Protein AF-0000000082425102 (afdb_homodimer)

Solvent-accessible surface area (backbone atoms only — not comparable to full-atom values): 26037 Å² total; per-residue (Å²): 122,56,40,68,58,46,53,50,51,60,49,70,56,88,78,78,54,38,69,56,44,33,53,48,47,45,50,31,49,55,46,23,47,98,72,50,55,63,68,56,53,36,51,50,46,45,60,49,52,70,84,41,15,21,35,45,40,54,38,48,48,33,69,73,73,38,76,40,71,61,48,39,50,15,51,53,51,43,57,60,47,29,57,54,35,26,27,52,50,26,66,70,45,86,70,60,39,21,30,33,53,42,61,35,70,47,33,45,48,23,39,49,88,31,38,45,35,27,25,34,31,50,88,77,38,43,17,58,59,44,29,68,76,38,73,78,32,39,72,39,56,58,34,42,47,61,63,54,52,69,74,33,60,24,35,42,31,44,54,44,21,32,28,52,61,27,32,31,26,54,37,35,46,39,43,50,40,51,39,28,59,73,70,71,32,52,29,36,34,24,34,55,32,56,23,24,34,69,39,78,72,64,74,84,73,50,67,60,44,78,52,97,91,35,83,39,54,52,51,25,71,28,53,34,82,62,36,60,34,38,42,27,41,80,47,76,44,59,59,57,93,52,42,17,43,56,42,28,51,48,35,52,56,56,40,52,72,54,93,121,55,39,66,58,46,53,49,50,60,48,69,57,88,77,78,54,38,70,56,44,33,53,48,46,43,52,30,49,54,46,22,49,96,73,50,56,63,68,56,52,38,51,51,46,45,61,49,51,71,84,40,16,22,34,46,39,53,36,49,48,34,70,74,71,38,76,39,70,60,46,39,50,14,52,52,52,41,58,60,47,29,58,54,36,26,28,53,49,26,66,71,45,84,68,61,39,20,31,34,52,41,62,34,70,49,34,45,47,23,39,49,88,31,37,45,36,28,25,35,32,50,89,76,38,44,18,58,59,44,30,68,77,39,73,78,30,40,74,38,55,57,35,42,46,60,63,53,52,67,74,35,61,25,36,43,32,42,55,45,21,32,28,51,63,28,31,31,26,54,35,34,47,38,43,50,40,50,40,28,58,74,71,70,32,51,31,36,33,24,32,55,32,53,22,24,33,67,40,79,74,66,76,87,72,51,65,59,45,78,52,97,89,35,84,39,55,51,50,24,69,28,53,33,83,62,37,60,35,37,43,28,42,80,49,76,45,58,60,57,93,53,41,18,42,54,41,28,51,47,34,53,55,56,38,53,71,54,95

Nearest PDB structures (foldseek):
  7f66-assembly1_D  TM=7.869E-01  e=2.284E-15  Homo sapiens
  2yvk-assembly2_D  TM=7.445E-01  e=1.259E-14  Bacillus subtilis
  6o9z-assembly1_H  TM=7.179E-01  e=3.505E-14  Homo sapiens
  7kma-assembly2_H  TM=6.721E-01  e=2.792E-14  Homo sapiens
  1t5o-assembly2_C  TM=6.277E-01  e=1.581E-14  Archaeoglobus fulgidus DSM 4304

Sequence (518 aa):
MEFESIIREMAEDQVHGASWYFKRAVDAARAAVGIIEVDRLVSALRSVRPGMASLEFVATAITRFGLSMNTVEALRRYGDSAALALAEAGRRMRVGTMLTISYSSAVASAFGQSIRYALESRPGSEAVELARRFPWIRLVPDLAMAQFAGEVDGIAMGADGIYSGVVLNKVGSLPLALVARRLGKPLLVVAESFKALPRDVDCGGIHSVEINGLRVKLFDCVPNELVDEFITDVGEFRPGQGLASDIHEAAMNELMKFLMEFESIIREMAEDQVHGASWYFKRAVDAARAAVGIIEVDRLVSALRSVRPGMASLEFVATAITRFGLSMNTVEALRRYGDSAALALAEAGRRMRVGTMLTISYSSAVASAFGQSIRYALESRPGSEAVELARRFPWIRLVPDLAMAQFAGEVDGIAMGADGIYSGVVLNKVGSLPLALVARRLGKPLLVVAESFKALPRDVDCGGIHSVEINGLRVKLFDCVPNELVDEFITDVGEFRPGQGLASDIHEAAMNELMKFL

Structure (mmCIF, N/CA/C/O backbone):
data_AF-0000000082425102-model_v1
#
loop_
_entity.id
_entity.type
_entity.pdbx_description
1 polymer 'Translation initiation factor aIF-2B subunit'
#
loop_
_atom_site.group_PDB
_atom_site.id
_atom_site.type_symbol
_atom_site.label_atom_id
_atom_site.label_alt_id
_atom_site.label_comp_id
_atom_site.label_asym_id
_atom_site.label_entity_id
_atom_site.label_seq_id
_atom_site.pdbx_PDB_ins_code
_atom_site.Cartn_x
_atom_site.Cartn_y
_atom_site.Cartn_z
_atom_site.occupancy
_atom_site.B_iso_or_equiv
_atom_site.auth_seq_id
_atom_site.auth_comp_id
_atom_site.auth_asym_id
_atom_site.auth_atom_id
_atom_site.pdbx_PDB_model_num
ATOM 1 N N . MET A 1 1 ? -11.875 40.219 2.547 1 71.44 1 MET A N 1
ATOM 2 C CA . MET A 1 1 ? -12.891 39.188 2.525 1 71.44 1 MET A CA 1
ATOM 3 C C . MET A 1 1 ? -13.648 39.125 3.846 1 71.44 1 MET A C 1
ATOM 5 O O . MET A 1 1 ? -13.078 39.375 4.906 1 71.44 1 MET A O 1
ATOM 9 N N . GLU A 1 2 ? -14.945 38.875 3.732 1 90.25 2 GLU A N 1
ATOM 10 C CA . GLU A 1 2 ? -15.812 38.812 4.91 1 90.25 2 GLU A CA 1
ATOM 11 C C . GLU A 1 2 ? -15.594 37.531 5.703 1 90.25 2 GLU A C 1
ATOM 13 O O . GLU A 1 2 ? -15.289 36.5 5.125 1 90.25 2 GLU A O 1
ATOM 18 N N . PHE A 1 3 ? -15.633 37.781 7.031 1 95 3 PHE A N 1
ATOM 19 C CA . PHE A 1 3 ? -15.43 36.719 7.996 1 95 3 PHE A CA 1
ATOM 20 C C . PHE A 1 3 ? -16.25 35.469 7.617 1 95 3 PHE A C 1
ATOM 22 O O . PHE A 1 3 ? -15.695 34.375 7.457 1 95 3 PHE A O 1
ATOM 29 N N . GLU A 1 4 ? -17.453 35.625 7.27 1 96 4 GLU A N 1
ATOM 30 C CA . GLU A 1 4 ? -18.359 34.5 6.98 1 96 4 GLU A CA 1
ATOM 31 C C . GLU A 1 4 ? -17.969 33.812 5.684 1 96 4 GLU A C 1
ATOM 33 O O . GLU A 1 4 ? -18.125 32.594 5.559 1 96 4 GLU A O 1
ATOM 38 N N . SER A 1 5 ? -17.516 34.562 4.766 1 97.06 5 SER A N 1
ATOM 39 C CA . SER A 1 5 ? -17.109 34 3.48 1 97.06 5 SER A CA 1
ATOM 40 C C . SER A 1 5 ? -15.883 33.094 3.631 1 97.06 5 SER A C 1
ATOM 42 O O . SER A 1 5 ? -15.789 32.062 2.984 1 97.06 5 SER A O 1
ATOM 44 N N . ILE A 1 6 ? -14.961 33.438 4.504 1 97.88 6 ILE A N 1
ATOM 45 C CA . ILE A 1 6 ? -13.742 32.656 4.727 1 97.88 6 ILE A CA 1
ATOM 46 C C . ILE A 1 6 ? -14.094 31.344 5.422 1 97.88 6 ILE A C 1
ATOM 48 O O . ILE A 1 6 ? -13.609 30.281 5.027 1 97.88 6 ILE A O 1
ATOM 52 N N . ILE A 1 7 ? -14.984 31.422 6.41 1 97.81 7 ILE A N 1
ATOM 53 C CA . ILE A 1 7 ? -15.406 30.234 7.145 1 97.81 7 ILE A CA 1
ATOM 54 C C . ILE A 1 7 ? -16.109 29.25 6.199 1 97.81 7 ILE A C 1
ATOM 56 O O . ILE A 1 7 ? -15.836 28.047 6.227 1 97.81 7 ILE A O 1
ATOM 60 N N . ARG A 1 8 ? -16.906 29.781 5.324 1 96.94 8 ARG A N 1
ATOM 61 C CA . ARG A 1 8 ? -17.625 28.953 4.363 1 96.94 8 ARG A CA 1
ATOM 62 C C . ARG A 1 8 ? -16.672 28.297 3.373 1 96.94 8 ARG A C 1
ATOM 64 O O . ARG A 1 8 ? -16.859 27.141 3.006 1 96.94 8 ARG A O 1
ATOM 71 N N . GLU A 1 9 ? -15.719 29.062 2.908 1 96.75 9 GLU A N 1
ATOM 72 C CA . GLU A 1 9 ? -14.711 28.516 1.995 1 96.75 9 GLU A CA 1
ATOM 73 C C . GLU A 1 9 ? -14 27.312 2.605 1 96.75 9 GLU A C 1
ATOM 75 O O . GLU A 1 9 ? -13.812 26.297 1.941 1 96.75 9 GLU A O 1
ATOM 80 N N . MET A 1 10 ? -13.617 27.406 3.867 1 96 10 MET A N 1
ATOM 81 C CA . MET A 1 10 ? -12.922 26.312 4.551 1 96 10 MET A CA 1
ATOM 82 C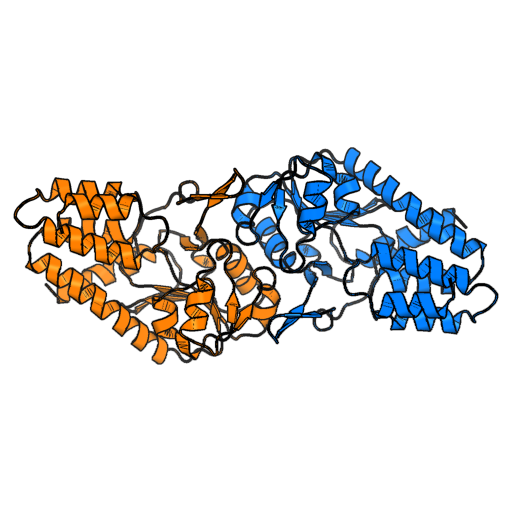 C . MET A 1 10 ? -13.852 25.109 4.738 1 96 10 MET A C 1
ATOM 84 O O . MET A 1 10 ? -13.445 23.969 4.539 1 96 10 MET A O 1
ATOM 88 N N . ALA A 1 11 ? -15.086 25.359 5.051 1 93.88 11 ALA A N 1
ATOM 89 C CA . ALA A 1 11 ? -16.047 24.297 5.328 1 93.88 11 ALA A CA 1
ATOM 90 C C . ALA A 1 11 ? -16.359 23.5 4.066 1 93.88 11 ALA A C 1
ATOM 92 O O . ALA A 1 11 ? -16.594 22.281 4.133 1 93.88 11 ALA A O 1
ATOM 93 N N . GLU A 1 12 ? -16.25 24.125 2.908 1 91.69 12 GLU A N 1
ATOM 94 C CA . GLU A 1 12 ? -16.656 23.5 1.648 1 91.69 12 GLU A CA 1
ATOM 95 C C . GLU A 1 12 ? -15.445 22.906 0.919 1 91.69 12 GLU A C 1
ATOM 97 O O . GLU A 1 12 ? -15.602 22.188 -0.068 1 91.69 12 GLU A O 1
ATOM 102 N N . ASP A 1 13 ? -14.297 23.141 1.496 1 88.38 13 ASP A N 1
ATOM 103 C CA . ASP A 1 13 ? -13.07 22.734 0.826 1 88.38 13 ASP A CA 1
ATOM 104 C C . ASP A 1 13 ? -12.938 21.203 0.827 1 88.38 13 ASP A C 1
ATOM 106 O O . ASP A 1 13 ? -13.281 20.547 1.81 1 88.38 13 ASP A O 1
ATOM 110 N N . GLN A 1 14 ? -12.445 20.641 -0.319 1 76.19 14 GLN A N 1
ATOM 111 C CA . GLN A 1 14 ? -12.203 19.203 -0.442 1 76.19 14 GLN A CA 1
ATOM 112 C C . GLN A 1 14 ? -10.82 18.922 -1.027 1 76.19 14 GLN A C 1
ATOM 114 O O . GLN A 1 14 ? -10.523 17.797 -1.414 1 76.19 14 GLN A O 1
ATOM 119 N N . VAL A 1 15 ? -10.008 19.906 -1.106 1 74.19 15 VAL A N 1
ATOM 120 C CA . VAL A 1 15 ? -8.812 19.766 -1.928 1 74.19 15 VAL A CA 1
ATOM 121 C C . VAL A 1 15 ? -7.57 20.062 -1.09 1 74.19 15 VAL A C 1
ATOM 123 O O . VAL A 1 15 ? -6.562 19.359 -1.179 1 74.19 15 VAL A O 1
ATOM 126 N N . HIS A 1 16 ? -7.676 21.031 -0.23 1 83.75 16 HIS A N 1
ATOM 127 C CA . HIS A 1 16 ? -6.457 21.578 0.351 1 83.75 16 HIS A CA 1
ATOM 128 C C . HIS A 1 16 ? -6.098 20.875 1.655 1 83.75 16 HIS A C 1
ATOM 130 O O . HIS A 1 16 ? -6.918 20.156 2.221 1 83.75 16 HIS A O 1
ATOM 136 N N . GLY A 1 17 ? -4.816 21.188 2.064 1 87.06 17 GLY A N 1
ATOM 137 C CA . GLY A 1 17 ? -4.301 20.547 3.26 1 87.06 17 GLY A CA 1
ATOM 138 C C . GLY A 1 17 ? -4.184 21.484 4.445 1 87.06 17 GLY A C 1
ATOM 139 O O . GLY A 1 17 ? -4.645 22.625 4.383 1 87.06 17 GLY A O 1
ATOM 140 N N . ALA A 1 18 ? -3.594 21.031 5.434 1 93.38 18 ALA A N 1
ATOM 141 C CA . ALA A 1 18 ? -3.561 21.672 6.742 1 93.38 18 ALA A CA 1
ATOM 142 C C . ALA A 1 18 ? -2.84 23.016 6.672 1 93.38 18 ALA A C 1
ATOM 144 O O . ALA A 1 18 ? -3.166 23.938 7.418 1 93.38 18 ALA A O 1
ATOM 145 N N . SER A 1 19 ? -1.818 23.172 5.816 1 94.12 19 SER A N 1
ATOM 146 C CA . SER A 1 19 ? -1.122 24.453 5.672 1 94.12 19 SER A CA 1
ATOM 147 C C . SER A 1 19 ? -2.057 25.531 5.145 1 94.12 19 SER A C 1
ATOM 149 O O . SER A 1 19 ? -2.01 26.672 5.605 1 94.12 19 SER A O 1
ATOM 151 N N . TRP A 1 20 ? -2.82 25.125 4.188 1 93.56 20 TRP A N 1
ATOM 152 C CA . TRP A 1 20 ? -3.818 26.047 3.652 1 93.56 20 TRP A CA 1
ATOM 153 C C . TRP A 1 20 ? -4.82 26.453 4.73 1 93.56 20 TRP A C 1
ATOM 155 O O . TRP A 1 20 ? -5.168 27.625 4.855 1 93.56 20 TRP A O 1
ATOM 165 N N . TYR A 1 21 ? -5.254 25.516 5.559 1 95.88 21 TYR A N 1
ATOM 166 C CA . TYR A 1 21 ? -6.234 25.781 6.605 1 95.88 21 TYR A CA 1
ATOM 167 C C . TYR A 1 21 ? -5.66 26.719 7.66 1 95.88 21 TYR A C 1
ATOM 169 O O . TYR A 1 21 ? -6.379 27.547 8.219 1 95.88 21 TYR A O 1
ATOM 177 N N . PHE A 1 22 ? -4.395 26.578 7.988 1 97.88 22 PHE A N 1
ATOM 178 C CA . PHE A 1 22 ? -3.75 27.516 8.906 1 97.88 22 PHE A CA 1
ATOM 179 C C . PHE A 1 22 ? -3.838 28.938 8.375 1 97.88 22 PHE A C 1
ATOM 181 O O . PHE A 1 22 ? -4.277 29.844 9.086 1 97.88 22 PHE A O 1
ATOM 188 N N . LYS A 1 23 ? -3.461 29.078 7.145 1 97.19 23 LYS A N 1
ATOM 189 C CA . LYS A 1 23 ? -3.447 30.406 6.531 1 97.19 23 LYS A CA 1
ATOM 190 C C . LYS A 1 23 ? -4.852 31 6.469 1 97.19 23 LYS A C 1
ATOM 192 O O . LYS A 1 23 ? -5.047 32.188 6.75 1 97.19 23 LYS A O 1
ATOM 197 N N . ARG A 1 24 ? -5.777 30.188 6.129 1 97.69 24 ARG A N 1
ATOM 198 C CA . ARG A 1 24 ? -7.148 30.672 6.027 1 97.69 24 ARG A CA 1
ATOM 199 C C . ARG A 1 24 ? -7.715 31 7.402 1 97.69 24 ARG A C 1
ATOM 201 O O . ARG A 1 24 ? -8.508 31.938 7.543 1 97.69 24 ARG A O 1
ATOM 208 N N . ALA A 1 25 ? -7.355 30.234 8.344 1 98.38 25 ALA A N 1
ATOM 209 C CA . ALA A 1 25 ? -7.773 30.531 9.711 1 98.38 25 ALA A CA 1
ATOM 210 C C . ALA A 1 25 ? -7.234 31.891 10.164 1 98.38 25 ALA A C 1
ATOM 212 O O . ALA A 1 25 ? -7.938 32.656 10.828 1 98.38 25 ALA A O 1
ATOM 213 N N . VAL A 1 26 ? -6.016 32.156 9.844 1 98.31 26 VAL A N 1
ATOM 214 C CA . VAL A 1 26 ? -5.406 33.438 10.172 1 98.31 26 VAL A CA 1
ATOM 215 C C . VAL A 1 26 ? -6.148 34.562 9.445 1 98.31 26 VAL A C 1
ATOM 217 O O . VAL A 1 26 ? -6.41 35.625 10.023 1 98.31 26 VAL A O 1
ATOM 220 N N . ASP A 1 27 ? -6.473 34.312 8.188 1 98.31 27 ASP A N 1
ATOM 221 C CA . ASP A 1 27 ? -7.262 35.281 7.43 1 98.31 27 ASP A CA 1
ATOM 222 C C . ASP A 1 27 ? -8.609 35.531 8.094 1 98.31 27 ASP A C 1
ATOM 224 O O . ASP A 1 27 ? -9.078 36.688 8.148 1 98.31 27 ASP A O 1
ATOM 228 N N . ALA A 1 28 ? -9.258 34.5 8.523 1 98.5 28 ALA A N 1
ATOM 229 C CA . ALA A 1 28 ? -10.539 34.625 9.219 1 98.5 28 ALA A CA 1
ATOM 230 C C . ALA A 1 28 ? -10.391 35.469 10.484 1 98.5 28 ALA A C 1
ATOM 232 O O . ALA A 1 28 ? -11.234 36.312 10.789 1 98.5 28 ALA A O 1
ATOM 233 N N . ALA A 1 29 ? -9.328 35.219 11.234 1 98.5 29 ALA A N 1
ATOM 234 C CA . ALA A 1 29 ? -9.055 36 12.438 1 98.5 29 ALA A CA 1
ATOM 235 C C . ALA A 1 29 ? -8.875 37.469 12.109 1 98.5 29 ALA A C 1
ATOM 237 O O . ALA A 1 29 ? -9.406 38.344 12.805 1 98.5 29 ALA A O 1
ATOM 238 N N . ARG A 1 30 ? -8.086 37.719 11.055 1 98.31 30 ARG A N 1
ATOM 239 C CA . ARG A 1 30 ? -7.871 39.094 10.625 1 98.31 30 ARG A CA 1
ATOM 240 C C . ARG A 1 30 ? -9.195 39.781 10.328 1 98.31 30 ARG A C 1
ATOM 242 O O . ARG A 1 30 ? -9.414 40.906 10.758 1 98.31 30 ARG A O 1
ATOM 249 N N . ALA A 1 31 ? -10.039 39.094 9.625 1 98 31 ALA A N 1
ATOM 250 C CA . ALA A 1 31 ? -11.336 39.656 9.242 1 98 31 ALA A CA 1
ATOM 251 C C . ALA A 1 31 ? -12.234 39.844 10.461 1 98 31 ALA A C 1
ATOM 253 O O . ALA A 1 31 ? -13.164 40.656 10.438 1 98 31 ALA A O 1
ATOM 254 N N . ALA A 1 32 ? -11.977 39.156 11.469 1 98 32 ALA A N 1
ATOM 255 C CA . ALA A 1 32 ? -12.844 39.125 12.641 1 98 32 ALA A CA 1
ATOM 256 C C . ALA A 1 32 ? -12.469 40.219 13.633 1 98 32 ALA A C 1
ATOM 258 O O . ALA A 1 32 ? -13.273 40.625 14.477 1 98 32 ALA A O 1
ATOM 259 N N . VAL A 1 33 ? -11.258 40.719 13.602 1 97.62 33 VAL A N 1
ATOM 260 C CA . VAL A 1 33 ? -10.766 41.656 14.594 1 97.62 33 VAL A CA 1
ATOM 261 C C . VAL A 1 33 ? -11.711 42.875 14.672 1 97.62 33 VAL A C 1
ATOM 263 O O . VAL A 1 33 ? -12.008 43.5 13.656 1 97.62 33 VAL A O 1
ATOM 266 N N . GLY A 1 34 ? -12.219 43.219 15.875 1 96 34 GLY A N 1
ATOM 267 C CA . GLY A 1 34 ? -13.055 44.375 16.109 1 96 34 GLY A CA 1
ATOM 268 C C . GLY A 1 34 ? -14.484 44.188 15.625 1 96 34 GLY A C 1
ATOM 269 O O . GLY A 1 34 ? -15.312 45.094 15.773 1 96 34 GLY A O 1
ATOM 270 N N . ILE A 1 35 ? -14.828 43.062 15.078 1 95.88 35 ILE A N 1
ATOM 271 C CA . ILE A 1 35 ? -16.125 42.844 14.453 1 95.88 35 ILE A CA 1
ATOM 272 C C . ILE A 1 35 ? -16.828 41.656 15.094 1 95.88 35 ILE A C 1
ATOM 274 O O . ILE A 1 35 ? -18.016 41.688 15.383 1 95.88 35 ILE A O 1
ATOM 278 N N . ILE A 1 36 ? -16.062 40.562 15.273 1 95.81 36 ILE A N 1
ATOM 279 C CA . ILE A 1 36 ? -16.594 39.312 15.773 1 95.81 36 ILE A CA 1
ATOM 280 C C . ILE A 1 36 ? -16.062 39.062 17.188 1 95.81 36 ILE A C 1
ATOM 282 O O . ILE A 1 36 ? -14.883 39.281 17.453 1 95.81 36 ILE A O 1
ATOM 286 N N . GLU A 1 37 ? -16.938 38.594 18.016 1 96.75 37 GLU A N 1
ATOM 287 C CA . GLU A 1 37 ? -16.5 38.219 19.359 1 96.75 37 GLU A CA 1
ATOM 288 C C . GLU A 1 37 ? -15.555 37 19.312 1 96.75 37 GLU A C 1
ATOM 290 O O . GLU A 1 37 ? -15.719 36.125 18.469 1 96.75 37 GLU A O 1
ATOM 295 N N . VAL A 1 38 ? -14.586 37.062 20.234 1 97.62 38 VAL A N 1
ATOM 296 C CA . VAL A 1 38 ? -13.523 36.062 20.266 1 97.62 38 VAL A CA 1
ATOM 297 C C . VAL A 1 38 ? -14.141 34.656 20.344 1 97.62 38 VAL A C 1
ATOM 299 O O . VAL A 1 38 ? -13.742 33.75 19.609 1 97.62 38 VAL A O 1
ATOM 302 N N . ASP A 1 39 ? -15.164 34.469 21.125 1 97.62 39 ASP A N 1
ATOM 303 C CA . ASP A 1 39 ? -15.773 33.156 21.328 1 97.62 39 ASP A CA 1
ATOM 304 C C . ASP A 1 39 ? -16.438 32.656 20.031 1 97.62 39 ASP A C 1
ATOM 306 O O . ASP A 1 39 ? -16.438 31.453 19.75 1 97.62 39 ASP A O 1
ATOM 310 N N . ARG A 1 40 ? -16.984 33.562 19.375 1 97.31 40 ARG A N 1
ATOM 311 C CA . ARG A 1 40 ? -17.641 33.219 18.109 1 97.31 40 ARG A CA 1
ATOM 312 C C . ARG A 1 40 ? -16.625 32.781 17.062 1 97.31 40 ARG A C 1
ATOM 314 O O . ARG A 1 40 ? -16.844 31.828 16.328 1 97.31 40 ARG A O 1
ATOM 321 N N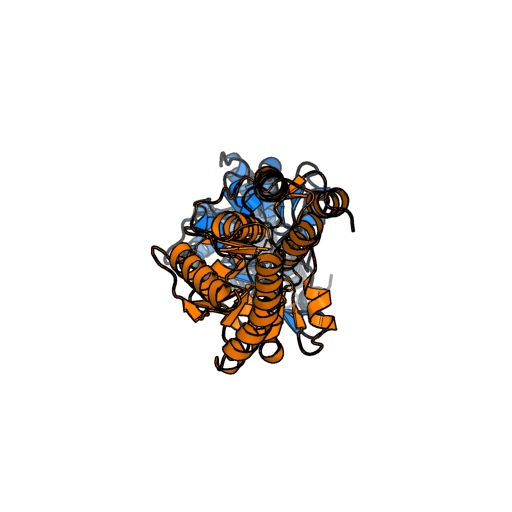 . LEU A 1 41 ? -15.523 33.5 16.938 1 98 41 LEU A N 1
ATOM 322 C CA . LEU A 1 41 ? -14.461 33.125 16.016 1 98 41 LEU A CA 1
ATOM 323 C C . LEU A 1 41 ? -13.906 31.75 16.344 1 98 41 LEU A C 1
ATOM 325 O O . LEU A 1 41 ? -13.789 30.891 15.461 1 98 41 LEU A O 1
ATOM 329 N N . VAL A 1 42 ? -13.609 31.5 17.578 1 98.12 42 VAL A N 1
ATOM 330 C CA . VAL A 1 42 ? -13.008 30.25 18.031 1 98.12 42 VAL A CA 1
ATOM 331 C C . VAL A 1 42 ? -13.961 29.078 17.766 1 98.12 42 VAL A C 1
ATOM 333 O O . VAL A 1 42 ? -13.555 28.047 17.25 1 98.12 42 VAL A O 1
ATOM 336 N N . SER A 1 43 ? -15.227 29.312 18.031 1 97.81 43 SER A N 1
ATOM 337 C CA . SER A 1 43 ? -16.234 28.281 17.766 1 97.81 43 SER A CA 1
ATOM 338 C C . SER A 1 43 ? -16.359 28 16.281 1 97.81 43 SER A C 1
ATOM 340 O O . SER A 1 43 ? -16.5 26.844 15.875 1 97.81 43 SER A O 1
ATOM 342 N N . ALA A 1 44 ? -16.344 29.047 15.516 1 97.69 44 ALA A N 1
ATOM 343 C CA . ALA A 1 44 ? -16.438 28.875 14.062 1 97.69 44 ALA A CA 1
ATOM 344 C C . ALA A 1 44 ? -15.273 28.078 13.516 1 97.69 44 ALA A C 1
ATOM 346 O O . ALA A 1 44 ? -15.461 27.141 12.734 1 97.69 44 ALA A O 1
ATOM 347 N N . LEU A 1 45 ? -14.031 28.375 13.938 1 97.56 45 LEU A N 1
ATOM 348 C CA . LEU A 1 45 ? -12.844 27.656 13.477 1 97.56 45 LEU A CA 1
ATOM 349 C C . LEU A 1 45 ? -12.914 26.188 13.852 1 97.56 45 LEU A C 1
ATOM 351 O O . LEU A 1 45 ? -12.656 25.312 13.016 1 97.56 45 LEU A O 1
ATOM 355 N N . ARG A 1 46 ? -13.344 25.906 15.055 1 95.75 46 ARG A N 1
ATOM 356 C CA . ARG A 1 46 ? -13.367 24.547 15.562 1 95.75 46 ARG A CA 1
ATOM 357 C C . ARG A 1 46 ? -14.484 23.734 14.906 1 95.75 46 ARG A C 1
ATOM 359 O O . ARG A 1 46 ? -14.43 22.5 14.875 1 95.75 46 ARG A O 1
ATOM 366 N N . SER A 1 47 ? -15.43 24.406 14.273 1 94.94 47 SER A N 1
ATOM 367 C CA . SER A 1 47 ? -16.578 23.719 13.68 1 94.94 47 SER A CA 1
ATOM 368 C C . SER A 1 47 ? -16.328 23.422 12.203 1 94.94 47 SER A C 1
ATOM 370 O O . SER A 1 47 ? -17.047 22.625 11.602 1 94.94 47 SER A O 1
ATOM 372 N N . VAL A 1 48 ? -15.383 24.156 11.562 1 94.31 48 VAL A N 1
ATOM 373 C CA . VAL A 1 48 ? -15.125 23.984 10.141 1 94.31 48 VAL A CA 1
ATOM 374 C C . VAL A 1 48 ? -14.758 22.531 9.859 1 94.31 48 VAL A C 1
ATOM 376 O O . VAL A 1 48 ? -15.398 21.875 9.039 1 94.31 48 VAL A O 1
ATOM 379 N N . ARG A 1 49 ? -13.695 22.016 10.539 1 89.25 49 ARG A N 1
ATOM 380 C CA . ARG A 1 49 ? -13.227 20.625 10.539 1 89.25 49 ARG A CA 1
ATOM 381 C C . ARG A 1 49 ? -12.797 20.203 11.938 1 89.25 49 ARG A C 1
ATOM 383 O O . ARG A 1 49 ? -11.625 20.312 12.297 1 89.25 49 ARG A O 1
ATOM 390 N N . PRO A 1 50 ? -13.805 19.703 12.641 1 87.44 50 PRO A N 1
ATOM 391 C CA . PRO A 1 50 ? -13.523 19.359 14.039 1 87.44 50 PRO A CA 1
ATOM 392 C C . PRO A 1 50 ? -12.305 18.453 14.188 1 87.44 50 PRO A C 1
ATOM 394 O O . PRO A 1 50 ? -12.25 17.391 13.555 1 87.44 50 PRO A O 1
ATOM 397 N N . GLY A 1 51 ? -11.352 18.953 14.938 1 85.75 51 GLY A N 1
ATOM 398 C CA . GLY A 1 51 ? -10.188 18.125 15.25 1 85.75 51 GLY A CA 1
ATOM 399 C C . GLY A 1 51 ? -8.992 18.438 14.359 1 85.75 51 GLY A C 1
ATOM 400 O O . GLY A 1 51 ? -7.914 17.875 14.555 1 85.75 51 GLY A O 1
ATOM 401 N N . MET A 1 52 ? -9.188 19.281 13.383 1 91.75 52 MET A N 1
ATOM 402 C CA . MET A 1 52 ? -8.055 19.625 12.531 1 91.75 52 MET A CA 1
ATOM 403 C C . MET A 1 52 ? -7.023 20.438 13.305 1 91.75 52 MET A C 1
ATOM 405 O O . MET A 1 52 ? -7.336 21.516 13.82 1 91.75 52 MET A O 1
ATOM 409 N N . ALA A 1 53 ? -5.867 20 13.32 1 95.75 53 ALA A N 1
ATOM 410 C CA . ALA A 1 53 ? -4.82 20.516 14.195 1 95.75 53 ALA A CA 1
ATOM 411 C C . ALA A 1 53 ? -4.512 21.984 13.867 1 95.75 53 ALA A C 1
ATOM 413 O O . ALA A 1 53 ? -4.387 22.812 14.766 1 95.75 53 ALA A O 1
ATOM 414 N N . SER A 1 54 ? -4.41 22.359 12.602 1 96.94 54 SER A N 1
ATOM 415 C CA . SER A 1 54 ? -4.039 23.719 12.203 1 96.94 54 SER A CA 1
ATOM 416 C C . SER A 1 54 ? -5.098 24.719 12.633 1 96.94 54 SER A C 1
ATOM 418 O O . SER A 1 54 ? -4.77 25.828 13.062 1 96.94 54 SER A O 1
ATOM 420 N N . LEU A 1 55 ? -6.34 24.328 12.523 1 97.31 55 LEU A N 1
ATOM 421 C CA . LEU A 1 55 ? -7.426 25.188 12.953 1 97.31 55 LEU A CA 1
ATOM 422 C C . LEU A 1 55 ? -7.43 25.344 14.477 1 97.31 55 LEU A C 1
ATOM 424 O O . LEU A 1 55 ? -7.594 26.453 14.992 1 97.31 55 LEU A O 1
ATOM 428 N N . GLU A 1 56 ? -7.289 24.234 15.125 1 96.75 56 GLU A N 1
ATOM 429 C CA . GLU A 1 56 ? -7.242 24.25 16.594 1 96.75 56 GLU A CA 1
ATOM 430 C C . GLU A 1 56 ? -6.07 25.094 17.094 1 96.75 56 GLU A C 1
ATOM 432 O O . GLU A 1 56 ? -6.172 25.734 18.141 1 96.75 56 GLU A O 1
ATOM 437 N N . PHE A 1 57 ? -4.965 25.016 16.438 1 98.31 57 PHE A N 1
ATOM 438 C CA . PHE A 1 57 ? -3.797 25.797 16.828 1 98.31 57 PHE A CA 1
ATOM 439 C C . PHE A 1 57 ? -4.105 27.281 16.828 1 98.31 57 PHE A C 1
ATOM 441 O O . PHE A 1 57 ? -3.809 27.984 17.781 1 98.31 57 PHE A O 1
ATOM 448 N N . VAL A 1 58 ? -4.672 27.766 15.734 1 98.56 58 VAL A N 1
ATOM 449 C CA . VAL A 1 58 ? -5.004 29.172 15.609 1 98.56 58 VAL A CA 1
ATOM 450 C C . VAL A 1 58 ? -6.035 29.562 16.672 1 98.56 58 VAL A C 1
ATOM 452 O O . VAL A 1 58 ? -5.91 30.594 17.328 1 98.56 58 VAL A O 1
ATOM 455 N N . ALA A 1 59 ? -7.055 28.672 16.859 1 98.25 59 ALA A N 1
ATOM 456 C CA . ALA A 1 59 ? -8.07 28.922 17.875 1 98.25 59 ALA A CA 1
ATOM 457 C C . ALA A 1 59 ? -7.438 29.031 19.266 1 98.25 59 ALA A C 1
ATOM 459 O O . ALA A 1 59 ? -7.777 29.922 20.047 1 98.25 59 ALA A O 1
ATOM 460 N N . THR A 1 60 ? -6.559 28.172 19.531 1 97.69 60 THR A N 1
ATOM 461 C CA . THR A 1 60 ? -5.871 28.156 20.828 1 97.69 60 THR A CA 1
ATOM 462 C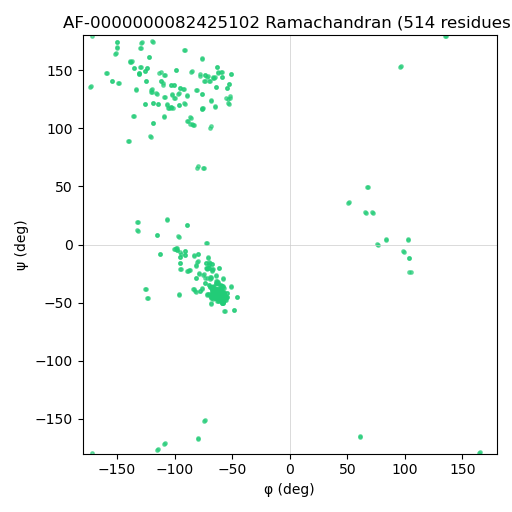 C . THR A 1 60 ? -5.016 29.422 21 1 97.69 60 THR A C 1
ATOM 464 O O . THR A 1 60 ? -5.008 30.016 22.062 1 97.69 60 THR A O 1
ATOM 467 N N . ALA A 1 61 ? -4.281 29.781 19.969 1 98.06 61 ALA A N 1
ATOM 468 C CA . ALA A 1 61 ? -3.449 30.969 20.031 1 98.06 61 ALA A CA 1
ATOM 469 C C . ALA A 1 61 ? -4.293 32.219 20.297 1 98.06 61 ALA A C 1
ATOM 471 O O . ALA A 1 61 ? -3.939 33.062 21.125 1 98.06 61 ALA A O 1
ATOM 472 N N . ILE A 1 62 ? -5.434 32.312 19.641 1 98.12 62 ILE A N 1
ATOM 473 C CA . ILE A 1 62 ? -6.332 33.438 19.797 1 98.12 62 ILE A CA 1
ATOM 474 C C . ILE A 1 62 ? -6.895 33.469 21.219 1 98.12 62 ILE A C 1
ATOM 476 O O . ILE A 1 62 ? -7.027 34.531 21.812 1 98.12 62 ILE A O 1
ATOM 480 N N . THR A 1 63 ? -7.242 32.344 21.688 1 97.75 63 THR A N 1
ATOM 481 C CA . THR A 1 63 ? -7.758 32.25 23.047 1 97.75 63 THR A CA 1
ATOM 482 C C . THR A 1 63 ? -6.695 32.656 24.062 1 97.75 63 THR A C 1
ATOM 484 O O . THR A 1 63 ? -6.996 33.344 25.031 1 97.75 63 THR A O 1
ATOM 487 N N . ARG A 1 64 ? -5.531 32.281 23.812 1 96.88 64 ARG A N 1
ATOM 488 C CA . ARG A 1 64 ? -4.441 32.5 24.75 1 96.88 64 ARG A CA 1
ATOM 489 C C . ARG A 1 64 ? -3.941 33.938 24.703 1 96.88 64 ARG A C 1
ATOM 491 O O . ARG A 1 64 ? -3.639 34.531 25.75 1 96.88 64 ARG A O 1
ATOM 498 N N . PHE A 1 65 ? -3.852 34.5 23.516 1 97.25 65 PHE A N 1
ATOM 499 C CA . PHE A 1 65 ? -3.162 35.781 23.375 1 97.25 65 PHE A CA 1
ATOM 500 C C . PHE A 1 65 ? -4.141 36.875 23 1 97.25 65 PHE A C 1
ATOM 502 O O . PHE A 1 65 ? -3.768 38.062 22.953 1 97.25 65 PHE A O 1
ATOM 509 N N . GLY A 1 66 ? -5.387 36.531 22.703 1 96.88 66 GLY A N 1
ATOM 510 C CA . GLY A 1 66 ? -6.422 37.5 22.391 1 96.88 66 GLY A CA 1
ATOM 511 C C . GLY A 1 66 ? -6.586 37.719 20.891 1 96.88 66 GLY A C 1
ATOM 512 O O . GLY A 1 66 ? -5.656 37.5 20.125 1 96.88 66 GLY A O 1
ATOM 513 N N . LEU A 1 67 ? -7.781 38.094 20.547 1 98 67 LEU A N 1
ATOM 514 C CA . LEU A 1 67 ? -8.055 38.5 19.172 1 98 67 LEU A CA 1
ATOM 515 C C . LEU A 1 67 ? -7.688 39.938 18.938 1 98 67 LEU A C 1
ATOM 517 O O . LEU A 1 67 ? -8.414 40.844 19.344 1 98 67 LEU A O 1
ATOM 521 N N . SER A 1 68 ? -6.59 40.219 18.297 1 97.94 68 SER A N 1
ATOM 522 C CA . SER A 1 68 ? -6.07 41.531 17.969 1 97.94 68 SER A CA 1
ATOM 523 C C . SER A 1 68 ? -5.223 41.5 16.703 1 97.94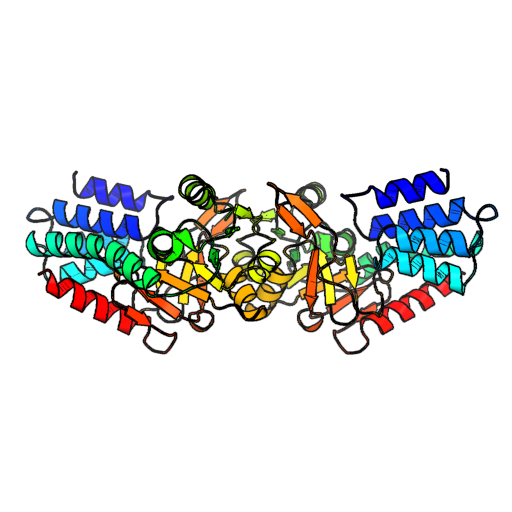 68 SER A C 1
ATOM 525 O O . SER A 1 68 ? -4.816 40.406 16.25 1 97.94 68 SER A O 1
ATOM 527 N N . MET A 1 69 ? -5.008 42.656 16.188 1 97.94 69 MET A N 1
ATOM 528 C CA . MET A 1 69 ? -4.16 42.75 15 1 97.94 69 MET A CA 1
ATOM 529 C C . MET A 1 69 ? -2.742 42.281 15.312 1 97.94 69 MET A C 1
ATOM 531 O O . MET A 1 69 ? -2.072 41.688 14.461 1 97.94 69 MET A O 1
ATOM 535 N N . ASN A 1 70 ? -2.285 42.469 16.516 1 98 70 ASN A N 1
ATOM 536 C CA . ASN A 1 70 ? -0.967 42 16.938 1 98 70 ASN A CA 1
ATOM 537 C C . ASN A 1 70 ? -0.872 40.5 16.891 1 98 70 ASN A C 1
ATOM 539 O O . ASN A 1 70 ? 0.1 39.938 16.375 1 98 70 ASN A O 1
ATOM 543 N N . THR A 1 71 ? -1.863 39.844 17.453 1 98.25 71 THR A N 1
ATOM 544 C CA . THR A 1 71 ? -1.892 38.375 17.453 1 98.25 71 THR A CA 1
ATOM 545 C C . THR A 1 71 ? -1.993 37.844 16.031 1 98.25 71 THR A C 1
ATOM 547 O O . THR A 1 71 ? -1.316 36.875 15.688 1 98.25 71 THR A O 1
ATOM 550 N N . VAL A 1 72 ? -2.805 38.375 15.227 1 98.38 72 VAL A N 1
ATOM 551 C CA . VAL A 1 72 ? -3.004 37.969 13.836 1 98.38 72 VAL A CA 1
ATOM 552 C C . VAL A 1 72 ? -1.692 38.094 13.07 1 98.38 72 VAL A C 1
ATOM 554 O O . VAL A 1 72 ? -1.3 37.188 12.344 1 98.38 72 VAL A O 1
ATOM 557 N N . GLU A 1 73 ? -1.054 39.219 13.242 1 98.44 73 GLU A N 1
ATOM 558 C CA . GLU A 1 73 ? 0.212 39.469 12.555 1 98.44 73 GLU A CA 1
ATOM 559 C C . GLU A 1 73 ? 1.292 38.5 13.031 1 98.44 73 GLU A C 1
ATOM 561 O O . GLU A 1 73 ? 2.119 38.031 12.242 1 98.44 73 GLU A O 1
ATOM 566 N N . ALA A 1 74 ? 1.306 38.219 14.297 1 98.5 74 ALA A N 1
ATOM 567 C CA . ALA A 1 74 ? 2.246 37.25 14.844 1 98.5 74 ALA A CA 1
ATOM 568 C C . ALA A 1 74 ? 2.031 35.875 14.219 1 98.5 74 ALA A C 1
ATOM 570 O O . ALA A 1 74 ? 2.994 35.188 13.852 1 98.5 74 ALA A O 1
ATOM 571 N N . LEU A 1 75 ? 0.787 35.469 14.125 1 98.56 75 LEU A N 1
ATOM 572 C CA . LEU A 1 75 ? 0.452 34.188 13.516 1 98.56 75 LEU A CA 1
ATOM 573 C C . LEU A 1 75 ? 0.894 34.125 12.055 1 98.56 75 LEU A C 1
ATOM 575 O O . LEU A 1 75 ? 1.438 33.125 11.594 1 98.56 75 LEU A O 1
ATOM 579 N N . ARG A 1 76 ? 0.647 35.188 11.352 1 98.06 76 ARG A N 1
ATOM 580 C CA . ARG A 1 76 ? 1.047 35.25 9.945 1 98.06 76 ARG A CA 1
ATOM 581 C C . ARG A 1 76 ? 2.561 35.156 9.805 1 98.06 76 ARG A C 1
ATOM 583 O O . ARG A 1 76 ? 3.049 34.344 8.984 1 98.06 76 ARG A O 1
ATOM 590 N N . ARG A 1 77 ? 3.291 35.875 10.586 1 97.94 77 ARG A N 1
ATOM 591 C CA . ARG A 1 77 ? 4.75 35.875 10.531 1 97.94 77 ARG A CA 1
ATOM 592 C C . ARG A 1 77 ? 5.301 34.5 10.938 1 97.94 77 ARG A C 1
ATOM 594 O O . ARG A 1 77 ? 6.25 34.031 10.32 1 97.94 77 ARG A O 1
ATOM 601 N N . TYR A 1 78 ? 4.711 33.969 11.938 1 97.88 78 TYR A N 1
ATOM 602 C CA . TYR A 1 78 ? 5.094 32.625 12.367 1 97.88 78 TYR A CA 1
ATOM 603 C C . TYR A 1 78 ? 4.902 31.625 11.242 1 97.88 78 TYR A C 1
ATOM 605 O O . TYR A 1 78 ? 5.816 30.859 10.93 1 97.88 78 TYR A O 1
ATOM 613 N N . GLY A 1 79 ? 3.748 31.594 10.609 1 96.94 79 GLY A N 1
ATOM 614 C CA . GLY A 1 79 ? 3.482 30.719 9.492 1 96.94 79 GLY A CA 1
ATOM 615 C C . GLY A 1 79 ? 4.488 30.859 8.359 1 96.94 79 GLY A C 1
ATOM 616 O O . GLY A 1 79 ? 4.988 29.859 7.84 1 96.94 79 GLY A O 1
ATOM 617 N N . ASP A 1 80 ? 4.793 32.094 8.023 1 95.06 80 ASP A N 1
ATOM 618 C CA . ASP A 1 80 ? 5.75 32.375 6.957 1 95.06 80 ASP A CA 1
ATOM 619 C C . ASP A 1 80 ? 7.148 31.891 7.332 1 95.06 80 ASP A C 1
ATOM 621 O O . ASP A 1 80 ? 7.887 31.391 6.484 1 95.06 80 ASP A O 1
ATOM 625 N N . SER A 1 81 ? 7.484 32.062 8.57 1 96.44 81 SER A N 1
ATOM 626 C CA . SER A 1 81 ? 8.812 31.672 9.039 1 96.44 81 SER A CA 1
ATOM 627 C C . SER A 1 81 ? 8.961 30.156 9.117 1 96.44 81 SER A C 1
ATOM 629 O O . SER A 1 81 ? 10.078 29.641 9.023 1 96.44 81 SER A O 1
ATOM 631 N N . ALA A 1 82 ? 7.871 29.469 9.352 1 95.5 82 ALA A N 1
ATOM 632 C CA . ALA A 1 82 ? 7.91 28.016 9.516 1 95.5 82 ALA A CA 1
ATOM 633 C C . ALA A 1 82 ? 8.414 27.344 8.25 1 95.5 82 ALA A C 1
ATOM 635 O O . ALA A 1 82 ? 9.227 26.406 8.32 1 95.5 82 ALA A O 1
ATOM 636 N N . ALA A 1 83 ? 7.977 27.766 7.094 1 90.25 83 ALA A N 1
ATOM 637 C CA . ALA A 1 83 ? 8.414 27.203 5.82 1 90.25 83 ALA A CA 1
ATOM 638 C C . ALA A 1 83 ? 9.922 27.375 5.637 1 90.25 83 ALA A C 1
ATOM 640 O O . ALA A 1 83 ? 10.609 26.453 5.18 1 90.25 83 ALA A O 1
ATOM 641 N N . LEU A 1 84 ? 10.398 28.547 5.996 1 94.12 84 LEU A N 1
ATOM 642 C CA . LEU A 1 84 ? 11.828 28.844 5.883 1 94.12 84 LEU A CA 1
ATOM 643 C C . LEU A 1 84 ? 12.641 27.984 6.848 1 94.12 84 LEU A C 1
ATOM 645 O O . LEU A 1 84 ? 13.711 27.5 6.492 1 94.12 84 LEU A O 1
ATOM 649 N N . ALA A 1 85 ? 12.148 27.859 8 1 96.94 85 ALA A N 1
ATOM 650 C CA . ALA A 1 85 ? 12.828 27.047 9.016 1 96.94 85 ALA A CA 1
ATOM 651 C C . ALA A 1 85 ? 12.922 25.594 8.586 1 96.94 85 ALA A C 1
ATOM 653 O O . ALA A 1 85 ? 13.93 24.922 8.844 1 96.94 85 ALA A O 1
ATOM 654 N N . LEU A 1 86 ? 11.906 25.078 7.969 1 96.06 86 LEU A N 1
ATOM 655 C CA . LEU A 1 86 ? 11.906 23.703 7.492 1 96.06 86 LEU A CA 1
ATOM 656 C C . LEU A 1 86 ? 12.93 23.516 6.379 1 96.06 86 LEU A C 1
ATOM 658 O O . LEU A 1 86 ? 13.609 22.484 6.32 1 96.06 86 LEU A O 1
ATOM 662 N N . ALA A 1 87 ? 12.984 24.469 5.48 1 94.25 87 ALA A N 1
ATOM 663 C CA . ALA A 1 87 ? 14 24.422 4.43 1 94.25 87 ALA A CA 1
ATOM 664 C C . ALA A 1 87 ? 15.406 24.359 5.023 1 94.25 87 ALA A C 1
ATOM 666 O O . ALA A 1 87 ? 16.25 23.578 4.555 1 94.25 87 ALA A O 1
ATOM 667 N N . GLU A 1 88 ? 15.594 25.141 6.051 1 95.44 88 GLU A N 1
ATOM 668 C CA . GLU A 1 88 ? 16.891 25.156 6.723 1 95.44 88 GLU A CA 1
ATOM 669 C C . GLU A 1 88 ? 17.172 23.828 7.418 1 95.44 88 GLU A C 1
ATOM 671 O O . GLU A 1 88 ? 18.297 23.328 7.379 1 95.44 88 GLU A O 1
ATOM 676 N N . ALA A 1 89 ? 16.188 23.297 8.07 1 93.69 89 ALA A N 1
ATOM 677 C CA . ALA A 1 89 ? 16.328 22 8.719 1 93.69 89 ALA A CA 1
ATOM 678 C C . ALA A 1 89 ? 16.719 20.922 7.707 1 93.69 89 ALA A C 1
ATOM 680 O O . ALA A 1 89 ? 17.578 20.078 7.984 1 93.69 89 ALA A O 1
ATOM 681 N N . GLY A 1 90 ? 16.062 20.906 6.574 1 90.19 90 GLY A N 1
ATOM 682 C CA . GLY A 1 90 ? 16.359 19.953 5.516 1 90.19 90 GLY A CA 1
ATOM 683 C C . GLY A 1 90 ? 17.797 20.031 5.035 1 90.19 90 GLY A C 1
ATOM 684 O O . GLY A 1 90 ? 18.438 19 4.797 1 90.19 90 GLY A O 1
ATOM 685 N N . ARG A 1 91 ? 18.281 21.219 4.902 1 89.06 91 ARG A N 1
ATOM 686 C CA . ARG A 1 91 ? 19.656 21.422 4.453 1 89.06 91 ARG A CA 1
ATOM 687 C C . ARG A 1 91 ? 20.656 20.859 5.461 1 89.06 91 ARG A C 1
ATOM 689 O O . ARG A 1 91 ? 21.719 20.359 5.078 1 89.06 91 ARG A O 1
ATOM 696 N N . ARG A 1 92 ? 20.203 21 6.621 1 92.19 92 ARG A N 1
ATOM 697 C CA . ARG A 1 92 ? 21.094 20.531 7.68 1 92.19 92 ARG A CA 1
ATOM 698 C C . ARG A 1 92 ? 21.109 19 7.742 1 92.19 92 ARG A C 1
ATOM 700 O O . ARG A 1 92 ? 22.125 18.406 8.102 1 92.19 92 ARG A O 1
ATOM 707 N N . MET A 1 93 ? 19.953 18.578 7.234 1 87.94 93 MET A N 1
ATOM 708 C CA . MET A 1 93 ? 19.844 17.125 7.281 1 87.94 93 MET A CA 1
ATOM 709 C C . MET A 1 93 ? 20.469 16.5 6.043 1 87.94 93 MET A C 1
ATOM 711 O O . MET A 1 93 ? 20.266 16.969 4.926 1 87.94 93 MET A O 1
ATOM 715 N N . ARG A 1 94 ? 21.531 15.812 5.898 1 84 94 ARG A N 1
ATOM 716 C CA . ARG A 1 94 ? 22.234 15.156 4.801 1 84 94 ARG A CA 1
ATOM 717 C C . ARG A 1 94 ? 21.594 13.805 4.477 1 84 94 ARG A C 1
ATOM 719 O O . ARG A 1 94 ? 22.266 12.773 4.523 1 84 94 ARG A O 1
ATOM 726 N N . VAL A 1 95 ? 20.25 14.07 3.955 1 89.94 95 VAL A N 1
ATOM 727 C CA . VAL A 1 95 ? 19.594 12.805 3.656 1 89.94 95 VAL A CA 1
ATOM 728 C C . VAL A 1 95 ? 19.984 12.328 2.262 1 89.94 95 VAL A C 1
ATOM 730 O O . VAL A 1 95 ? 20.359 13.133 1.407 1 89.94 95 VAL A O 1
ATOM 733 N N . GLY A 1 96 ? 20.031 11.078 2.061 1 96.19 96 GLY A N 1
ATOM 734 C CA . GLY A 1 96 ? 20.203 10.531 0.722 1 96.19 96 GLY A CA 1
ATOM 735 C C . GLY A 1 96 ? 18.938 10.641 -0.123 1 96.19 96 GLY A C 1
ATOM 736 O O . GLY A 1 96 ? 18.188 11.602 0.01 1 96.19 96 GLY A O 1
ATOM 737 N N . THR A 1 97 ? 18.734 9.773 -1.058 1 98.19 97 THR A N 1
ATOM 738 C CA . THR A 1 97 ? 17.547 9.766 -1.913 1 98.19 97 THR A CA 1
ATOM 739 C C . THR A 1 97 ? 16.312 9.336 -1.125 1 98.19 97 THR A C 1
ATOM 741 O O . THR A 1 97 ? 16.391 8.453 -0.268 1 98.19 97 THR A O 1
ATOM 744 N N . MET A 1 98 ? 15.203 9.961 -1.517 1 98.25 98 MET A N 1
ATOM 745 C CA . MET A 1 98 ? 13.992 9.719 -0.746 1 98.25 98 MET A CA 1
ATOM 746 C C . MET A 1 98 ? 12.82 9.367 -1.664 1 98.25 98 MET A C 1
ATOM 748 O O . MET A 1 98 ? 12.781 9.797 -2.818 1 98.25 98 MET A O 1
ATOM 752 N N . LEU A 1 99 ? 11.953 8.562 -1.187 1 98.75 99 LEU A N 1
ATOM 753 C CA . LEU A 1 99 ? 10.617 8.352 -1.724 1 98.75 99 LEU A CA 1
ATOM 754 C C . LEU A 1 99 ? 9.578 9.125 -0.915 1 98.75 99 LEU A C 1
ATOM 756 O O . LEU A 1 99 ? 9.672 9.195 0.312 1 98.75 99 LEU A O 1
ATOM 760 N N . THR A 1 100 ? 8.625 9.773 -1.612 1 98.5 100 THR A N 1
ATOM 761 C CA . THR A 1 100 ? 7.566 10.484 -0.9 1 98.5 100 THR A CA 1
ATOM 762 C C . THR A 1 100 ? 6.191 10.086 -1.43 1 98.5 100 THR A C 1
ATOM 764 O O . THR A 1 100 ? 6.09 9.32 -2.389 1 98.5 100 THR A O 1
ATOM 767 N N . ILE A 1 101 ? 5.199 10.5 -0.703 1 97.88 101 ILE A N 1
ATOM 768 C CA . ILE A 1 101 ? 3.803 10.305 -1.082 1 97.88 101 ILE A CA 1
ATOM 769 C C . ILE A 1 101 ? 3.08 11.648 -1.1 1 97.88 101 ILE A C 1
ATOM 771 O O . ILE A 1 101 ? 3.35 12.516 -0.266 1 97.88 101 ILE A O 1
ATOM 775 N N . SER A 1 102 ? 2.23 11.781 -2.074 1 94.44 102 SER A N 1
ATOM 776 C CA . SER A 1 102 ? 1.439 13 -2.227 1 94.44 102 SER A CA 1
ATOM 777 C C . SER A 1 102 ? 2.332 14.211 -2.445 1 94.44 102 SER A C 1
ATOM 779 O O . SER A 1 102 ? 3.449 14.086 -2.953 1 94.44 102 SER A O 1
ATOM 781 N N . TYR A 1 103 ? 1.781 15.383 -2.293 1 93.69 103 TYR A N 1
ATOM 782 C CA . TYR A 1 103 ? 2.523 16.641 -2.389 1 93.69 103 TYR A CA 1
ATOM 783 C C . TYR A 1 103 ? 2.453 17.406 -1.08 1 93.69 103 TYR A C 1
ATOM 785 O O . TYR A 1 103 ? 1.422 18.016 -0.76 1 93.69 103 TYR A O 1
ATOM 793 N N . SER A 1 104 ? 3.545 17.359 -0.377 1 93.5 104 SER A N 1
ATOM 794 C CA . SER A 1 104 ? 3.705 18.172 0.827 1 93.5 104 SER A CA 1
ATOM 795 C C . SER A 1 104 ? 4.668 19.328 0.591 1 93.5 104 SER A C 1
ATOM 797 O O . SER A 1 104 ? 5.848 19.109 0.307 1 93.5 104 SER A O 1
ATOM 799 N N . SER A 1 105 ? 4.16 20.516 0.781 1 92.19 105 SER A N 1
ATOM 800 C CA . SER A 1 105 ? 5.035 21.672 0.651 1 92.19 105 SER A CA 1
ATOM 801 C C . SER A 1 105 ? 6.16 21.641 1.679 1 92.19 105 SER A C 1
ATOM 803 O O . SER A 1 105 ? 7.273 22.094 1.406 1 92.19 105 SER A O 1
ATOM 805 N N . ALA A 1 106 ? 5.883 21.094 2.855 1 95.38 106 ALA A N 1
ATOM 806 C CA . ALA A 1 106 ? 6.902 20.969 3.889 1 95.38 106 ALA A CA 1
ATOM 807 C C . ALA A 1 106 ? 8.016 20.016 3.443 1 95.38 106 ALA A C 1
ATOM 809 O O . ALA A 1 106 ? 9.203 20.344 3.568 1 95.38 106 ALA A O 1
ATOM 810 N N . VAL A 1 107 ? 7.645 18.859 2.893 1 96.25 107 VAL A N 1
ATOM 811 C CA . VAL A 1 107 ? 8.625 17.891 2.414 1 96.25 107 VAL A CA 1
ATOM 812 C C . VAL A 1 107 ? 9.422 18.484 1.256 1 96.25 107 VAL A C 1
ATOM 814 O O . VAL A 1 107 ? 10.641 18.344 1.2 1 96.25 107 VAL A O 1
ATOM 817 N N . ALA A 1 108 ? 8.695 19.141 0.336 1 93.69 108 ALA A N 1
ATOM 818 C CA . ALA A 1 108 ? 9.352 19.766 -0.818 1 93.69 108 ALA A CA 1
ATOM 819 C C . ALA A 1 108 ? 10.359 20.812 -0.38 1 93.69 108 ALA A C 1
ATOM 821 O O . ALA A 1 108 ? 11.445 20.906 -0.955 1 93.69 108 ALA A O 1
ATOM 822 N N . SER A 1 109 ? 10.008 21.562 0.613 1 92.81 109 SER A N 1
ATOM 823 C CA . SER A 1 109 ? 10.891 22.625 1.107 1 92.81 109 SER A CA 1
ATOM 824 C C . SER A 1 109 ? 12.141 22.031 1.762 1 92.81 109 SER A C 1
ATOM 826 O O . SER A 1 109 ? 13.25 22.531 1.554 1 92.81 109 SER A O 1
ATOM 828 N N . ALA A 1 110 ? 11.961 21 2.488 1 95.31 110 ALA A N 1
ATOM 829 C CA . ALA A 1 110 ? 13.062 20.438 3.27 1 95.31 110 ALA A CA 1
ATOM 830 C C . ALA A 1 110 ? 13.945 19.531 2.408 1 95.31 110 ALA A C 1
ATOM 832 O O . ALA A 1 110 ? 15.172 19.594 2.496 1 95.31 110 ALA A O 1
ATOM 833 N N . PHE A 1 111 ? 13.25 18.688 1.484 1 94.31 111 PHE A N 1
ATOM 834 C CA . PHE A 1 111 ? 13.992 17.594 0.874 1 94.31 111 PHE A CA 1
ATOM 835 C C . PHE A 1 111 ? 13.766 17.562 -0.633 1 94.31 111 PHE A C 1
ATOM 837 O O . PHE A 1 111 ? 14.023 16.547 -1.282 1 94.31 111 PHE A O 1
ATOM 844 N N . GLY A 1 112 ? 13.32 18.641 -1.205 1 91.62 112 GLY A N 1
ATOM 845 C CA . GLY A 1 112 ? 12.953 18.656 -2.611 1 91.62 112 GLY A CA 1
ATOM 846 C C . GLY A 1 112 ? 14.031 18.094 -3.518 1 91.62 112 GLY A C 1
ATOM 847 O O . GLY A 1 112 ? 13.734 17.328 -4.434 1 91.62 112 GLY A O 1
ATOM 848 N N . GLN A 1 113 ? 15.258 18.328 -3.195 1 91.94 113 GLN A N 1
ATOM 849 C CA . GLN A 1 113 ? 16.359 17.922 -4.047 1 91.94 113 GLN A CA 1
ATOM 850 C C . GLN A 1 113 ? 16.703 16.438 -3.826 1 91.94 113 GLN A C 1
ATOM 852 O O . GLN A 1 113 ? 17.312 15.805 -4.688 1 91.94 113 GLN A O 1
ATOM 857 N N . SER A 1 114 ? 16.25 15.938 -2.732 1 96.38 114 SER A N 1
ATOM 858 C CA . SER A 1 114 ? 16.594 14.562 -2.377 1 96.38 114 SER A CA 1
ATOM 859 C C . SER A 1 114 ? 15.508 13.586 -2.812 1 96.38 114 SER A C 1
ATOM 861 O O . SER A 1 114 ? 15.727 12.375 -2.838 1 96.38 114 SER A O 1
ATOM 863 N N . ILE A 1 115 ? 14.375 14.094 -3.213 1 97.19 115 ILE A N 1
ATOM 864 C CA . ILE A 1 115 ? 13.266 13.234 -3.607 1 97.19 115 ILE A CA 1
ATOM 865 C C . ILE A 1 115 ? 13.539 12.648 -4.996 1 97.19 115 ILE A C 1
ATOM 867 O O . ILE A 1 115 ? 13.633 13.391 -5.977 1 97.19 115 ILE A O 1
ATOM 871 N N . ARG A 1 116 ? 13.648 11.406 -5.023 1 97.75 116 ARG A N 1
ATOM 872 C CA . ARG A 1 116 ? 13.875 10.719 -6.293 1 97.75 116 ARG A CA 1
ATOM 873 C C . ARG A 1 116 ? 12.562 10.211 -6.875 1 97.75 116 ARG A C 1
ATOM 875 O O . ARG A 1 116 ? 12.344 10.289 -8.086 1 97.75 116 ARG A O 1
ATOM 882 N N . TYR A 1 117 ? 11.75 9.641 -6.008 1 98.19 117 TYR A N 1
ATOM 883 C CA . TYR A 1 117 ? 10.484 9.047 -6.426 1 98.19 117 TYR A CA 1
ATOM 884 C C . TYR A 1 117 ? 9.32 9.625 -5.637 1 98.19 117 TYR A C 1
ATOM 886 O O . TYR A 1 117 ? 9.469 9.969 -4.461 1 98.19 117 TYR A O 1
ATOM 894 N N . ALA A 1 118 ? 8.172 9.688 -6.266 1 97.81 118 ALA A N 1
ATOM 895 C CA . ALA A 1 118 ? 6.906 9.984 -5.602 1 97.81 118 ALA A CA 1
ATOM 896 C C . ALA A 1 118 ? 5.816 9.008 -6.043 1 97.81 118 ALA A C 1
ATOM 898 O O . ALA A 1 118 ? 5.711 8.68 -7.227 1 97.81 118 ALA A O 1
ATOM 899 N N . LEU A 1 119 ? 5.109 8.508 -5.113 1 97.62 119 LEU A N 1
ATOM 900 C CA . LEU A 1 119 ? 3.934 7.727 -5.492 1 97.62 119 LEU A CA 1
ATOM 901 C C . LEU A 1 119 ? 2.916 8.602 -6.219 1 97.62 119 LEU A C 1
ATOM 903 O O . LEU A 1 119 ? 2.812 9.797 -5.945 1 97.62 119 LEU A O 1
ATOM 907 N N . GLU A 1 120 ? 2.199 7.98 -7.008 1 94.38 120 GLU A N 1
ATOM 908 C CA . GLU A 1 120 ? 1.148 8.68 -7.742 1 94.38 120 GLU A CA 1
ATOM 909 C C . GLU A 1 120 ? 0.098 9.25 -6.789 1 94.38 120 GLU A C 1
ATOM 911 O O . GLU A 1 120 ? -0.456 10.32 -7.039 1 94.38 120 GLU A O 1
ATOM 916 N N . SER A 1 121 ? -0.179 8.469 -5.77 1 94 121 SER A N 1
ATOM 917 C CA . SER A 1 121 ? -1.075 8.883 -4.695 1 94 121 SER A CA 1
ATOM 918 C C . SER A 1 121 ? -2.51 9.016 -5.195 1 94 121 SER A C 1
ATOM 920 O O . SER A 1 121 ? -3.164 10.031 -4.949 1 94 121 SER A O 1
ATOM 922 N N . ARG A 1 122 ? -2.902 8.031 -5.84 1 91 122 ARG A N 1
ATOM 923 C CA . ARG A 1 122 ? -4.32 7.98 -6.184 1 91 122 ARG A CA 1
ATOM 924 C C . ARG A 1 122 ? -5.168 7.648 -4.957 1 91 122 ARG A C 1
ATOM 926 O O . ARG A 1 122 ? -4.715 6.941 -4.059 1 91 122 ARG A O 1
ATOM 933 N N . PRO A 1 123 ? -6.375 8.234 -4.93 1 85.06 123 PRO A N 1
ATOM 934 C CA . PRO A 1 123 ? -7.121 8.859 -6.023 1 85.06 123 PRO A CA 1
ATOM 935 C C . PRO A 1 123 ? -6.832 10.352 -6.16 1 85.06 123 PRO A C 1
ATOM 937 O O . PRO A 1 123 ? -7.238 10.977 -7.145 1 85.06 123 PRO A O 1
ATOM 940 N N . GLY A 1 124 ? -6.117 11.008 -5.23 1 82.5 124 GLY A N 1
ATOM 941 C CA . GLY A 1 124 ? -5.891 12.445 -5.273 1 82.5 124 GLY A CA 1
ATOM 942 C C . GLY A 1 124 ? -4.93 12.867 -6.371 1 82.5 124 GLY A C 1
ATOM 943 O O . GLY A 1 124 ? -5.164 13.859 -7.059 1 82.5 124 GLY A O 1
ATOM 944 N N . SER A 1 125 ? -3.834 12.133 -6.562 1 84.31 125 SER A N 1
ATOM 945 C CA . SER A 1 125 ? -2.826 12.32 -7.602 1 84.31 125 SER A CA 1
ATOM 946 C C . SER A 1 125 ? -2.082 13.641 -7.414 1 84.31 125 SER A C 1
ATOM 948 O O . SER A 1 125 ? -1.694 14.289 -8.391 1 84.31 125 SER A O 1
ATOM 950 N N . GLU A 1 126 ? -1.999 14.086 -6.223 1 83.88 126 GLU A N 1
ATOM 951 C CA . GLU A 1 126 ? -1.36 15.352 -5.895 1 83.88 126 GLU A CA 1
ATOM 952 C C . GLU A 1 126 ? 0.116 15.344 -6.281 1 83.88 126 GLU A C 1
ATOM 954 O O . GLU A 1 126 ? 0.713 16.406 -6.492 1 83.88 126 GLU A O 1
ATOM 959 N N . ALA A 1 127 ? 0.691 14.188 -6.445 1 87.12 127 ALA A N 1
ATOM 960 C CA . ALA A 1 127 ? 2.119 14.062 -6.73 1 87.12 127 ALA A CA 1
ATOM 961 C C . ALA A 1 127 ? 2.439 14.547 -8.141 1 87.12 127 ALA A C 1
ATOM 963 O O . ALA A 1 127 ? 3.588 14.875 -8.445 1 87.12 127 ALA A O 1
ATOM 964 N N . VAL A 1 128 ? 1.454 14.594 -8.984 1 88.38 128 VAL A N 1
ATOM 965 C CA . VAL A 1 128 ? 1.645 15.086 -10.344 1 88.38 128 VAL A CA 1
ATOM 966 C C . VAL A 1 128 ? 2.111 16.547 -10.305 1 88.38 128 VAL A C 1
ATOM 968 O O . VAL A 1 128 ? 3.01 16.922 -11.055 1 88.38 128 VAL A O 1
ATOM 971 N N . GLU A 1 129 ? 1.547 17.297 -9.375 1 89.5 129 GLU A N 1
ATOM 972 C CA . GLU A 1 129 ? 1.947 18.688 -9.211 1 89.5 129 GLU A CA 1
ATOM 973 C C . GLU A 1 129 ? 3.377 18.797 -8.688 1 89.5 129 GLU A C 1
ATOM 975 O O . GLU A 1 129 ? 4.133 19.672 -9.109 1 89.5 129 GLU A O 1
ATOM 980 N N . LEU A 1 130 ? 3.725 17.906 -7.801 1 91.62 130 LEU A N 1
ATOM 981 C CA . LEU A 1 130 ? 5.082 17.859 -7.266 1 91.62 130 LEU A CA 1
ATOM 982 C C . LEU A 1 130 ? 6.098 17.609 -8.375 1 91.62 130 LEU A C 1
ATOM 984 O O . LEU A 1 130 ? 7.117 18.297 -8.453 1 91.62 130 LEU A O 1
ATOM 988 N N . ALA A 1 131 ? 5.797 16.688 -9.234 1 91.5 131 ALA A N 1
ATOM 989 C CA . ALA A 1 131 ? 6.699 16.312 -10.328 1 91.5 131 ALA A CA 1
ATOM 990 C C . ALA A 1 131 ? 6.793 17.438 -11.359 1 91.5 131 ALA A C 1
ATOM 992 O O . ALA A 1 131 ? 7.82 17.578 -12.031 1 91.5 131 ALA A O 1
ATOM 993 N N . ARG A 1 132 ? 5.727 18.219 -11.508 1 91.94 132 ARG A N 1
ATOM 994 C CA . ARG A 1 132 ? 5.766 19.375 -12.398 1 91.94 132 ARG A CA 1
ATOM 995 C C . ARG A 1 132 ? 6.707 20.453 -11.867 1 91.94 132 ARG A C 1
ATOM 997 O O . ARG A 1 132 ? 7.441 21.078 -12.633 1 91.94 132 ARG A O 1
ATOM 1004 N N . ARG A 1 133 ? 6.711 20.594 -10.562 1 91.19 133 ARG A N 1
ATOM 1005 C CA . ARG A 1 133 ? 7.551 21.594 -9.906 1 91.19 133 ARG A CA 1
ATOM 1006 C C . ARG A 1 133 ? 9.008 21.141 -9.859 1 91.19 133 ARG A C 1
ATOM 1008 O O . ARG A 1 133 ? 9.922 21.969 -9.969 1 91.19 133 ARG A O 1
ATOM 1015 N N . PHE A 1 134 ? 9.164 19.828 -9.633 1 94.06 134 PHE A N 1
ATOM 1016 C CA . PHE A 1 134 ? 10.484 19.234 -9.578 1 94.06 134 PHE A CA 1
ATOM 1017 C C . PHE A 1 134 ? 10.625 18.141 -10.633 1 94.06 134 PHE A C 1
ATOM 1019 O O . PHE A 1 134 ? 10.445 16.953 -10.344 1 94.06 134 PHE A O 1
ATOM 1026 N N . PRO A 1 135 ? 11.117 18.406 -11.82 1 94.06 135 PRO A N 1
ATOM 1027 C CA . PRO A 1 135 ? 11.055 17.516 -12.977 1 94.06 135 PRO A CA 1
ATOM 1028 C C . PRO A 1 135 ? 11.938 16.281 -12.828 1 94.06 135 PRO A C 1
ATOM 1030 O O . PRO A 1 135 ? 11.805 15.32 -13.594 1 94.06 135 PRO A O 1
ATOM 1033 N N . TRP A 1 136 ? 12.859 16.328 -11.875 1 95.5 136 TRP A N 1
ATOM 1034 C CA . TRP A 1 136 ? 13.719 15.18 -11.68 1 95.5 136 TRP A CA 1
ATOM 1035 C C . TRP A 1 136 ? 13.008 14.094 -10.875 1 95.5 136 TRP A C 1
ATOM 1037 O O . TRP A 1 136 ? 13.453 12.945 -10.844 1 95.5 136 TRP A O 1
ATOM 1047 N N . ILE A 1 137 ? 11.953 14.43 -10.273 1 96.62 137 ILE A N 1
ATOM 1048 C CA . ILE A 1 137 ? 11.195 13.469 -9.484 1 96.62 137 ILE A CA 1
ATOM 1049 C C . ILE A 1 137 ? 10.398 12.555 -10.414 1 96.62 137 ILE A C 1
ATOM 1051 O O . ILE A 1 137 ? 9.68 13.023 -11.289 1 96.62 137 ILE A O 1
ATOM 1055 N N . ARG A 1 138 ? 10.508 11.305 -10.219 1 97 138 ARG A N 1
ATOM 1056 C CA . ARG A 1 138 ? 9.805 10.32 -11.031 1 97 138 ARG A CA 1
ATOM 1057 C C . ARG A 1 138 ? 8.586 9.773 -10.297 1 97 138 ARG A C 1
ATOM 1059 O O . ARG A 1 138 ? 8.688 9.336 -9.148 1 97 138 ARG A O 1
ATOM 1066 N N . LEU A 1 139 ? 7.469 9.797 -11 1 96.31 139 LEU A N 1
ATOM 1067 C CA . LEU A 1 139 ? 6.25 9.211 -10.453 1 96.31 139 LEU A CA 1
ATOM 1068 C C . LEU A 1 139 ? 6.238 7.699 -10.641 1 96.31 139 LEU A C 1
ATOM 1070 O O . LEU A 1 139 ? 6.562 7.199 -11.719 1 96.31 139 LEU A O 1
ATOM 1074 N N . VAL A 1 140 ? 5.922 7.008 -9.617 1 96.88 140 VAL A N 1
ATOM 1075 C CA . VAL A 1 140 ? 5.879 5.551 -9.68 1 96.88 140 VAL A CA 1
ATOM 1076 C C . VAL A 1 140 ? 4.496 5.055 -9.258 1 96.88 140 VAL A C 1
ATOM 1078 O O . VAL A 1 140 ? 3.799 5.727 -8.492 1 96.88 140 VAL A O 1
ATOM 1081 N N . PRO A 1 141 ? 4.059 3.9 -9.75 1 95.75 141 PRO A N 1
ATOM 1082 C CA . PRO A 1 141 ? 2.76 3.359 -9.344 1 95.75 141 PRO A CA 1
ATOM 1083 C C . PRO A 1 141 ? 2.66 3.131 -7.84 1 95.75 141 PRO A C 1
ATOM 1085 O O . PRO A 1 141 ? 3.633 2.703 -7.211 1 95.75 141 PRO A O 1
ATOM 1088 N N . ASP A 1 142 ? 1.495 3.369 -7.301 1 97.5 142 ASP A N 1
ATOM 1089 C CA . ASP A 1 142 ? 1.277 3.293 -5.863 1 97.5 142 ASP A CA 1
ATOM 1090 C C . ASP A 1 142 ? 1.611 1.9 -5.328 1 97.5 142 ASP A C 1
ATOM 1092 O O . ASP A 1 142 ? 2.291 1.766 -4.312 1 97.5 142 ASP A O 1
ATOM 1096 N N . LEU A 1 143 ? 1.233 0.872 -6.059 1 97.56 143 LEU A N 1
ATOM 1097 C CA . LEU A 1 143 ? 1.387 -0.488 -5.551 1 97.56 143 LEU A CA 1
ATOM 1098 C C . LEU A 1 143 ? 2.824 -0.968 -5.711 1 97.56 143 LEU A C 1
ATOM 1100 O O . LEU A 1 143 ? 3.209 -1.992 -5.141 1 97.56 143 LEU A O 1
ATOM 1104 N N . ALA A 1 144 ? 3.672 -0.199 -6.414 1 97.06 144 ALA A N 1
ATOM 1105 C CA . ALA A 1 144 ? 5.09 -0.527 -6.531 1 97.06 144 ALA A CA 1
ATOM 1106 C C . ALA A 1 144 ? 5.895 0.099 -5.395 1 97.06 144 ALA A C 1
ATOM 1108 O O . ALA A 1 144 ? 7.125 0.161 -5.461 1 97.06 144 ALA A O 1
ATOM 1109 N N . MET A 1 145 ? 5.25 0.514 -4.355 1 98.5 145 MET A N 1
ATOM 1110 C CA . MET A 1 145 ? 5.875 1.258 -3.264 1 98.5 145 MET A CA 1
ATOM 1111 C C . MET A 1 145 ? 6.996 0.446 -2.623 1 98.5 145 MET A C 1
ATOM 1113 O O . MET A 1 145 ? 8.023 1.001 -2.227 1 98.5 145 MET A O 1
ATOM 1117 N N . ALA A 1 146 ? 6.84 -0.863 -2.541 1 98.38 146 ALA A N 1
ATOM 1118 C CA . ALA A 1 146 ? 7.867 -1.674 -1.893 1 98.38 146 ALA A CA 1
ATOM 1119 C C . ALA A 1 146 ? 9.156 -1.677 -2.709 1 98.38 146 ALA A C 1
ATOM 1121 O O . ALA A 1 146 ? 10.25 -1.518 -2.156 1 98.38 146 ALA A O 1
ATOM 1122 N N . GLN A 1 147 ? 9.023 -1.853 -4 1 97.5 147 GLN A N 1
ATOM 1123 C CA . GLN A 1 147 ? 10.195 -1.839 -4.867 1 97.5 147 GLN A CA 1
ATOM 1124 C C . GLN A 1 147 ? 10.961 -0.521 -4.738 1 97.5 147 GLN A C 1
ATOM 1126 O O . GLN A 1 147 ? 12.164 -0.517 -4.492 1 97.5 147 GLN A O 1
ATOM 1131 N N . PHE A 1 148 ? 10.273 0.532 -4.828 1 98.25 148 PHE A N 1
ATOM 1132 C CA . PHE A 1 148 ? 10.945 1.823 -4.953 1 98.25 148 PHE A CA 1
ATOM 1133 C C . PHE A 1 148 ? 11.398 2.33 -3.588 1 98.25 148 PHE A C 1
ATOM 1135 O O . PHE A 1 148 ? 12.375 3.072 -3.49 1 98.25 148 PHE A O 1
ATOM 1142 N N . ALA A 1 149 ? 10.68 1.947 -2.547 1 98.69 149 ALA A N 1
ATOM 1143 C CA . ALA A 1 149 ? 11.219 2.184 -1.208 1 98.69 149 ALA A CA 1
ATOM 1144 C C . ALA A 1 149 ? 12.57 1.498 -1.026 1 98.69 149 ALA A C 1
ATOM 1146 O O . ALA A 1 149 ? 13.453 2.033 -0.361 1 98.69 149 ALA A O 1
ATOM 1147 N N . GLY A 1 150 ? 12.711 0.355 -1.618 1 97.94 150 GLY A N 1
ATOM 1148 C CA . GLY A 1 150 ? 13.953 -0.393 -1.517 1 97.94 150 GLY A CA 1
ATOM 1149 C C . GLY A 1 150 ? 15.094 0.248 -2.275 1 97.94 150 GLY A C 1
ATOM 1150 O O . GLY A 1 150 ? 16.266 -0.038 -2.004 1 97.94 150 GLY A O 1
ATOM 1151 N N . GLU A 1 151 ? 14.789 1.116 -3.156 1 97.62 151 GLU A N 1
ATOM 1152 C CA . GLU A 1 151 ? 15.797 1.672 -4.055 1 97.62 151 GLU A CA 1
ATOM 1153 C C . GLU A 1 151 ? 16.297 3.027 -3.559 1 97.62 151 GLU A C 1
ATOM 1155 O O . GLU A 1 151 ? 17.156 3.646 -4.188 1 97.62 151 GLU A O 1
ATOM 1160 N N . VAL A 1 152 ? 15.727 3.504 -2.473 1 98.56 152 VAL A N 1
ATOM 1161 C CA . VAL A 1 152 ? 16.109 4.805 -1.942 1 98.56 152 VAL A CA 1
ATOM 1162 C C . VAL A 1 152 ? 16.672 4.645 -0.53 1 98.56 152 VAL A C 1
ATOM 1164 O O . VAL A 1 152 ? 16.672 3.543 0.024 1 98.56 152 VAL A O 1
ATOM 1167 N N . ASP A 1 153 ? 17.172 5.762 0.031 1 98.56 153 ASP A N 1
ATOM 1168 C CA . ASP A 1 153 ? 17.812 5.723 1.341 1 98.56 153 ASP A CA 1
ATOM 1169 C C . ASP A 1 153 ? 16.797 5.875 2.461 1 98.56 153 ASP A C 1
ATOM 1171 O O . ASP A 1 153 ? 17.047 5.473 3.6 1 98.56 153 ASP A O 1
ATOM 1175 N N . GLY A 1 154 ? 15.633 6.461 2.145 1 98.38 154 GLY A N 1
ATOM 1176 C CA . GLY A 1 154 ? 14.594 6.652 3.143 1 98.38 154 GLY A CA 1
ATOM 1177 C C . GLY A 1 154 ? 13.289 7.156 2.557 1 98.38 154 GLY A C 1
ATOM 1178 O O . GLY A 1 154 ? 13.156 7.285 1.337 1 98.38 154 GLY A O 1
ATOM 1179 N N . ILE A 1 155 ? 12.305 7.352 3.434 1 98.81 155 ILE A N 1
ATOM 1180 C CA . ILE A 1 155 ? 10.977 7.828 3.064 1 98.81 155 ILE A CA 1
ATOM 1181 C C . ILE A 1 155 ? 10.68 9.141 3.793 1 98.81 155 ILE A C 1
ATOM 1183 O O . ILE A 1 155 ? 10.961 9.266 4.988 1 98.81 155 ILE A O 1
ATOM 1187 N N . ALA A 1 156 ? 10.188 10.102 3.084 1 98.44 156 ALA A N 1
ATOM 1188 C CA . ALA A 1 156 ? 9.727 11.359 3.668 1 98.44 156 ALA A CA 1
ATOM 1189 C C . ALA A 1 156 ? 8.25 11.586 3.373 1 98.44 156 ALA A C 1
ATOM 1191 O O . ALA A 1 156 ? 7.801 11.422 2.236 1 98.44 156 ALA A O 1
ATOM 1192 N N . MET A 1 157 ? 7.496 11.914 4.348 1 98.12 157 MET A N 1
ATOM 1193 C CA . MET A 1 157 ? 6.102 12.281 4.117 1 98.12 157 MET A CA 1
ATOM 1194 C C . MET A 1 157 ? 5.707 13.484 4.973 1 98.12 157 MET A C 1
ATOM 1196 O O . MET A 1 157 ? 6.414 13.836 5.918 1 98.12 157 MET A O 1
ATOM 1200 N N . GLY A 1 158 ? 4.723 14.172 4.578 1 97.38 158 GLY A N 1
ATOM 1201 C CA . GLY A 1 158 ? 4.164 15.266 5.355 1 97.38 158 GLY A CA 1
ATOM 1202 C C . GLY A 1 158 ? 3.246 14.805 6.469 1 97.38 158 GLY A C 1
ATOM 1203 O O . GLY A 1 158 ? 3.254 13.625 6.836 1 97.38 158 GLY A O 1
ATOM 1204 N N . ALA A 1 159 ? 2.529 15.797 6.988 1 97.31 159 ALA A N 1
ATOM 1205 C CA . ALA A 1 159 ? 1.512 15.539 8 1 97.31 159 ALA A CA 1
ATOM 1206 C C . ALA A 1 159 ? 0.37 16.547 7.898 1 97.31 159 ALA A C 1
ATOM 1208 O O . ALA A 1 159 ? 0.602 17.734 7.664 1 97.31 159 ALA A O 1
ATOM 1209 N N . ASP A 1 160 ? -0.787 16.031 8.047 1 94.75 160 ASP A N 1
ATOM 1210 C CA . ASP A 1 160 ? -1.957 16.891 8.156 1 94.75 160 ASP A CA 1
ATOM 1211 C C . ASP A 1 160 ? -2.311 17.156 9.617 1 94.75 160 ASP A C 1
ATOM 1213 O O . ASP A 1 160 ? -3.057 18.094 9.922 1 94.75 160 ASP A O 1
ATOM 1217 N N . GLY A 1 161 ? -1.77 16.359 10.461 1 96.81 161 GLY A N 1
ATOM 1218 C CA . GLY A 1 161 ? -1.898 16.5 11.906 1 96.81 161 GLY A CA 1
ATOM 1219 C C . GLY A 1 161 ? -1.028 15.531 12.68 1 96.81 161 GLY A C 1
ATOM 1220 O O . GLY A 1 161 ? -0.897 14.367 12.297 1 96.81 161 GLY A O 1
ATOM 1221 N N . ILE A 1 162 ? -0.41 16.016 13.664 1 98.25 162 ILE A N 1
ATOM 1222 C CA . ILE A 1 162 ? 0.365 15.188 14.586 1 98.25 162 ILE A CA 1
ATOM 1223 C C . ILE A 1 162 ? -0.343 15.117 15.938 1 98.25 162 ILE A C 1
ATOM 1225 O O . ILE A 1 162 ? -0.445 16.125 16.641 1 98.25 162 ILE A O 1
ATOM 1229 N N . TYR A 1 163 ? -0.856 13.992 16.266 1 97.31 163 TYR A N 1
ATOM 1230 C CA . TYR A 1 163 ? -1.669 13.797 17.469 1 97.31 163 TYR A CA 1
ATOM 1231 C C . TYR A 1 163 ? -0.981 12.859 18.453 1 97.31 163 TYR A C 1
ATOM 1233 O O . TYR A 1 163 ? 0.172 12.477 18.234 1 97.31 163 TYR A O 1
ATOM 1241 N N . SER A 1 164 ? -1.832 12.602 19.578 1 95.69 164 SER A N 1
ATOM 1242 C CA . SER A 1 164 ? -1.304 11.656 20.562 1 95.69 164 SER A CA 1
ATOM 1243 C C . SER A 1 164 ? -1.264 10.242 20 1 95.69 164 SER A C 1
ATOM 1245 O O . SER A 1 164 ? -2.303 9.672 19.656 1 95.69 164 SER A O 1
ATOM 1247 N N . GLY A 1 165 ? -0.208 9.758 19.578 1 96.25 165 GLY A N 1
ATOM 1248 C CA . GLY A 1 165 ? -0.015 8.367 19.203 1 96.25 165 GLY A CA 1
ATOM 1249 C C . GLY A 1 165 ? 0.036 8.148 17.703 1 96.25 165 GLY A C 1
ATOM 1250 O O . GLY A 1 165 ? 0.494 7.102 17.234 1 96.25 165 GLY A O 1
ATOM 1251 N N . VAL A 1 166 ? -0.643 9.195 16.938 1 97.12 166 VAL A N 1
ATOM 1252 C CA . VAL A 1 166 ? -0.664 8.961 15.5 1 97.12 166 VAL A CA 1
ATOM 1253 C C . VAL A 1 166 ? -0.359 10.266 14.766 1 97.12 166 VAL A C 1
ATOM 1255 O O . VAL A 1 166 ? -0.513 11.352 15.328 1 97.12 166 VAL A O 1
ATOM 1258 N N . VAL A 1 167 ? 0.074 10.148 13.594 1 97.75 167 VAL A N 1
ATOM 1259 C CA . VAL A 1 167 ? 0.18 11.25 12.641 1 97.75 167 VAL A CA 1
ATOM 1260 C C . VAL A 1 167 ? -0.761 11.008 11.461 1 97.75 167 VAL A C 1
ATOM 1262 O O . VAL A 1 167 ? -0.84 9.891 10.938 1 97.75 167 VAL A O 1
ATOM 1265 N N . LEU A 1 168 ? -1.553 12.023 11.148 1 96.5 168 LEU A N 1
ATOM 1266 C CA . LEU A 1 168 ? -2.477 11.977 10.023 1 96.5 168 LEU A CA 1
ATOM 1267 C C . LEU A 1 168 ? -1.803 12.461 8.742 1 96.5 168 LEU A C 1
ATOM 1269 O O . LEU A 1 168 ? -1.184 13.523 8.727 1 96.5 168 LEU A O 1
ATOM 1273 N N . ASN A 1 169 ? -1.883 11.688 7.715 1 95.69 169 ASN A N 1
ATOM 1274 C CA . ASN A 1 169 ? -1.424 12.062 6.383 1 95.69 169 ASN A CA 1
ATOM 1275 C C . ASN A 1 169 ? -2.24 11.367 5.293 1 95.69 169 ASN A C 1
ATOM 1277 O O . ASN A 1 169 ? -3.125 10.562 5.594 1 95.69 169 ASN A O 1
ATOM 1281 N N . LYS A 1 170 ? -1.983 11.727 4.113 1 94.31 170 LYS A N 1
ATOM 1282 C CA . LYS A 1 170 ? -2.75 11.258 2.959 1 94.31 170 LYS A CA 1
ATOM 1283 C C . LYS A 1 170 ? -2.859 9.742 2.951 1 94.31 170 LYS A C 1
ATOM 1285 O O . LYS A 1 170 ? -1.937 9.047 3.379 1 94.31 170 LYS A O 1
ATOM 1290 N N . VAL A 1 171 ? -4.02 9.305 2.445 1 95.25 171 VAL A N 1
ATOM 1291 C CA . VAL A 1 171 ? -4.273 7.871 2.322 1 95.25 171 VAL A CA 1
ATOM 1292 C C . VAL A 1 171 ? -3.121 7.207 1.57 1 95.25 171 VAL A C 1
ATOM 1294 O O . VAL A 1 171 ? -2.615 7.754 0.588 1 95.25 171 VAL A O 1
ATOM 1297 N N . GLY A 1 172 ? -2.686 6.027 2.045 1 97.5 172 GLY A N 1
ATOM 1298 C CA . GLY A 1 172 ? -1.526 5.344 1.497 1 97.5 172 GLY A CA 1
ATOM 1299 C C . GLY A 1 172 ? -0.292 5.469 2.369 1 97.5 172 GLY A C 1
ATOM 1300 O O . GLY A 1 172 ? 0.667 4.711 2.211 1 97.5 172 GLY A O 1
ATOM 1301 N N . SER A 1 173 ? -0.348 6.332 3.33 1 98.31 173 SER A N 1
ATOM 1302 C CA . SER A 1 173 ? 0.806 6.566 4.191 1 98.31 173 SER A CA 1
ATOM 1303 C C . SER A 1 173 ? 1.019 5.41 5.16 1 98.31 173 SER A C 1
ATOM 1305 O O . SER A 1 173 ? 2.156 5.086 5.508 1 98.31 173 SER A O 1
ATOM 1307 N N . LEU A 1 174 ? -0.094 4.777 5.586 1 98.69 174 LEU A N 1
ATOM 1308 C CA . LEU A 1 174 ? 0.066 3.668 6.52 1 98.69 174 LEU A CA 1
ATOM 1309 C C . LEU A 1 174 ? 0.738 2.48 5.84 1 98.69 174 LEU A C 1
ATOM 1311 O O . LEU A 1 174 ? 1.749 1.97 6.328 1 98.69 174 LEU A O 1
ATOM 1315 N N . PRO A 1 175 ? 0.223 2.053 4.664 1 98.88 175 PRO A N 1
ATOM 1316 C CA . PRO A 1 175 ? 0.956 0.96 4.02 1 98.88 175 PRO A CA 1
ATOM 1317 C C . PRO A 1 175 ? 2.398 1.334 3.684 1 98.88 175 PRO A C 1
ATOM 1319 O O . PRO A 1 175 ? 3.297 0.494 3.785 1 98.88 175 PRO A O 1
ATOM 1322 N N . LEU A 1 176 ? 2.684 2.57 3.318 1 98.94 176 LEU A N 1
ATOM 1323 C CA . LEU A 1 176 ? 4.043 3.004 3.018 1 98.94 176 LEU A CA 1
ATOM 1324 C C . LEU A 1 176 ? 4.922 2.943 4.262 1 98.94 176 LEU A C 1
ATOM 1326 O O . LEU A 1 176 ? 6.078 2.521 4.191 1 98.94 176 LEU A O 1
ATOM 1330 N N . ALA A 1 177 ? 4.367 3.35 5.391 1 98.94 177 ALA A N 1
ATOM 1331 C CA . ALA A 1 177 ? 5.094 3.287 6.656 1 98.94 177 ALA A CA 1
ATOM 1332 C C . ALA A 1 177 ? 5.434 1.846 7.023 1 98.94 177 AL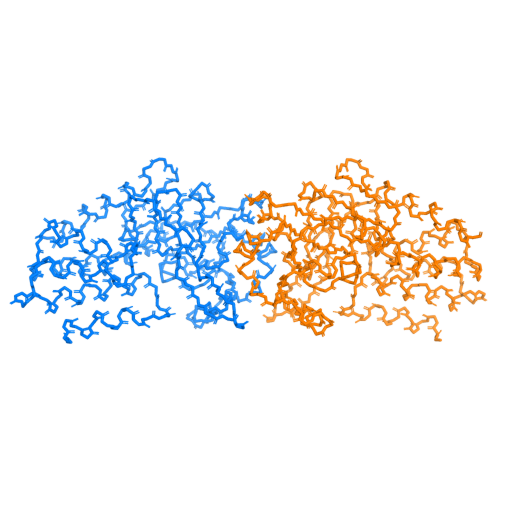A A C 1
ATOM 1334 O O . ALA A 1 177 ? 6.535 1.563 7.496 1 98.94 177 ALA A O 1
ATOM 1335 N N . LEU A 1 178 ? 4.539 0.981 6.832 1 98.94 178 LEU A N 1
ATOM 1336 C CA . LEU A 1 178 ? 4.754 -0.43 7.133 1 98.94 178 LEU A CA 1
ATOM 1337 C C . LEU A 1 178 ? 5.832 -1.018 6.227 1 98.94 178 LEU A C 1
ATOM 1339 O O . LEU A 1 178 ? 6.664 -1.812 6.676 1 98.94 178 LEU A O 1
ATOM 1343 N N . VAL A 1 179 ? 5.82 -0.637 4.949 1 98.88 179 VAL A N 1
ATOM 1344 C CA . VAL A 1 179 ? 6.844 -1.062 4.004 1 98.88 179 VAL A CA 1
ATOM 1345 C C . VAL A 1 179 ? 8.211 -0.548 4.453 1 98.88 179 VAL A C 1
ATOM 1347 O O . VAL A 1 179 ? 9.195 -1.294 4.449 1 98.88 179 VAL A O 1
ATOM 1350 N N . ALA A 1 180 ? 8.234 0.708 4.832 1 98.88 180 ALA A N 1
ATOM 1351 C CA . ALA A 1 180 ? 9.484 1.294 5.312 1 98.88 180 ALA A CA 1
ATOM 1352 C C . ALA A 1 180 ? 10.062 0.487 6.469 1 98.88 180 ALA A C 1
ATOM 1354 O O . ALA A 1 180 ? 11.258 0.167 6.48 1 98.88 180 ALA A O 1
ATOM 1355 N N . ARG A 1 181 ? 9.211 0.177 7.418 1 98.69 181 ARG A N 1
ATOM 1356 C CA . ARG A 1 181 ? 9.633 -0.596 8.578 1 98.69 181 ARG A CA 1
ATOM 1357 C C . ARG A 1 181 ? 10.133 -1.976 8.172 1 98.69 181 ARG A C 1
ATOM 1359 O O . ARG A 1 181 ? 11.172 -2.436 8.656 1 98.69 181 ARG A O 1
ATOM 1366 N N . ARG A 1 182 ? 9.43 -2.611 7.293 1 98.19 182 ARG A N 1
ATOM 1367 C CA . ARG A 1 182 ? 9.797 -3.943 6.824 1 98.19 182 ARG A CA 1
ATOM 1368 C C . ARG A 1 182 ? 11.164 -3.934 6.156 1 98.19 182 ARG A C 1
ATOM 1370 O O . ARG A 1 182 ? 11.945 -4.875 6.312 1 98.19 182 ARG A O 1
ATOM 1377 N N . LEU A 1 183 ? 11.477 -2.896 5.414 1 98.12 183 LEU A N 1
ATOM 1378 C CA . LEU A 1 183 ? 12.695 -2.83 4.613 1 98.12 183 LEU A CA 1
ATOM 1379 C C . LEU A 1 183 ? 13.836 -2.203 5.406 1 98.12 183 LEU A C 1
ATOM 1381 O O . LEU A 1 183 ? 14.961 -2.109 4.918 1 98.12 183 LEU A O 1
ATOM 1385 N N . GLY A 1 184 ? 13.523 -1.723 6.598 1 98.38 184 GLY A N 1
ATOM 1386 C CA . GLY A 1 184 ? 14.531 -1.063 7.41 1 98.38 184 GLY A CA 1
ATOM 1387 C C . GLY A 1 184 ? 14.922 0.308 6.887 1 98.38 184 GLY A C 1
ATOM 1388 O O . GLY A 1 184 ? 16.078 0.709 6.977 1 98.38 184 GLY A O 1
ATOM 1389 N N . LYS A 1 185 ? 14.016 0.947 6.195 1 98.56 185 LYS A N 1
ATOM 1390 C CA . LYS A 1 185 ? 14.227 2.301 5.691 1 98.56 185 LYS A CA 1
ATOM 1391 C C . LYS A 1 185 ? 13.719 3.344 6.684 1 98.56 185 LYS A C 1
ATOM 1393 O O . LYS A 1 185 ? 12.633 3.195 7.246 1 98.56 185 LYS A O 1
ATOM 1398 N N . PRO A 1 186 ? 14.477 4.414 6.992 1 98.44 186 PRO A N 1
ATOM 1399 C CA . PRO A 1 186 ? 13.953 5.453 7.879 1 98.44 186 PRO A CA 1
ATOM 1400 C C . PRO A 1 186 ? 12.742 6.176 7.289 1 98.44 186 PRO A C 1
ATOM 1402 O O . PRO A 1 186 ? 12.719 6.473 6.09 1 98.44 186 PRO A O 1
ATOM 1405 N N . LEU A 1 187 ? 11.773 6.355 8.102 1 98.81 187 LEU A N 1
ATOM 1406 C CA . LEU A 1 187 ? 10.617 7.172 7.762 1 98.81 187 LEU A CA 1
ATOM 1407 C C . LEU A 1 187 ? 10.672 8.516 8.477 1 98.81 187 LEU A C 1
ATOM 1409 O O . LEU A 1 187 ? 10.609 8.57 9.711 1 98.81 187 LEU A O 1
ATOM 1413 N N . LEU A 1 188 ? 10.758 9.617 7.719 1 98.62 188 LEU A N 1
ATOM 1414 C CA . LEU A 1 188 ? 10.812 10.977 8.242 1 98.62 188 LEU A CA 1
ATOM 1415 C C . LEU A 1 188 ? 9.508 11.727 7.973 1 98.62 188 LEU A C 1
ATOM 1417 O O . LEU A 1 188 ? 9.039 11.758 6.836 1 98.62 188 LEU A O 1
ATOM 1421 N N . VAL A 1 189 ? 8.945 12.266 8.992 1 98.75 189 VAL A N 1
ATOM 1422 C CA . VAL A 1 189 ? 7.793 13.141 8.836 1 98.75 189 VAL A CA 1
ATOM 1423 C C . VAL A 1 189 ? 8.242 14.602 8.914 1 98.75 189 VAL A C 1
ATOM 1425 O O . VAL A 1 189 ? 8.922 14.992 9.867 1 98.75 189 VAL A O 1
ATOM 1428 N N . VAL A 1 190 ? 7.898 15.375 7.91 1 98.38 190 VAL A N 1
ATOM 1429 C CA . VAL A 1 190 ? 8.227 16.797 7.836 1 98.38 190 VAL A CA 1
ATOM 1430 C C . VAL A 1 190 ? 6.949 17.625 7.898 1 98.38 190 VAL A C 1
ATOM 1432 O O . VAL A 1 190 ? 6.066 17.484 7.047 1 98.38 190 VAL A O 1
ATOM 1435 N N . ALA A 1 191 ? 6.84 18.5 8.883 1 98.31 191 ALA A N 1
ATOM 1436 C CA . ALA A 1 191 ? 5.594 19.25 9.039 1 98.31 191 ALA A CA 1
ATOM 1437 C C . ALA A 1 191 ? 5.812 20.516 9.859 1 98.31 191 ALA A C 1
ATOM 1439 O O . ALA A 1 191 ? 6.688 20.562 10.727 1 98.31 191 ALA A O 1
ATOM 1440 N N . GLU A 1 192 ? 5.066 21.531 9.547 1 98.38 192 GLU A N 1
ATOM 1441 C CA . GLU A 1 192 ? 5.043 22.688 10.422 1 98.38 192 GLU A CA 1
ATOM 1442 C C . GLU A 1 192 ? 4.512 22.328 11.812 1 98.38 192 GLU A C 1
ATOM 1444 O O . GLU A 1 192 ? 3.586 21.531 11.938 1 98.38 192 GLU A O 1
ATOM 1449 N N . SER A 1 193 ? 4.988 23 12.805 1 98.56 193 SER A N 1
ATOM 1450 C CA . SER A 1 193 ? 4.695 22.641 14.188 1 98.56 193 SER A CA 1
ATOM 1451 C C . SER A 1 193 ? 3.258 23 14.555 1 98.56 193 SER A C 1
ATOM 1453 O O . SER A 1 193 ? 2.684 22.406 15.469 1 98.56 193 SER A O 1
ATOM 1455 N N . PHE A 1 194 ? 2.611 23.906 13.812 1 98.38 194 PHE A N 1
ATOM 1456 C CA . PHE A 1 194 ? 1.23 24.266 14.117 1 98.38 194 PHE A CA 1
ATOM 1457 C C . PHE A 1 194 ? 0.284 23.125 13.734 1 98.38 194 PHE A C 1
ATOM 1459 O O . PHE A 1 194 ? -0.923 23.219 13.969 1 98.38 194 PHE A O 1
ATOM 1466 N N . LYS A 1 195 ? 0.805 22.016 13.234 1 98 195 LYS A N 1
ATOM 1467 C CA . LYS A 1 195 ? 0.015 20.828 12.891 1 98 195 LYS A CA 1
ATOM 1468 C C . LYS A 1 195 ? 0.038 19.812 14.016 1 98 195 LYS A C 1
ATOM 1470 O O . LYS A 1 195 ? -0.505 18.703 13.883 1 98 195 LYS A O 1
ATOM 1475 N N . ALA A 1 196 ? 0.618 20.172 15.148 1 98.38 196 ALA A N 1
ATOM 1476 C CA . ALA A 1 196 ? 0.625 19.297 16.312 1 98.38 196 ALA A CA 1
ATOM 1477 C C . ALA A 1 196 ? -0.508 19.656 17.281 1 98.38 196 ALA A C 1
ATOM 1479 O O . ALA A 1 196 ? -0.722 20.828 17.578 1 98.38 196 ALA A O 1
ATOM 1480 N N . LEU A 1 197 ? -1.234 18.703 17.656 1 97.12 197 LEU A N 1
ATOM 1481 C CA . LEU A 1 197 ? -2.332 18.828 18.609 1 97.12 197 LEU A CA 1
ATOM 1482 C C . LEU A 1 197 ? -2.291 17.688 19.641 1 97.12 197 LEU A C 1
ATOM 1484 O O . LEU A 1 197 ? -2.555 16.531 19.297 1 97.12 197 LEU A O 1
ATOM 1488 N N . PRO A 1 198 ? -1.969 17.969 20.938 1 96.25 198 PRO A N 1
ATOM 1489 C CA . PRO A 1 198 ? -1.781 16.938 21.953 1 96.25 198 PRO A CA 1
ATOM 1490 C C . PRO A 1 198 ? -3.1 16.328 22.422 1 96.25 198 PRO A C 1
ATOM 1492 O O . PRO A 1 198 ? -3.428 16.422 23.609 1 96.25 198 PRO A O 1
ATOM 1495 N N . ARG A 1 199 ? -3.791 15.641 21.578 1 94.06 199 ARG A N 1
ATOM 1496 C CA . ARG A 1 199 ? -5.012 14.906 21.891 1 94.06 199 ARG A CA 1
ATOM 1497 C C . ARG A 1 199 ? -5.164 13.688 21 1 94.06 199 ARG A C 1
ATOM 1499 O O . ARG A 1 199 ? -4.426 13.531 20.016 1 94.06 199 ARG A O 1
ATOM 1506 N N . ASP A 1 200 ? -6.137 12.867 21.391 1 91.38 200 ASP A N 1
ATOM 1507 C CA . ASP A 1 200 ? -6.469 11.727 20.531 1 91.38 200 ASP A CA 1
ATOM 1508 C C . ASP A 1 200 ? -7.316 12.156 19.344 1 91.38 200 ASP A C 1
ATOM 1510 O O . ASP A 1 200 ? -7.996 13.188 19.391 1 91.38 200 ASP A O 1
ATOM 1514 N N . VAL A 1 201 ? -7.105 11.547 18.312 1 88.12 201 VAL A N 1
ATOM 1515 C CA . VAL A 1 201 ? -7.926 11.82 17.125 1 88.12 201 VAL A CA 1
ATOM 1516 C C . VAL A 1 201 ? -8.789 10.602 16.812 1 88.12 201 VAL A C 1
ATOM 1518 O O . VAL A 1 201 ? -8.398 9.461 17.094 1 88.12 201 VAL A O 1
ATOM 1521 N N . ASP A 1 202 ? -9.961 10.914 16.266 1 85.88 202 ASP A N 1
ATOM 1522 C CA . ASP A 1 202 ? -10.828 9.852 15.781 1 85.88 202 ASP A CA 1
ATOM 1523 C C . ASP A 1 202 ? -10.453 9.438 14.359 1 85.88 202 ASP A C 1
ATOM 1525 O O . ASP A 1 202 ? -10.875 10.07 13.391 1 85.88 202 ASP A O 1
ATOM 1529 N N . CYS A 1 203 ? -9.781 8.312 14.203 1 83.88 203 CYS A N 1
ATOM 1530 C CA . CYS A 1 203 ? -9.305 7.832 12.906 1 83.88 203 CYS A CA 1
ATOM 1531 C C . CYS A 1 203 ? -10.461 7.344 12.047 1 83.88 203 CYS A C 1
ATOM 1533 O O . CYS A 1 203 ? -10.336 7.25 10.828 1 83.88 203 CYS A O 1
ATOM 1535 N N . GLY A 1 204 ? -11.531 7.055 12.688 1 77.19 204 GLY A N 1
ATOM 1536 C CA . GLY A 1 204 ? -12.711 6.602 11.969 1 77.19 204 GLY A CA 1
ATOM 1537 C C . GLY A 1 204 ? -13.484 7.73 11.312 1 77.19 204 GLY A C 1
ATOM 1538 O O . GLY A 1 204 ? -14.195 7.516 10.328 1 77.19 204 GLY A O 1
ATOM 1539 N N . GLY A 1 205 ? -13.367 8.953 11.828 1 71 205 GLY A N 1
ATOM 1540 C CA . GLY A 1 205 ? -14.195 10.07 11.406 1 71 205 GLY A CA 1
ATOM 1541 C C . GLY A 1 205 ? -13.438 11.078 10.555 1 71 205 GLY A C 1
ATOM 1542 O O . GLY A 1 205 ? -13.883 12.211 10.383 1 71 205 GLY A O 1
ATOM 1543 N N . ILE A 1 206 ? -12.422 10.594 10.031 1 71.31 206 ILE A N 1
ATOM 1544 C CA . ILE A 1 206 ? -11.594 11.516 9.258 1 71.31 206 ILE A CA 1
ATOM 1545 C C . ILE A 1 206 ? -12.25 11.805 7.914 1 71.31 206 ILE A C 1
ATOM 1547 O O . ILE A 1 206 ? -13.172 11.086 7.5 1 71.31 206 ILE A O 1
ATOM 1551 N N . HIS A 1 207 ? -11.883 12.828 7.309 1 81.12 207 HIS A N 1
ATOM 1552 C CA . HIS A 1 207 ? -12.43 13.312 6.047 1 81.12 207 HIS A CA 1
ATOM 1553 C C . HIS A 1 207 ? -12.422 12.211 4.988 1 81.12 207 HIS A C 1
ATOM 1555 O O . HIS A 1 207 ? -11.438 11.492 4.844 1 81.12 207 HIS A O 1
ATOM 1561 N N . SER A 1 208 ? -13.586 11.992 4.418 1 87.56 208 SER A N 1
ATOM 1562 C CA . SER A 1 208 ? -13.797 10.984 3.387 1 87.56 208 SER A CA 1
ATOM 1563 C C . SER A 1 208 ? -14.5 11.57 2.17 1 87.56 208 SER A C 1
ATOM 1565 O O . SER A 1 208 ? -15.117 12.641 2.258 1 87.56 208 SER A O 1
ATOM 1567 N N . VAL A 1 209 ? -14.258 10.984 1.089 1 87.44 209 VAL A N 1
ATOM 1568 C CA . VAL A 1 209 ? -14.945 11.344 -0.146 1 87.44 209 VAL A CA 1
ATOM 1569 C C . VAL A 1 209 ? -15.664 10.125 -0.709 1 87.44 209 VAL A C 1
ATOM 1571 O O . VAL A 1 209 ? -15.352 8.984 -0.347 1 87.44 209 VAL A O 1
ATOM 1574 N N . GLU A 1 210 ? -16.609 10.406 -1.58 1 91.12 210 GLU A N 1
ATOM 1575 C CA . GLU A 1 210 ? -17.312 9.32 -2.246 1 91.12 210 GLU A CA 1
ATOM 1576 C C . GLU A 1 210 ? -16.625 8.953 -3.564 1 91.12 210 GLU A C 1
ATOM 1578 O O . GLU A 1 210 ? -16.453 9.805 -4.434 1 91.12 210 GLU A O 1
ATOM 1583 N N . ILE A 1 211 ? -16.219 7.734 -3.691 1 89.25 211 ILE A N 1
ATOM 1584 C CA . ILE A 1 211 ? -15.664 7.195 -4.926 1 89.25 211 ILE A CA 1
ATOM 1585 C C . ILE A 1 211 ? -16.422 5.934 -5.328 1 89.25 211 ILE A C 1
ATOM 1587 O O . ILE A 1 211 ? -16.391 4.93 -4.609 1 89.25 211 ILE A O 1
ATOM 1591 N N . ASN A 1 212 ? -17.031 5.898 -6.508 1 86.88 212 ASN A N 1
ATOM 1592 C CA . ASN A 1 212 ? -17.781 4.758 -7.008 1 86.88 212 ASN A CA 1
ATOM 1593 C C . ASN A 1 212 ? -18.812 4.277 -5.98 1 86.88 212 ASN A C 1
ATOM 1595 O O . ASN A 1 212 ? -18.922 3.074 -5.734 1 86.88 212 ASN A O 1
ATOM 1599 N N . GLY A 1 213 ? -19.406 5.246 -5.262 1 91.5 213 GLY A N 1
ATOM 1600 C CA . GLY A 1 213 ? -20.469 4.938 -4.316 1 91.5 213 GLY A CA 1
ATOM 1601 C C . GLY A 1 213 ? -19.938 4.496 -2.961 1 91.5 213 GLY A C 1
ATOM 1602 O O . GLY A 1 213 ? -20.719 4.09 -2.092 1 91.5 213 GLY A O 1
ATOM 1603 N N . LEU A 1 214 ? -18.641 4.535 -2.807 1 94.69 214 LEU A N 1
ATOM 1604 C CA . LEU A 1 214 ? -18.031 4.129 -1.542 1 94.69 214 LEU A CA 1
ATOM 1605 C C . LEU A 1 214 ? -17.422 5.324 -0.825 1 94.69 214 LEU A C 1
ATOM 1607 O O . LEU A 1 214 ? -16.844 6.207 -1.463 1 94.69 214 LEU A O 1
ATOM 1611 N N . ARG A 1 215 ? -17.578 5.336 0.47 1 94 215 ARG A N 1
ATOM 1612 C CA . ARG A 1 215 ? -16.875 6.312 1.289 1 94 215 ARG A CA 1
ATOM 1613 C C . ARG A 1 215 ? -15.406 5.938 1.452 1 94 215 ARG A C 1
ATOM 1615 O O . ARG A 1 215 ? -15.094 4.891 2.021 1 94 215 ARG A O 1
ATOM 1622 N N . VAL A 1 216 ? -14.547 6.789 0.954 1 94.19 216 VAL A N 1
ATOM 1623 C CA . VAL A 1 216 ? -13.117 6.516 0.985 1 94.19 216 VAL A CA 1
ATOM 1624 C C . VAL A 1 216 ? -12.398 7.586 1.806 1 94.19 216 VAL A C 1
ATOM 1626 O O . VAL A 1 216 ? -12.5 8.781 1.503 1 94.19 216 VAL A O 1
ATOM 1629 N N . LYS A 1 217 ? -11.734 7.164 2.795 1 92.69 217 LYS A N 1
ATOM 1630 C CA . LYS A 1 217 ? -10.945 8.086 3.604 1 92.69 217 LYS A CA 1
ATOM 1631 C C . LYS A 1 217 ? -9.773 8.656 2.805 1 92.69 217 LYS A C 1
ATOM 1633 O O . LYS A 1 217 ? -9.133 7.938 2.037 1 92.69 217 LYS A O 1
ATOM 1638 N N . LEU A 1 218 ? -9.484 9.883 3.037 1 90.06 218 LEU A N 1
ATOM 1639 C CA . LEU A 1 218 ? -8.414 10.531 2.283 1 90.06 218 LEU A CA 1
ATOM 1640 C C . LEU A 1 218 ? -7.129 10.578 3.096 1 90.06 218 LEU A C 1
ATOM 1642 O O . LEU A 1 218 ? -6.078 10.969 2.58 1 90.06 218 LEU A O 1
ATOM 1646 N N . PHE A 1 219 ? -7.238 10.117 4.332 1 92.81 219 PHE A N 1
ATOM 1647 C CA . PHE A 1 219 ? -6.078 10.148 5.215 1 92.81 219 PHE A CA 1
ATOM 1648 C C . PHE A 1 219 ? -5.938 8.828 5.965 1 92.81 219 PHE A C 1
ATOM 1650 O O . PHE A 1 219 ? -6.922 8.117 6.18 1 92.81 219 PHE A O 1
ATOM 1657 N N . ASP A 1 220 ? -4.746 8.539 6.281 1 95.88 220 ASP A N 1
ATOM 1658 C CA . ASP A 1 220 ? -4.426 7.422 7.172 1 95.88 220 ASP A CA 1
ATOM 1659 C C . ASP A 1 220 ? -3.943 7.926 8.531 1 95.88 220 ASP A C 1
ATOM 1661 O O . ASP A 1 220 ? -3.311 8.984 8.617 1 95.88 220 ASP A O 1
ATOM 1665 N N . CYS A 1 221 ? -4.281 7.172 9.539 1 96.81 221 CYS A N 1
ATOM 1666 C CA . CYS A 1 221 ? -3.633 7.316 10.836 1 96.81 221 CYS A CA 1
ATOM 1667 C C . CYS A 1 221 ? -2.395 6.43 10.93 1 96.81 221 CYS A C 1
ATOM 1669 O O . CYS A 1 221 ? -2.508 5.207 11.031 1 96.81 221 CYS A O 1
ATOM 1671 N N . VAL A 1 222 ? -1.298 7.031 10.867 1 98.31 222 VAL A N 1
ATOM 1672 C CA . VAL A 1 222 ? -0.043 6.293 10.977 1 98.31 222 VAL A CA 1
ATOM 1673 C C . VAL A 1 222 ? 0.46 6.336 12.414 1 98.31 222 VAL A C 1
ATOM 1675 O O . VAL A 1 222 ? 0.692 7.414 12.969 1 98.31 222 VAL A O 1
ATOM 1678 N N . PRO A 1 223 ? 0.625 5.18 13.078 1 98.06 223 PRO A N 1
ATOM 1679 C CA . PRO A 1 223 ? 1.181 5.203 14.438 1 98.06 223 PRO A CA 1
ATOM 1680 C C . PRO A 1 223 ? 2.525 5.922 14.508 1 98.06 223 PRO A C 1
ATOM 1682 O O . PRO A 1 223 ? 3.412 5.668 13.688 1 98.06 223 PRO A O 1
ATOM 1685 N N . ASN A 1 224 ? 2.66 6.77 15.516 1 98.44 224 ASN A N 1
ATOM 1686 C CA . ASN A 1 224 ? 3.893 7.539 15.664 1 98.44 224 ASN A CA 1
ATOM 1687 C C . ASN A 1 224 ? 5.109 6.625 15.781 1 98.44 224 ASN A C 1
ATOM 1689 O O . ASN A 1 224 ? 6.203 6.984 15.344 1 98.44 224 ASN A O 1
ATOM 1693 N N . GLU A 1 225 ? 4.949 5.43 16.312 1 98.06 225 GLU A N 1
ATOM 1694 C CA . GLU A 1 225 ? 6.055 4.508 16.547 1 98.06 225 GLU A CA 1
ATOM 1695 C C . GLU A 1 225 ? 6.66 4.008 15.242 1 98.06 225 GLU A C 1
ATOM 1697 O O . GLU A 1 225 ? 7.754 3.439 15.234 1 98.06 225 GLU A O 1
ATOM 1702 N N . LEU A 1 226 ? 5.918 4.164 14.109 1 98.62 226 LEU A N 1
ATOM 1703 C CA . LEU A 1 226 ? 6.441 3.746 12.812 1 98.62 226 LEU A CA 1
ATOM 1704 C C . LEU A 1 226 ? 7.336 4.828 12.211 1 98.62 226 LEU A C 1
ATOM 1706 O O . LEU A 1 226 ? 8.031 4.586 11.227 1 98.62 226 LEU A O 1
ATOM 1710 N N . VAL A 1 227 ? 7.34 6 12.828 1 98.81 227 VAL A N 1
ATOM 1711 C CA . VAL A 1 227 ? 8.117 7.129 12.336 1 98.81 227 VAL A CA 1
ATOM 1712 C C . VAL A 1 227 ? 9.469 7.188 13.047 1 98.81 227 VAL A C 1
ATOM 1714 O O . VAL A 1 227 ? 9.539 6.996 14.266 1 98.81 227 VAL A O 1
ATOM 1717 N N . ASP A 1 228 ? 10.5 7.395 12.328 1 98.56 228 ASP A N 1
ATOM 1718 C CA . ASP A 1 228 ? 11.828 7.453 12.945 1 98.56 228 ASP A CA 1
ATOM 1719 C C . ASP A 1 228 ? 12.109 8.844 13.508 1 98.56 228 ASP A C 1
ATOM 1721 O O . ASP A 1 228 ? 12.734 8.977 14.562 1 98.56 228 ASP A O 1
ATOM 1725 N N . GLU A 1 229 ? 11.664 9.859 12.781 1 97.94 229 GLU A N 1
ATOM 1726 C CA . GLU A 1 229 ? 11.93 11.234 13.211 1 97.94 229 GLU A CA 1
ATOM 1727 C C . GLU A 1 229 ? 10.883 12.195 12.664 1 97.94 229 GLU A C 1
ATOM 1729 O O . GLU A 1 229 ? 10.438 12.055 11.523 1 97.94 229 GLU A O 1
ATOM 1734 N N . PHE A 1 230 ? 10.508 13.141 13.492 1 98.5 230 PHE A N 1
ATOM 1735 C CA . PHE A 1 230 ? 9.672 14.266 13.102 1 98.5 230 PHE A CA 1
ATOM 1736 C C . PHE A 1 230 ? 10.5 15.531 12.945 1 98.5 230 PHE A C 1
ATOM 1738 O O . PHE A 1 230 ? 11.117 16 13.898 1 98.5 230 PHE A O 1
ATOM 1745 N N . ILE A 1 2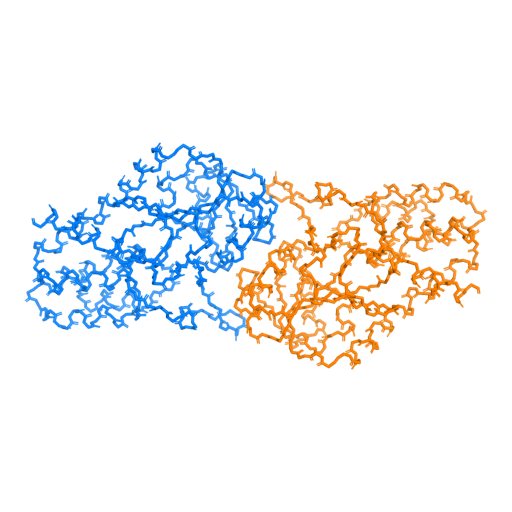31 ? 10.523 16.047 11.758 1 98.25 231 ILE A N 1
ATOM 1746 C CA . ILE A 1 231 ? 11.258 17.266 11.445 1 98.25 231 ILE A CA 1
ATOM 1747 C C . ILE A 1 231 ? 10.297 18.453 11.367 1 98.25 231 ILE A C 1
ATOM 1749 O O . ILE A 1 231 ? 9.406 18.484 10.508 1 98.25 231 ILE A O 1
ATOM 1753 N N . THR A 1 232 ? 10.453 19.469 12.25 1 98.25 232 THR A N 1
ATOM 1754 C CA . THR A 1 232 ? 9.539 20.609 12.281 1 98.25 232 THR A CA 1
ATOM 1755 C C . THR A 1 232 ? 10.32 21.922 12.227 1 98.25 232 THR A C 1
ATOM 1757 O O . THR A 1 232 ? 11.555 21.922 12.25 1 98.25 232 THR A O 1
ATOM 1760 N N . ASP A 1 233 ? 9.594 22.984 12.133 1 98.12 233 ASP A N 1
ATOM 1761 C CA . ASP A 1 233 ? 10.164 24.328 12.109 1 98.12 233 ASP A CA 1
ATOM 1762 C C . ASP A 1 233 ? 10.719 24.719 13.484 1 98.12 233 ASP A C 1
ATOM 1764 O O . ASP A 1 233 ? 11.469 25.688 13.602 1 98.12 233 ASP A O 1
ATOM 1768 N N . VAL A 1 234 ? 10.414 23.922 14.539 1 98.19 234 VAL A N 1
ATOM 1769 C CA . VAL A 1 234 ? 10.859 24.281 15.883 1 98.19 234 VAL A CA 1
ATOM 1770 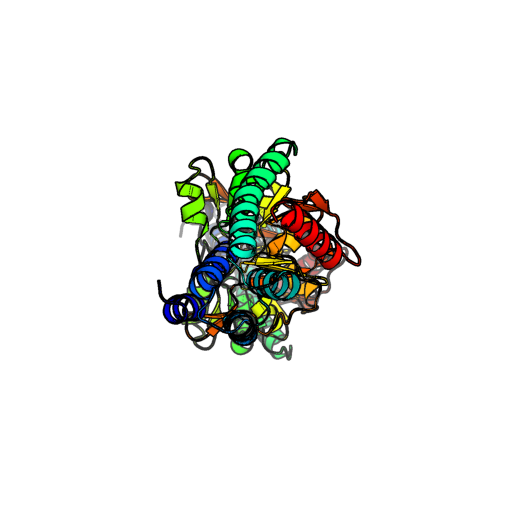C C . VAL A 1 234 ? 11.836 23.234 16.391 1 98.19 234 VAL A C 1
ATOM 1772 O O . VAL A 1 234 ? 12.133 23.188 17.594 1 98.19 234 VAL A O 1
ATOM 1775 N N . GLY A 1 235 ? 12.234 22.312 15.492 1 97.12 235 GLY A N 1
ATOM 1776 C CA . GLY A 1 235 ? 13.219 21.297 15.875 1 97.12 235 GLY A CA 1
ATOM 1777 C C . GLY A 1 235 ? 12.852 19.906 15.422 1 97.12 235 GLY A C 1
ATOM 1778 O O . GLY A 1 235 ? 11.859 19.719 14.711 1 97.12 235 GLY A O 1
ATOM 1779 N N . GLU A 1 236 ? 13.742 18.938 15.742 1 96.94 236 GLU A N 1
ATOM 1780 C CA . GLU A 1 236 ? 13.555 17.531 15.445 1 96.94 236 GLU A CA 1
ATOM 1781 C C . GLU A 1 236 ? 13.133 16.75 16.688 1 96.94 236 GLU A C 1
ATOM 1783 O O . GLU A 1 236 ? 13.641 17 17.781 1 96.94 236 GLU A O 1
ATOM 1788 N N . PHE A 1 237 ? 12.156 15.859 16.469 1 98 237 PHE A N 1
ATOM 1789 C CA . PHE A 1 237 ? 11.609 15.109 17.594 1 98 237 PHE A CA 1
ATOM 1790 C C . PHE A 1 237 ? 11.562 13.617 17.281 1 98 237 PHE A C 1
ATOM 1792 O O . PHE A 1 237 ? 11.383 13.227 16.125 1 98 237 PHE A O 1
ATOM 1799 N N . ARG A 1 238 ? 11.75 12.75 18.25 1 97 238 ARG A N 1
ATOM 1800 C CA . ARG A 1 238 ? 11.57 11.312 18.141 1 97 238 ARG A CA 1
ATOM 1801 C C . ARG A 1 238 ? 10.219 10.883 18.688 1 97 238 ARG A C 1
ATOM 1803 O O . ARG A 1 238 ? 9.648 11.555 19.547 1 97 238 ARG A O 1
ATOM 1810 N N . PRO A 1 239 ? 9.742 9.828 18.109 1 97.25 239 PRO A N 1
ATOM 1811 C CA . PRO A 1 239 ? 8.461 9.359 18.656 1 97.25 239 PRO A CA 1
ATOM 1812 C C . PRO A 1 239 ? 8.547 9.016 20.141 1 97.25 239 PRO A C 1
ATOM 1814 O O . PRO A 1 239 ? 9.594 8.578 20.625 1 97.25 239 PRO A O 1
ATOM 1817 N N . GLY A 1 240 ? 7.516 9.195 20.828 1 93 240 GLY A N 1
ATOM 1818 C CA . GLY A 1 240 ? 7.441 8.898 22.25 1 93 240 GLY A CA 1
ATOM 1819 C C . GLY A 1 240 ? 6.234 9.523 22.922 1 93 240 GLY A C 1
ATOM 1820 O O . GLY A 1 240 ? 5.43 10.195 22.281 1 93 240 GLY A O 1
ATOM 1821 N N . GLN A 1 241 ? 6.273 9.219 24.25 1 88.75 241 GLN A N 1
ATOM 1822 C CA . GLN A 1 241 ? 5.195 9.812 25.047 1 88.75 241 GLN A CA 1
ATOM 1823 C C . GLN A 1 241 ? 5.305 11.336 25.062 1 88.75 241 GLN A C 1
ATOM 1825 O O . GLN A 1 241 ? 6.395 11.883 25.234 1 88.75 241 GLN A O 1
ATOM 1830 N N . GLY A 1 242 ? 4.441 12.062 24.609 1 95.62 242 GLY A N 1
ATOM 1831 C CA . GLY A 1 242 ? 4.406 13.516 24.703 1 95.62 242 GLY A CA 1
ATOM 1832 C C . GLY A 1 242 ? 4.816 14.211 23.422 1 95.62 242 GLY A C 1
ATOM 1833 O O . GLY A 1 242 ? 4.984 15.43 23.391 1 95.62 242 GLY A O 1
ATOM 1834 N N . LEU A 1 243 ? 5.043 13.477 22.406 1 97.69 243 LEU A N 1
ATOM 1835 C CA . LEU A 1 243 ? 5.512 14.023 21.125 1 97.69 243 LEU A CA 1
ATOM 1836 C C . LEU A 1 243 ? 4.672 15.227 20.703 1 97.69 243 LEU A C 1
ATOM 1838 O O . LEU A 1 243 ? 5.199 16.328 20.531 1 97.69 243 LEU A O 1
ATOM 1842 N N . ALA A 1 244 ? 3.396 15 20.609 1 98.12 244 ALA A N 1
ATOM 1843 C CA . ALA A 1 244 ? 2.504 16.062 20.125 1 98.12 244 ALA A CA 1
ATOM 1844 C C . ALA A 1 244 ? 2.516 17.25 21.078 1 98.12 244 ALA A C 1
ATOM 1846 O O . ALA A 1 244 ? 2.52 18.406 20.641 1 98.12 244 ALA A O 1
ATOM 1847 N N . SER A 1 245 ? 2.539 16.969 22.359 1 98 245 SER A N 1
ATOM 1848 C CA . SER A 1 245 ? 2.57 18.031 23.359 1 98 245 SER A CA 1
ATOM 1849 C C . SER A 1 245 ? 3.861 18.844 23.281 1 98 245 SER A C 1
ATOM 1851 O O . SER A 1 245 ? 3.832 20.062 23.328 1 98 245 SER A O 1
ATOM 1853 N N . ASP A 1 246 ? 4.98 18.125 23.156 1 98.44 246 ASP A N 1
ATOM 1854 C CA . ASP A 1 246 ? 6.277 18.781 23.078 1 98.44 246 ASP A CA 1
ATOM 1855 C C . ASP A 1 246 ? 6.352 19.703 21.859 1 98.44 246 ASP A C 1
ATOM 1857 O O . ASP A 1 246 ? 6.816 20.828 21.953 1 98.44 246 ASP A O 1
ATOM 1861 N N . ILE A 1 247 ? 5.871 19.219 20.734 1 98.69 247 ILE A N 1
ATOM 1862 C CA . ILE A 1 247 ? 5.906 20.016 19.516 1 98.69 247 ILE A CA 1
ATOM 1863 C C . ILE A 1 247 ? 4.973 21.219 19.656 1 98.69 247 ILE A C 1
ATOM 1865 O O . ILE A 1 247 ? 5.344 22.344 19.312 1 98.69 247 ILE A O 1
ATOM 1869 N N . HIS A 1 248 ? 3.76 20.984 20.141 1 98.25 248 HIS A N 1
ATOM 1870 C CA . HIS A 1 248 ? 2.76 22.031 20.297 1 98.25 248 HIS A CA 1
ATOM 1871 C C . HIS A 1 248 ? 3.264 23.141 21.203 1 98.25 248 HIS A C 1
ATOM 1873 O O . HIS A 1 248 ? 3.107 24.328 20.891 1 98.25 248 HIS A O 1
ATOM 1879 N N . GLU A 1 249 ? 3.797 22.766 22.312 1 97.75 249 GLU A N 1
ATOM 1880 C CA . GLU A 1 249 ? 4.312 23.766 23.25 1 97.75 249 GLU A CA 1
ATOM 1881 C C . GLU A 1 249 ? 5.465 24.547 22.641 1 97.75 249 GLU A C 1
ATOM 1883 O O . GLU A 1 249 ? 5.551 25.766 22.828 1 97.75 249 GLU A O 1
ATOM 1888 N N . ALA A 1 250 ? 6.363 23.859 22 1 98.38 250 ALA A N 1
ATOM 1889 C CA . ALA A 1 250 ? 7.461 24.547 21.328 1 98.38 250 ALA A CA 1
ATOM 1890 C C . ALA A 1 250 ? 6.934 25.516 20.281 1 98.38 250 ALA A C 1
ATOM 1892 O O . ALA A 1 250 ? 7.48 26.609 20.109 1 98.38 250 ALA A O 1
ATOM 1893 N N . ALA A 1 251 ? 5.914 25.141 19.578 1 98.31 251 ALA A N 1
ATOM 1894 C CA . ALA A 1 251 ? 5.293 25.984 18.562 1 98.31 251 ALA A CA 1
ATOM 1895 C C . ALA A 1 251 ? 4.707 27.25 19.188 1 98.31 251 ALA A C 1
ATOM 1897 O O . ALA A 1 251 ? 4.891 28.344 18.672 1 98.31 251 ALA A O 1
ATOM 1898 N N . MET A 1 252 ? 4.031 27.078 20.312 1 97.5 252 MET A N 1
ATOM 1899 C CA . MET A 1 252 ? 3.428 28.203 21 1 97.5 252 MET A CA 1
ATOM 1900 C C . MET A 1 252 ? 4.5 29.156 21.531 1 97.5 252 MET A C 1
ATOM 1902 O O . MET A 1 252 ? 4.336 30.375 21.453 1 97.5 252 MET A O 1
ATOM 1906 N N . ASN A 1 253 ? 5.531 28.547 22.016 1 97.81 253 ASN A N 1
ATOM 1907 C CA . ASN A 1 253 ? 6.652 29.375 22.469 1 97.81 253 ASN A CA 1
ATOM 1908 C C . ASN A 1 253 ? 7.281 30.141 21.312 1 97.81 253 ASN A C 1
ATOM 1910 O O . ASN A 1 253 ? 7.652 31.312 21.469 1 97.81 253 ASN A O 1
ATOM 1914 N N . GLU A 1 254 ? 7.438 29.5 20.172 1 97.88 254 GLU A N 1
ATOM 1915 C CA . GLU A 1 254 ? 7.969 30.172 19 1 97.88 254 GLU A CA 1
ATOM 1916 C C . GLU A 1 254 ? 7.062 31.312 18.547 1 97.88 254 GLU A C 1
ATOM 1918 O O . GLU A 1 254 ? 7.539 32.406 18.219 1 97.88 254 GLU A O 1
ATOM 1923 N N . LEU A 1 255 ? 5.75 31.062 18.547 1 97.88 255 LEU A N 1
ATOM 1924 C CA . LEU A 1 255 ? 4.766 32.094 18.188 1 97.88 255 LEU A CA 1
ATOM 1925 C C . LEU A 1 255 ? 4.902 33.312 19.094 1 97.88 255 LEU A C 1
ATOM 1927 O O . LEU A 1 255 ? 4.797 34.438 18.625 1 97.88 255 LEU A O 1
ATOM 1931 N N . MET A 1 256 ? 5.184 33.156 20.312 1 97.38 256 MET A N 1
ATOM 1932 C CA . MET A 1 256 ? 5.273 34.219 21.297 1 97.38 256 MET A CA 1
ATOM 1933 C C . MET A 1 256 ? 6.406 35.188 20.953 1 97.38 256 MET A C 1
ATOM 1935 O O . MET A 1 256 ? 6.34 36.375 21.281 1 97.38 256 MET A O 1
ATOM 1939 N N . LYS A 1 257 ? 7.383 34.688 20.266 1 97.44 257 LYS A N 1
ATOM 1940 C CA . LYS A 1 257 ? 8.516 35.531 19.891 1 97.44 257 LYS A CA 1
ATOM 1941 C C . LYS A 1 257 ? 8.094 36.625 18.891 1 97.44 257 LYS A C 1
ATOM 1943 O O . LYS A 1 257 ? 8.812 37.594 18.688 1 97.44 257 LYS A O 1
ATOM 1948 N N . PHE A 1 258 ? 7.023 36.375 18.25 1 96.75 258 PHE A N 1
ATOM 1949 C CA . PHE A 1 258 ? 6.543 37.312 17.25 1 96.75 258 PHE A CA 1
ATOM 1950 C C . PHE A 1 258 ? 5.527 38.281 17.859 1 96.75 258 PHE A C 1
ATOM 1952 O O . PHE A 1 258 ? 5.031 39.188 17.172 1 96.75 258 PHE A O 1
ATOM 1959 N N . LEU A 1 259 ? 5.117 38.062 19.078 1 95.94 259 LEU A N 1
ATOM 1960 C CA . LEU A 1 259 ? 4.133 38.906 19.734 1 95.94 259 LEU A CA 1
ATOM 1961 C C . LEU A 1 259 ? 4.797 40.125 20.328 1 95.94 259 LEU A C 1
ATOM 1963 O O . LEU A 1 259 ? 5.969 40.094 20.703 1 95.94 259 LEU A O 1
ATOM 1967 N N . MET B 1 1 ? -1.048 -26.719 -32.875 1 72.06 1 MET B N 1
ATOM 1968 C CA . MET B 1 1 ? -0.027 -25.672 -32.875 1 72.06 1 MET B CA 1
ATOM 1969 C C . MET B 1 1 ? 1.369 -26.281 -32.75 1 72.06 1 MET B C 1
ATOM 1971 O O . MET B 1 1 ? 1.554 -27.312 -32.125 1 72.06 1 MET B O 1
ATOM 1975 N N . GLU B 1 2 ? 2.289 -25.641 -33.469 1 90.38 2 GLU B N 1
ATOM 1976 C CA . GLU B 1 2 ? 3.666 -26.125 -33.5 1 90.38 2 GLU B CA 1
ATOM 1977 C C . GLU B 1 2 ? 4.387 -25.797 -32.188 1 90.38 2 GLU B C 1
ATOM 1979 O O . GLU B 1 2 ? 4.105 -24.781 -31.562 1 90.38 2 GLU B O 1
ATOM 1984 N N . PHE B 1 3 ? 5.191 -26.812 -31.797 1 95 3 PHE B N 1
ATOM 1985 C CA . PHE B 1 3 ? 5.969 -26.75 -30.562 1 95 3 PHE B CA 1
ATOM 1986 C C . PHE B 1 3 ? 6.668 -25.391 -30.453 1 95 3 PHE B C 1
ATOM 1988 O O . PHE B 1 3 ? 6.492 -24.688 -29.453 1 95 3 PHE B O 1
ATOM 1995 N N . GLU B 1 4 ? 7.273 -24.906 -31.469 1 95.94 4 GLU B N 1
ATOM 1996 C CA . GLU B 1 4 ? 8.055 -23.672 -31.438 1 95.94 4 GLU B CA 1
ATOM 1997 C C . GLU B 1 4 ? 7.152 -22.453 -31.281 1 95.94 4 GLU B C 1
ATOM 1999 O O . GLU B 1 4 ? 7.539 -21.469 -30.641 1 95.94 4 GLU B O 1
ATOM 2004 N N . SER B 1 5 ? 6.031 -22.516 -31.859 1 97.06 5 SER B N 1
ATOM 2005 C CA . SER B 1 5 ? 5.086 -21.422 -31.781 1 97.06 5 SER B CA 1
ATOM 2006 C C . SER B 1 5 ? 4.562 -21.234 -30.359 1 97.06 5 SER B C 1
ATOM 2008 O O . SER B 1 5 ? 4.387 -20.109 -29.891 1 97.06 5 SER B O 1
ATOM 2010 N N . ILE B 1 6 ? 4.371 -22.312 -29.625 1 97.81 6 ILE B N 1
ATOM 2011 C CA . ILE B 1 6 ? 3.869 -22.266 -28.25 1 97.81 6 ILE B CA 1
ATOM 2012 C C . ILE B 1 6 ? 4.941 -21.688 -27.328 1 97.81 6 ILE B C 1
ATOM 2014 O O . ILE B 1 6 ? 4.656 -20.828 -26.5 1 97.81 6 ILE B O 1
ATOM 2018 N N . ILE B 1 7 ? 6.184 -22.125 -27.531 1 97.75 7 ILE B N 1
ATOM 2019 C CA . ILE B 1 7 ? 7.297 -21.656 -26.719 1 97.75 7 ILE B CA 1
ATOM 2020 C C . ILE B 1 7 ? 7.477 -20.141 -26.922 1 97.75 7 ILE B C 1
ATOM 2022 O O . ILE B 1 7 ? 7.648 -19.391 -25.969 1 97.75 7 ILE B O 1
ATOM 2026 N N . ARG B 1 8 ? 7.34 -19.719 -28.141 1 96.88 8 ARG B N 1
ATOM 2027 C CA . ARG B 1 8 ? 7.488 -18.297 -28.469 1 96.88 8 ARG B CA 1
ATOM 2028 C C . ARG B 1 8 ? 6.367 -17.469 -27.859 1 96.88 8 ARG B C 1
ATOM 2030 O O . ARG B 1 8 ? 6.602 -16.359 -27.359 1 96.88 8 ARG B O 1
ATOM 2037 N N . GLU B 1 9 ? 5.168 -17.969 -27.938 1 96.69 9 GLU B N 1
ATOM 2038 C CA . GLU B 1 9 ? 4.023 -17.297 -27.328 1 96.69 9 GLU B CA 1
ATOM 2039 C C . GLU B 1 9 ? 4.246 -17.047 -25.844 1 96.69 9 GLU B C 1
ATOM 2041 O O . GLU B 1 9 ? 3.99 -15.961 -25.344 1 96.69 9 GLU B O 1
ATOM 2046 N N . MET B 1 10 ? 4.746 -18.047 -25.125 1 95.81 10 MET B N 1
ATOM 2047 C CA . MET B 1 10 ? 5.004 -17.922 -23.703 1 95.81 10 MET B CA 1
ATOM 2048 C C . MET B 1 10 ? 6.133 -16.938 -23.422 1 95.81 10 MET B C 1
ATOM 2050 O O . MET B 1 10 ? 6.047 -16.109 -22.516 1 95.81 10 MET B O 1
ATOM 2054 N N . ALA B 1 11 ? 7.152 -16.938 -24.234 1 93.69 11 ALA B N 1
ATOM 2055 C CA . ALA B 1 11 ? 8.328 -16.094 -24.031 1 93.69 11 ALA B CA 1
ATOM 2056 C C . ALA B 1 11 ? 7.98 -14.617 -24.25 1 93.69 11 ALA B C 1
ATOM 2058 O O . ALA B 1 11 ? 8.547 -13.742 -23.594 1 93.69 11 ALA B O 1
ATOM 2059 N N . GLU B 1 12 ? 6.984 -14.344 -25.078 1 91.25 12 GLU B N 1
ATOM 2060 C CA . GLU B 1 12 ? 6.652 -12.977 -25.453 1 91.25 12 GLU B CA 1
ATOM 2061 C C . GLU B 1 12 ? 5.496 -12.438 -24.609 1 91.25 12 GLU B C 1
ATOM 2063 O O . GLU B 1 12 ? 5.188 -11.242 -24.656 1 91.25 12 GLU B O 1
ATOM 2068 N N . ASP B 1 13 ? 4.969 -13.312 -23.797 1 87.88 13 ASP B N 1
ATOM 2069 C CA . ASP B 1 13 ? 3.787 -12.938 -23.016 1 87.88 13 ASP B CA 1
ATOM 2070 C C . ASP B 1 13 ? 4.133 -11.898 -21.953 1 87.88 13 ASP B C 1
ATOM 2072 O O . ASP B 1 13 ? 5.199 -11.969 -21.344 1 87.88 13 ASP B O 1
ATOM 2076 N N . GLN B 1 14 ? 3.215 -10.906 -21.75 1 75.81 14 GLN B N 1
ATOM 2077 C CA . GLN B 1 14 ? 3.383 -9.883 -20.719 1 75.81 14 GLN B CA 1
ATOM 2078 C C . GLN B 1 14 ? 2.105 -9.711 -19.906 1 75.81 14 GLN B C 1
ATOM 2080 O O . GLN B 1 14 ? 1.971 -8.742 -19.156 1 75.81 14 GLN B O 1
ATOM 2085 N N . VAL B 1 15 ? 1.194 -10.594 -20.047 1 73.62 15 VAL B N 1
ATOM 2086 C CA . VAL B 1 15 ? -0.143 -10.312 -19.531 1 73.62 15 VAL B CA 1
ATOM 2087 C C . VAL B 1 15 ? -0.581 -11.43 -18.594 1 73.62 15 VAL B C 1
ATOM 2089 O O . VAL B 1 15 ? -1.142 -11.164 -17.531 1 73.62 15 VAL B O 1
ATOM 2092 N N . HIS B 1 16 ? -0.249 -12.617 -18.938 1 83.19 16 HIS B N 1
ATOM 2093 C CA . HIS B 1 16 ? -0.91 -13.742 -18.281 1 83.19 16 HIS B CA 1
ATOM 2094 C C . HIS B 1 16 ? -0.133 -14.195 -17.047 1 83.19 16 HIS B C 1
ATOM 2096 O O . HIS B 1 16 ? 1.021 -13.805 -16.859 1 83.19 16 HIS B O 1
ATOM 2102 N N . GLY B 1 17 ? -0.875 -15.062 -16.266 1 86.5 17 GLY B N 1
ATOM 2103 C CA . GLY B 1 17 ? -0.298 -15.531 -15.016 1 86.5 17 GLY B CA 1
ATOM 2104 C C . GLY B 1 17 ? 0.097 -17 -15.055 1 86.5 17 GLY B C 1
ATOM 2105 O O . GLY B 1 17 ? 0.061 -17.625 -16.109 1 86.5 17 GLY B O 1
ATOM 2106 N N . ALA B 1 18 ? 0.445 -17.484 -13.961 1 93.06 18 ALA B N 1
ATOM 2107 C CA . ALA B 1 18 ? 1.064 -18.797 -13.805 1 93.06 18 ALA B CA 1
ATOM 2108 C C . ALA B 1 18 ? 0.114 -19.906 -14.25 1 93.06 18 ALA B C 1
ATOM 2110 O O . ALA B 1 18 ? 0.553 -20.938 -14.75 1 93.06 18 ALA B O 1
ATOM 2111 N N . SER B 1 19 ? -1.211 -19.75 -14.07 1 93.88 19 SER B N 1
ATOM 2112 C CA . SER B 1 19 ? -2.168 -20.766 -14.516 1 93.88 19 SER B CA 1
ATOM 2113 C C . SER B 1 19 ? -2.148 -20.922 -16.031 1 93.88 19 SER B C 1
ATOM 2115 O O . SER B 1 19 ? -2.221 -22.031 -16.547 1 93.88 19 SER B O 1
ATOM 2117 N N . TRP B 1 20 ? -2.1 -19.781 -16.656 1 93.25 20 TRP B N 1
ATOM 2118 C CA . TRP B 1 20 ? -1.994 -19.797 -18.109 1 93.25 20 TRP B CA 1
ATOM 2119 C C . TRP B 1 20 ? -0.708 -20.484 -18.547 1 93.25 20 TRP B C 1
ATOM 2121 O O . TRP B 1 20 ? -0.721 -21.297 -19.484 1 93.25 20 TRP B O 1
ATOM 2131 N N . TYR B 1 21 ? 0.402 -20.234 -17.875 1 95.62 21 TYR B N 1
ATOM 2132 C CA . TYR B 1 21 ? 1.688 -20.812 -18.234 1 95.62 21 TYR B CA 1
ATOM 2133 C C . TYR B 1 21 ? 1.677 -22.328 -18.047 1 95.62 21 TYR B C 1
ATOM 2135 O O . TYR B 1 21 ? 2.303 -23.062 -18.797 1 95.62 21 TYR B O 1
ATOM 2143 N N . PHE B 1 22 ? 1.022 -22.812 -17 1 97.81 22 PHE B N 1
ATOM 2144 C CA . PHE B 1 22 ? 0.876 -24.25 -16.812 1 97.81 22 PHE B CA 1
ATOM 2145 C C . PHE B 1 22 ? 0.189 -24.891 -18.016 1 97.81 22 PHE B C 1
ATOM 2147 O O . PHE B 1 22 ? 0.693 -25.859 -18.578 1 97.81 22 PHE B O 1
ATOM 2154 N N . LYS B 1 23 ? -0.903 -24.297 -18.391 1 97.06 23 LYS B N 1
ATOM 2155 C CA . LYS B 1 23 ? -1.687 -24.844 -19.484 1 97.06 23 LYS B CA 1
ATOM 2156 C C . LYS B 1 23 ? -0.893 -24.812 -20.797 1 97.06 23 LYS B C 1
ATOM 2158 O O . LYS B 1 23 ? -0.917 -25.766 -21.562 1 97.06 23 LYS B O 1
ATOM 2163 N N . ARG B 1 24 ? -0.222 -23.75 -21 1 97.56 24 ARG B N 1
ATOM 2164 C CA . ARG B 1 24 ? 0.555 -23.625 -22.234 1 97.56 24 ARG B CA 1
ATOM 2165 C C . ARG B 1 24 ? 1.736 -24.578 -22.234 1 97.56 24 ARG B C 1
ATOM 2167 O O . ARG B 1 24 ? 2.123 -25.094 -23.281 1 97.56 24 ARG B O 1
ATOM 2174 N N . ALA B 1 25 ? 2.303 -24.75 -21.109 1 98.38 25 ALA B N 1
ATOM 2175 C CA . ALA B 1 25 ? 3.383 -25.734 -21 1 98.38 25 ALA B CA 1
ATOM 2176 C C . ALA B 1 25 ? 2.891 -27.141 -21.344 1 98.38 25 ALA B C 1
ATOM 2178 O O . ALA B 1 25 ? 3.592 -27.891 -22.016 1 98.38 25 ALA B O 1
ATOM 2179 N N . VAL B 1 26 ? 1.741 -27.469 -20.875 1 98.31 26 VAL B N 1
ATOM 2180 C CA . VAL B 1 26 ? 1.145 -28.766 -21.188 1 98.31 26 VAL B CA 1
ATOM 2181 C C . VAL B 1 26 ? 0.886 -28.875 -22.688 1 98.31 26 VAL B C 1
ATOM 2183 O O . VAL B 1 26 ? 1.135 -29.906 -23.297 1 98.31 26 VAL B O 1
ATOM 2186 N N . ASP B 1 27 ? 0.394 -27.781 -23.25 1 98.31 27 ASP B N 1
ATOM 2187 C CA . ASP B 1 27 ? 0.193 -27.75 -24.703 1 98.31 27 ASP B CA 1
ATOM 2188 C C . ASP B 1 27 ? 1.51 -27.969 -25.453 1 98.31 27 ASP B C 1
ATOM 2190 O O . ASP B 1 27 ? 1.548 -28.672 -26.453 1 98.31 27 ASP B O 1
ATOM 2194 N N . ALA B 1 28 ? 2.547 -27.312 -25 1 98.5 28 ALA B N 1
ATOM 2195 C CA . ALA B 1 28 ? 3.861 -27.484 -25.609 1 98.5 28 ALA B CA 1
ATOM 2196 C C . ALA B 1 28 ? 4.32 -28.938 -25.531 1 98.5 28 ALA B C 1
ATOM 2198 O O . ALA B 1 28 ? 4.871 -29.484 -26.484 1 98.5 28 ALA B O 1
ATOM 2199 N N . ALA B 1 29 ? 4.109 -29.562 -24.391 1 98.5 29 ALA B N 1
ATOM 2200 C CA . ALA B 1 29 ? 4.457 -30.984 -24.203 1 98.5 29 ALA B CA 1
ATOM 2201 C C . ALA B 1 29 ? 3.686 -31.859 -25.188 1 98.5 29 ALA B C 1
ATOM 2203 O O . ALA B 1 29 ? 4.258 -32.75 -25.797 1 98.5 29 ALA B O 1
ATOM 2204 N N . ARG B 1 30 ? 2.389 -31.562 -25.281 1 98.31 30 ARG B N 1
ATOM 2205 C CA . ARG B 1 30 ? 1.561 -32.312 -26.219 1 98.31 30 ARG B CA 1
ATOM 2206 C C . ARG B 1 30 ? 2.115 -32.25 -27.625 1 98.31 30 ARG B C 1
ATOM 2208 O O . ARG B 1 30 ? 2.211 -33.25 -28.328 1 98.31 30 ARG B O 1
ATOM 2215 N N . ALA B 1 31 ? 2.473 -31.062 -28.031 1 98 31 ALA B N 1
ATOM 2216 C CA . ALA B 1 31 ? 2.992 -30.828 -29.375 1 98 31 ALA B CA 1
ATOM 2217 C C . ALA B 1 31 ? 4.359 -31.484 -29.547 1 98 31 ALA B C 1
ATOM 2219 O O . ALA B 1 31 ? 4.773 -31.766 -30.672 1 98 31 ALA B O 1
ATOM 2220 N N . ALA B 1 32 ? 5.016 -31.719 -28.516 1 98 32 ALA B N 1
ATOM 2221 C CA . ALA B 1 32 ? 6.391 -32.219 -28.562 1 98 32 ALA B CA 1
ATOM 2222 C C . ALA B 1 32 ? 6.434 -33.75 -28.625 1 98 32 ALA B C 1
ATOM 2224 O O . ALA B 1 32 ? 7.441 -34.312 -29.016 1 98 32 ALA B O 1
ATOM 2225 N N . VAL B 1 33 ? 5.41 -34.438 -28.188 1 97.62 33 VAL B N 1
ATOM 2226 C CA . VAL B 1 33 ? 5.406 -35.875 -28.078 1 97.62 33 VAL B CA 1
ATOM 2227 C C . VAL B 1 33 ? 5.789 -36.5 -29.406 1 97.62 33 VAL B C 1
ATOM 2229 O O . VAL B 1 33 ? 5.176 -36.188 -30.438 1 97.62 33 VAL B O 1
ATOM 2232 N N . GLY B 1 34 ? 6.824 -37.375 -29.453 1 96.06 34 GLY B N 1
ATOM 2233 C CA . GLY B 1 34 ? 7.238 -38.094 -30.641 1 96.06 34 GLY B CA 1
ATOM 2234 C C . GLY B 1 34 ? 8.008 -37.25 -31.625 1 96.06 34 GLY B C 1
ATOM 2235 O O . GLY B 1 34 ? 8.445 -37.719 -32.688 1 96.06 34 GLY B O 1
ATOM 2236 N N . ILE B 1 35 ? 8.219 -36 -31.344 1 95.94 35 ILE B N 1
ATOM 2237 C CA . ILE B 1 35 ? 8.82 -35.062 -32.312 1 95.94 35 ILE B CA 1
ATOM 2238 C C . ILE B 1 35 ? 10.062 -34.438 -31.688 1 95.94 35 ILE B C 1
ATOM 2240 O O . ILE B 1 35 ? 11.094 -34.312 -32.375 1 95.94 35 ILE B O 1
ATOM 2244 N N . ILE B 1 36 ? 9.961 -34 -30.438 1 95.81 36 ILE B N 1
ATOM 2245 C CA . ILE B 1 36 ? 11.016 -33.281 -29.75 1 95.81 36 ILE B CA 1
ATOM 2246 C C . ILE B 1 36 ? 11.617 -34.156 -28.656 1 95.81 36 ILE B C 1
ATOM 2248 O O . ILE B 1 36 ? 10.883 -34.844 -27.938 1 95.81 36 ILE B O 1
ATOM 2252 N N . GLU B 1 37 ? 12.914 -34.125 -28.562 1 96.69 37 GLU B N 1
ATOM 2253 C CA . GLU B 1 37 ? 13.57 -34.844 -27.484 1 96.69 37 GLU B CA 1
ATOM 2254 C C . GLU B 1 37 ? 13.195 -34.25 -26.125 1 96.69 37 GLU B C 1
ATOM 2256 O O . GLU B 1 37 ? 13.039 -33.031 -26 1 96.69 37 GLU B O 1
ATOM 2261 N N . VAL B 1 38 ? 13.07 -35.156 -25.141 1 97.56 38 VAL B N 1
ATOM 2262 C CA . VAL B 1 38 ? 12.625 -34.781 -23.812 1 97.56 38 VAL B CA 1
ATOM 2263 C C . VAL B 1 38 ? 13.516 -33.656 -23.266 1 97.56 38 VAL B C 1
ATOM 2265 O O . VAL B 1 38 ? 13.023 -32.656 -22.719 1 97.56 38 VAL B O 1
ATOM 2268 N N . ASP B 1 39 ? 14.812 -33.719 -23.453 1 97.62 39 ASP B N 1
ATOM 2269 C CA . ASP B 1 39 ? 15.75 -32.75 -22.906 1 97.62 39 ASP B CA 1
ATOM 2270 C C . ASP B 1 39 ? 15.547 -31.391 -23.547 1 97.62 39 ASP B C 1
ATOM 2272 O O . ASP B 1 39 ? 15.703 -30.359 -22.891 1 97.62 39 ASP B O 1
ATOM 2276 N N . ARG B 1 40 ? 15.25 -31.422 -24.75 1 97.25 40 ARG B N 1
ATOM 2277 C CA . ARG B 1 40 ? 15.016 -30.172 -25.469 1 97.25 40 ARG B CA 1
ATOM 2278 C C . ARG B 1 40 ? 13.742 -29.5 -25 1 97.25 40 ARG B C 1
ATOM 2280 O O . ARG B 1 40 ? 13.711 -28.281 -24.812 1 97.25 40 ARG B O 1
ATOM 2287 N N . LEU B 1 41 ? 12.672 -30.25 -24.828 1 98 41 LEU B N 1
ATOM 2288 C CA . LEU B 1 41 ? 11.43 -29.703 -24.297 1 98 41 LEU B CA 1
ATOM 2289 C C . LEU B 1 41 ? 11.641 -29.109 -22.906 1 98 41 LEU B C 1
ATOM 2291 O O . LEU B 1 41 ? 11.242 -27.969 -22.641 1 98 41 LEU B O 1
ATOM 2295 N N . VAL B 1 42 ? 12.281 -29.812 -22.016 1 98.06 42 VAL B N 1
ATOM 2296 C CA . VAL B 1 42 ? 12.508 -29.406 -20.641 1 98.06 42 VAL B CA 1
ATOM 2297 C C . VAL B 1 42 ? 13.352 -28.125 -20.609 1 98.06 42 VAL B C 1
ATOM 2299 O O . VAL B 1 42 ? 13.031 -27.188 -19.891 1 98.06 42 VAL B O 1
ATOM 2302 N N . SER B 1 43 ? 14.359 -28.078 -21.438 1 97.75 43 SER B N 1
ATOM 2303 C CA . SER B 1 43 ? 15.219 -26.906 -21.531 1 97.75 43 SER B CA 1
ATOM 2304 C C . SER B 1 43 ? 14.445 -25.703 -22.047 1 97.75 43 SER B C 1
ATOM 2306 O O . SER B 1 43 ? 14.617 -24.578 -21.547 1 97.75 43 SER B O 1
ATOM 2308 N N . ALA B 1 44 ? 13.633 -25.953 -23.031 1 97.56 44 ALA B N 1
ATOM 2309 C CA . ALA B 1 44 ? 12.836 -24.859 -23.594 1 97.56 44 ALA B CA 1
ATOM 2310 C C . ALA B 1 44 ? 11.883 -24.281 -22.562 1 97.56 44 ALA B C 1
ATOM 2312 O O . ALA B 1 44 ? 11.789 -23.062 -22.406 1 97.56 44 ALA B O 1
ATOM 2313 N N . LEU B 1 45 ? 11.18 -25.125 -21.797 1 97.5 45 LEU B N 1
ATOM 2314 C CA . LEU B 1 45 ? 10.242 -24.672 -20.781 1 97.5 45 LEU B CA 1
ATOM 2315 C C . LEU B 1 45 ? 10.953 -23.859 -19.703 1 97.5 45 LEU B C 1
ATOM 2317 O O . LEU B 1 45 ? 10.484 -22.781 -19.328 1 97.5 45 LEU B O 1
ATOM 2321 N N . ARG B 1 46 ? 12.109 -24.312 -19.281 1 95.56 46 ARG B N 1
ATOM 2322 C CA . ARG B 1 46 ? 12.836 -23.672 -18.203 1 95.56 46 ARG B CA 1
ATOM 2323 C C . ARG B 1 46 ? 13.453 -22.359 -18.656 1 95.56 46 ARG B C 1
ATOM 2325 O O . ARG B 1 46 ? 13.75 -21.484 -17.828 1 95.56 46 ARG B O 1
ATOM 2332 N N . SER B 1 47 ? 13.539 -22.141 -19.953 1 94.75 47 SER B N 1
ATOM 2333 C CA . SER B 1 47 ? 14.188 -20.938 -20.484 1 94.75 47 SER B CA 1
ATOM 2334 C C . SER B 1 47 ? 13.164 -19.844 -20.766 1 94.75 47 SER B C 1
ATOM 2336 O O . SER B 1 47 ? 13.523 -18.672 -20.938 1 94.75 47 SER B O 1
ATOM 2338 N N . VAL B 1 48 ? 11.875 -20.219 -20.922 1 94.06 48 VAL B N 1
ATOM 2339 C CA . VAL B 1 48 ? 10.828 -19.25 -21.234 1 94.06 48 VAL B CA 1
ATOM 2340 C C . VAL B 1 48 ? 10.805 -18.156 -20.172 1 94.06 48 VAL B C 1
ATOM 2342 O O . VAL B 1 48 ? 10.938 -16.969 -20.5 1 94.06 48 VAL B O 1
ATOM 2345 N N . ARG B 1 49 ? 10.633 -18.547 -18.875 1 88.88 49 ARG B N 1
ATOM 2346 C CA . ARG B 1 49 ? 10.688 -17.703 -17.688 1 88.88 49 ARG B CA 1
ATOM 2347 C C . ARG B 1 49 ? 11.391 -18.438 -16.547 1 88.88 49 ARG B C 1
ATOM 234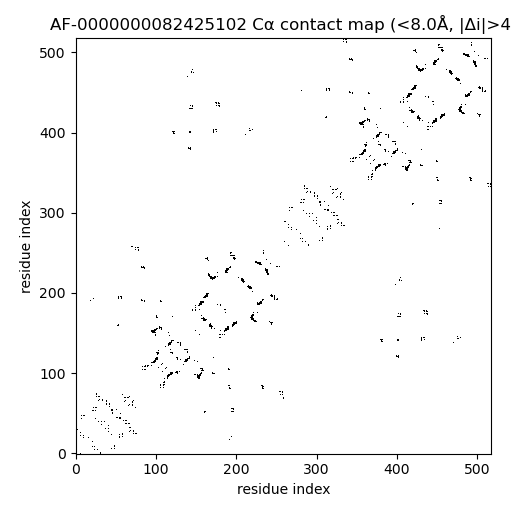9 O O . ARG B 1 49 ? 10.75 -19.094 -15.727 1 88.88 49 ARG B O 1
ATOM 2356 N N . PRO B 1 50 ? 12.703 -18.234 -16.562 1 87.12 50 PRO B N 1
ATOM 2357 C CA . PRO B 1 50 ? 13.484 -18.984 -15.578 1 87.12 50 PRO B CA 1
ATOM 2358 C C . PRO B 1 50 ? 12.969 -18.781 -14.156 1 87.12 50 PRO B C 1
ATOM 2360 O O . PRO B 1 50 ? 12.836 -17.641 -13.695 1 87.12 50 PRO B O 1
ATOM 2363 N N . GLY B 1 51 ? 12.617 -19.906 -13.547 1 85.31 51 GLY B N 1
ATOM 2364 C CA . GLY B 1 51 ? 12.219 -19.875 -12.148 1 85.31 51 GLY B CA 1
ATOM 2365 C C . GLY B 1 51 ? 10.711 -19.859 -11.961 1 85.31 51 GLY B C 1
ATOM 2366 O O . GLY B 1 51 ? 10.219 -19.906 -10.836 1 85.31 51 GLY B O 1
ATOM 2367 N N . MET B 1 52 ? 9.984 -19.766 -13.055 1 91.56 52 MET B N 1
ATOM 2368 C CA . MET B 1 52 ? 8.531 -19.797 -12.922 1 91.56 52 MET B CA 1
ATOM 2369 C C . MET B 1 52 ? 8.047 -21.172 -12.469 1 91.56 52 MET B C 1
ATOM 2371 O O . MET B 1 52 ? 8.289 -22.172 -13.148 1 91.56 52 MET B O 1
ATOM 2375 N N . ALA B 1 53 ? 7.363 -21.203 -11.438 1 95.69 53 ALA B N 1
ATOM 2376 C CA . ALA B 1 53 ? 7.023 -22.438 -10.75 1 95.69 53 ALA B CA 1
ATOM 2377 C C . ALA B 1 53 ? 6.176 -23.344 -11.633 1 95.69 53 ALA B C 1
ATOM 2379 O O . ALA B 1 53 ? 6.422 -24.562 -11.711 1 95.69 53 ALA B O 1
ATOM 2380 N N . SER B 1 54 ? 5.191 -22.828 -12.344 1 96.88 54 SER B N 1
ATOM 2381 C CA . SER B 1 54 ? 4.281 -23.641 -13.156 1 96.88 54 SER B CA 1
ATOM 2382 C C . SER B 1 54 ? 5.023 -24.312 -14.305 1 96.88 54 SER B C 1
ATOM 2384 O O . SER B 1 54 ? 4.75 -25.469 -14.625 1 96.88 54 SER B O 1
ATOM 2386 N N . LEU B 1 55 ? 5.949 -23.594 -14.883 1 97.19 55 LEU B N 1
ATOM 2387 C CA . LEU B 1 55 ? 6.758 -24.172 -15.953 1 97.19 55 LEU B CA 1
ATOM 2388 C C . LEU B 1 55 ? 7.684 -25.25 -15.414 1 97.19 55 LEU B C 1
ATOM 2390 O O . LEU B 1 55 ? 7.812 -26.328 -16.016 1 97.19 55 LEU B O 1
ATOM 2394 N N . GLU B 1 56 ? 8.32 -24.938 -14.32 1 96.69 56 GLU B N 1
ATOM 2395 C CA . GLU B 1 56 ? 9.211 -25.906 -13.688 1 96.69 56 GLU B CA 1
ATOM 2396 C C . GLU B 1 56 ? 8.461 -27.172 -13.281 1 96.69 56 GLU B C 1
ATOM 2398 O O . GLU B 1 56 ? 9.008 -28.266 -13.328 1 96.69 56 GLU B O 1
ATOM 2403 N N . PHE B 1 57 ? 7.273 -27.016 -12.797 1 98.25 57 PHE B N 1
ATOM 2404 C CA . PHE B 1 57 ? 6.469 -28.156 -12.391 1 98.25 57 PHE B CA 1
ATOM 2405 C C . PHE B 1 57 ? 6.25 -29.109 -13.555 1 98.25 57 PHE B C 1
ATOM 2407 O O . PHE B 1 57 ? 6.449 -30.328 -13.43 1 98.25 57 PHE B O 1
ATOM 2414 N N . VAL B 1 58 ? 5.812 -28.594 -14.688 1 98.5 58 VAL B N 1
ATOM 2415 C CA . VAL B 1 58 ? 5.562 -29.406 -15.859 1 98.5 58 VAL B CA 1
ATOM 2416 C C . VAL B 1 58 ? 6.863 -30.062 -16.328 1 98.5 58 VAL B C 1
ATOM 2418 O O . VAL B 1 58 ? 6.887 -31.25 -16.641 1 98.5 58 VAL B O 1
ATOM 2421 N N . ALA B 1 59 ? 7.965 -29.25 -16.328 1 98.19 59 ALA B N 1
ATOM 2422 C CA . ALA B 1 59 ? 9.273 -29.797 -16.703 1 98.19 59 ALA B CA 1
ATOM 2423 C C . ALA B 1 59 ? 9.672 -30.953 -15.797 1 98.19 59 ALA B C 1
ATOM 2425 O O . ALA B 1 59 ? 10.156 -31.984 -16.281 1 98.19 59 ALA B O 1
ATOM 2426 N N . THR B 1 60 ? 9.469 -30.797 -14.57 1 97.62 60 THR B N 1
ATOM 2427 C CA . THR B 1 60 ? 9.805 -31.812 -13.586 1 97.62 60 THR B CA 1
ATOM 2428 C C . THR B 1 60 ? 8.945 -33.062 -13.789 1 97.62 60 THR B C 1
ATOM 2430 O O . THR B 1 60 ? 9.445 -34.188 -13.727 1 97.62 60 THR B O 1
ATOM 2433 N N . ALA B 1 61 ? 7.66 -32.875 -13.969 1 98 61 ALA B N 1
ATOM 2434 C CA . ALA B 1 61 ? 6.754 -34 -14.195 1 98 61 ALA B CA 1
ATOM 2435 C C . ALA B 1 61 ? 7.168 -34.781 -15.43 1 98 61 ALA B C 1
ATOM 2437 O O . ALA B 1 61 ? 7.207 -36 -15.398 1 98 61 ALA B O 1
ATOM 2438 N N . ILE B 1 62 ? 7.535 -34.094 -16.5 1 98.12 62 ILE B N 1
ATOM 2439 C CA . ILE B 1 62 ? 7.949 -34.719 -17.734 1 98.12 62 ILE B CA 1
ATOM 2440 C C . ILE B 1 62 ? 9.25 -35.5 -17.531 1 98.12 62 ILE B C 1
ATOM 2442 O O . ILE B 1 62 ? 9.414 -36.594 -18.047 1 98.12 62 ILE B O 1
ATOM 2446 N N . THR B 1 63 ? 10.125 -34.906 -16.812 1 97.75 63 THR B N 1
ATOM 2447 C CA . THR B 1 63 ? 11.391 -35.562 -16.5 1 97.75 63 THR B CA 1
ATOM 2448 C C . THR B 1 63 ? 11.156 -36.844 -15.68 1 97.75 63 THR B C 1
ATOM 2450 O O . THR B 1 63 ? 11.789 -37.875 -15.914 1 97.75 63 THR B O 1
ATOM 2453 N N . ARG B 1 64 ? 10.273 -36.75 -14.789 1 96.81 64 ARG B N 1
ATOM 2454 C CA . ARG B 1 64 ? 10.031 -37.844 -13.836 1 96.81 64 ARG B CA 1
ATOM 2455 C C . ARG B 1 64 ? 9.227 -38.969 -14.477 1 96.81 64 ARG B C 1
ATOM 2457 O O . ARG B 1 64 ? 9.5 -40.156 -14.242 1 96.81 64 ARG B O 1
ATOM 2464 N N . PHE B 1 65 ? 8.242 -38.625 -15.289 1 97.19 65 PHE B N 1
ATOM 2465 C CA . PHE B 1 65 ? 7.289 -39.625 -15.734 1 97.19 65 PHE B CA 1
ATOM 2466 C C . PHE B 1 65 ? 7.43 -39.875 -17.234 1 97.19 65 PHE B C 1
ATOM 2468 O O . PHE B 1 65 ? 6.781 -40.781 -17.781 1 97.19 65 PHE B O 1
ATOM 2475 N N . GLY B 1 66 ? 8.234 -39.062 -17.938 1 96.81 66 GLY B N 1
ATOM 2476 C CA . GLY B 1 66 ? 8.484 -39.25 -19.359 1 96.81 66 GLY B CA 1
ATOM 2477 C C . GLY B 1 66 ? 7.586 -38.375 -20.219 1 96.81 66 GLY B C 1
ATOM 2478 O O . GLY B 1 66 ? 6.5 -37.969 -19.797 1 96.81 66 GLY B O 1
ATOM 2479 N N . LEU B 1 67 ? 8.109 -38.094 -21.375 1 98 67 LEU B N 1
ATOM 2480 C CA . LEU B 1 67 ? 7.309 -37.375 -22.375 1 98 67 LEU B CA 1
ATOM 2481 C C . LEU B 1 67 ? 6.477 -38.375 -23.188 1 98 67 LEU B C 1
ATOM 2483 O O . LEU B 1 67 ? 7 -39.062 -24.062 1 98 67 LEU B O 1
ATOM 2487 N N . SER B 1 68 ? 5.219 -38.469 -22.922 1 97.88 68 SER B N 1
ATOM 2488 C CA . SER B 1 68 ? 4.254 -39.344 -23.578 1 97.88 68 SER B CA 1
ATOM 2489 C C . SER B 1 68 ? 2.852 -38.719 -23.547 1 97.88 68 SER B C 1
ATOM 2491 O O . SER B 1 68 ? 2.588 -37.812 -22.781 1 97.88 68 SER B O 1
ATOM 2493 N N . MET B 1 69 ? 2.023 -39.281 -24.375 1 97.88 69 MET B N 1
ATOM 2494 C CA . MET B 1 69 ? 0.64 -38.812 -24.375 1 97.88 69 MET B CA 1
ATOM 2495 C C . MET B 1 69 ? -0.035 -39.094 -23.047 1 97.88 69 MET B C 1
ATOM 2497 O O . MET B 1 69 ? -0.883 -38.344 -22.594 1 97.88 69 MET B O 1
ATOM 2501 N N . ASN B 1 70 ? 0.348 -40.156 -22.391 1 98 70 ASN B N 1
ATOM 2502 C CA . ASN B 1 70 ? -0.192 -40.469 -21.062 1 98 70 ASN B CA 1
ATOM 2503 C C . ASN B 1 70 ? 0.153 -39.406 -20.047 1 98 70 ASN B C 1
ATOM 2505 O O . ASN B 1 70 ? -0.713 -38.969 -19.281 1 98 70 ASN B O 1
ATOM 2509 N N . THR B 1 71 ? 1.408 -39.031 -20.016 1 98.25 71 THR B N 1
ATOM 2510 C CA . THR B 1 71 ? 1.856 -38 -19.078 1 98.25 71 THR B CA 1
ATOM 2511 C C . THR B 1 71 ? 1.18 -36.656 -19.391 1 98.25 71 THR B C 1
ATOM 2513 O O . THR B 1 71 ? 0.756 -35.938 -18.469 1 98.25 71 THR B O 1
ATOM 2516 N N . VAL B 1 72 ? 1.069 -36.281 -20.609 1 98.38 72 VAL B N 1
ATOM 2517 C CA . VAL B 1 72 ? 0.449 -35.031 -21.047 1 98.38 72 VAL B CA 1
ATOM 2518 C C . VAL B 1 72 ? -1.016 -35 -20.609 1 98.38 72 VAL B C 1
ATOM 2520 O O . VAL B 1 72 ? -1.493 -34 -20.078 1 98.38 72 VAL B O 1
ATOM 2523 N N . GLU B 1 73 ? -1.683 -36.094 -20.859 1 98.44 73 GLU B N 1
ATOM 2524 C CA . GLU B 1 73 ? -3.094 -36.188 -20.484 1 98.44 73 GLU B CA 1
ATOM 2525 C C . GLU B 1 73 ? -3.275 -36.125 -18.969 1 98.44 73 GLU B C 1
ATOM 2527 O O . GLU B 1 73 ? -4.234 -35.531 -18.484 1 98.44 73 GLU B O 1
ATOM 2532 N N . ALA B 1 74 ? -2.391 -36.781 -18.266 1 98.5 74 ALA B N 1
ATOM 2533 C CA . ALA B 1 74 ? -2.43 -36.719 -16.812 1 98.5 74 ALA B CA 1
ATOM 2534 C C . ALA B 1 74 ? -2.275 -35.281 -16.312 1 98.5 74 ALA B C 1
ATOM 2536 O O . ALA B 1 74 ? -3 -34.844 -15.414 1 98.5 74 ALA B O 1
ATOM 2537 N N . LEU B 1 75 ? -1.324 -34.562 -16.875 1 98.56 75 LEU B N 1
ATOM 2538 C CA . LEU B 1 75 ? -1.102 -33.156 -16.516 1 98.56 75 LEU B CA 1
ATOM 2539 C C . LEU B 1 75 ? -2.336 -32.312 -16.812 1 98.56 75 LEU B C 1
ATOM 2541 O O . LEU B 1 75 ? -2.725 -31.469 -16.016 1 98.56 75 LEU B O 1
ATOM 2545 N N . ARG B 1 76 ? -2.922 -32.531 -17.953 1 98.06 76 ARG B N 1
ATOM 2546 C CA . ARG B 1 76 ? -4.125 -31.797 -18.328 1 98.06 76 ARG B CA 1
ATOM 2547 C C . ARG B 1 76 ? -5.262 -32.062 -17.344 1 98.06 76 ARG B C 1
ATOM 2549 O O . ARG B 1 76 ? -5.906 -31.125 -16.875 1 98.06 76 ARG B O 1
ATOM 2556 N N . ARG B 1 77 ? -5.5 -33.312 -17.047 1 97.94 77 ARG B N 1
ATOM 2557 C CA . ARG B 1 77 ? -6.566 -33.688 -16.125 1 97.94 77 ARG B CA 1
ATOM 2558 C C . ARG B 1 77 ? -6.309 -33.156 -14.727 1 97.94 77 ARG B C 1
ATOM 2560 O O . ARG B 1 77 ? -7.23 -32.688 -14.055 1 97.94 77 ARG B O 1
ATOM 2567 N N . TYR B 1 78 ? -5.094 -33.25 -14.328 1 97.81 78 TYR B N 1
ATOM 2568 C CA . TYR B 1 78 ? -4.703 -32.688 -13.039 1 97.81 78 TYR B CA 1
ATOM 2569 C C . TYR B 1 78 ? -4.996 -31.188 -12.977 1 97.81 78 TYR B C 1
ATOM 2571 O O . TYR B 1 78 ? -5.621 -30.719 -12.031 1 97.81 78 TYR B O 1
ATOM 2579 N N . GLY B 1 79 ? -4.559 -30.438 -13.961 1 96.88 79 GLY B N 1
ATOM 2580 C CA . GLY B 1 79 ? -4.828 -29.016 -14.023 1 96.88 79 GLY B CA 1
ATOM 2581 C C . GLY B 1 79 ? -6.305 -28.672 -13.945 1 96.88 79 GLY B C 1
ATOM 2582 O O . GLY B 1 79 ? -6.707 -27.781 -13.203 1 96.88 79 GLY B O 1
ATOM 2583 N N . ASP B 1 80 ? -7.109 -29.406 -14.703 1 95 80 ASP B N 1
ATOM 2584 C CA . ASP B 1 80 ? -8.555 -29.203 -14.727 1 95 80 ASP B CA 1
ATOM 2585 C C . ASP B 1 80 ? -9.172 -29.516 -13.367 1 95 80 ASP B C 1
ATOM 2587 O O . ASP B 1 80 ? -10.094 -28.828 -12.922 1 95 80 ASP B O 1
ATOM 2591 N N . SER B 1 81 ? -8.664 -30.531 -12.734 1 96.38 81 SER B N 1
ATOM 2592 C CA . SER B 1 81 ? -9.211 -30.953 -11.453 1 96.38 81 SER B CA 1
ATOM 2593 C C . SER B 1 81 ? -8.828 -29.984 -10.344 1 96.38 81 SER B C 1
ATOM 2595 O O . SER B 1 81 ? -9.523 -29.875 -9.328 1 96.38 81 SER B O 1
ATOM 2597 N N . ALA B 1 82 ? -7.695 -29.328 -10.492 1 95.38 82 ALA B N 1
ATOM 2598 C CA . ALA B 1 82 ? -7.195 -28.422 -9.453 1 95.38 82 ALA B CA 1
ATOM 2599 C C . ALA B 1 82 ? -8.164 -27.266 -9.227 1 95.38 82 ALA B C 1
ATOM 2601 O O . ALA B 1 82 ? -8.438 -26.906 -8.078 1 95.38 82 ALA B O 1
ATOM 2602 N N . ALA B 1 83 ? -8.711 -26.688 -10.266 1 90.38 83 ALA B N 1
ATOM 2603 C CA . ALA B 1 83 ? -9.672 -25.594 -10.148 1 90.38 83 ALA B CA 1
ATOM 2604 C C . ALA B 1 83 ? -10.922 -26.031 -9.391 1 90.38 83 ALA B C 1
ATOM 2606 O O . ALA B 1 83 ? -11.438 -25.281 -8.547 1 90.38 83 ALA B O 1
ATOM 2607 N N . LEU B 1 84 ? -11.367 -27.234 -9.695 1 94.25 84 LEU B N 1
ATOM 2608 C CA . LEU B 1 84 ? -12.547 -27.781 -9.031 1 94.25 84 LEU B CA 1
ATOM 2609 C C . LEU B 1 84 ? -12.266 -28.031 -7.559 1 94.25 84 LEU B C 1
ATOM 2611 O O . LEU B 1 84 ? -13.117 -27.781 -6.707 1 94.25 84 LEU B O 1
ATOM 2615 N N . ALA B 1 85 ? -11.141 -28.547 -7.289 1 96.94 85 ALA B N 1
ATOM 2616 C CA . ALA B 1 85 ? -10.758 -28.828 -5.914 1 96.94 85 ALA B CA 1
ATOM 2617 C C . ALA B 1 85 ? -10.672 -27.547 -5.086 1 96.94 85 ALA B C 1
ATOM 2619 O O . ALA B 1 85 ? -11.031 -27.547 -3.906 1 96.94 85 ALA B O 1
ATOM 2620 N N . LEU B 1 86 ? -10.188 -26.5 -5.668 1 96.12 86 LEU B N 1
ATOM 2621 C CA . LEU B 1 86 ? -10.094 -25.219 -4.973 1 96.12 86 LEU B CA 1
ATOM 2622 C C . LEU B 1 86 ? -11.484 -24.656 -4.668 1 96.12 86 LEU B C 1
ATOM 2624 O O . LEU B 1 86 ? -11.711 -24.109 -3.594 1 96.12 86 LEU B O 1
ATOM 2628 N N . ALA B 1 87 ? -12.367 -24.781 -5.637 1 94.31 87 ALA B N 1
ATOM 2629 C CA . ALA B 1 87 ? -13.75 -24.359 -5.406 1 94.31 87 ALA B CA 1
ATOM 2630 C C . ALA B 1 87 ? -14.352 -25.109 -4.219 1 94.31 87 ALA B C 1
ATOM 2632 O O . ALA B 1 87 ? -15.039 -24.5 -3.385 1 94.31 87 ALA B O 1
ATOM 2633 N N . GLU B 1 88 ? -14.062 -26.391 -4.18 1 95.44 88 GLU B N 1
ATOM 2634 C CA . GLU B 1 88 ? -14.57 -27.203 -3.084 1 95.44 88 GLU B CA 1
ATOM 2635 C C . GLU B 1 88 ? -13.945 -26.797 -1.754 1 95.44 88 GLU B C 1
ATOM 2637 O O . GLU B 1 88 ? -14.625 -26.75 -0.729 1 95.44 88 GLU B O 1
ATOM 2642 N N . ALA B 1 89 ? -12.68 -26.562 -1.762 1 93.88 89 ALA B N 1
ATOM 2643 C CA . ALA B 1 89 ? -12 -26.094 -0.557 1 93.88 89 ALA B CA 1
ATOM 2644 C C . ALA B 1 89 ? -12.617 -24.797 -0.041 1 93.88 89 ALA B C 1
ATOM 2646 O O . ALA B 1 89 ? -12.812 -24.625 1.166 1 93.88 89 ALA B O 1
ATOM 2647 N N . GLY B 1 90 ? -12.852 -23.859 -0.927 1 90.31 90 GLY B N 1
ATOM 2648 C CA . GLY B 1 90 ? -13.477 -22.594 -0.566 1 90.31 90 GLY B CA 1
ATOM 2649 C C . GLY B 1 90 ? -14.836 -22.766 0.092 1 90.31 90 GLY B C 1
ATOM 2650 O O . GLY B 1 90 ? -15.148 -22.078 1.062 1 90.31 90 GLY B O 1
ATOM 2651 N N . ARG B 1 91 ? -15.609 -23.656 -0.418 1 89.06 91 ARG B N 1
ATOM 2652 C CA . ARG B 1 91 ? -16.938 -23.922 0.131 1 89.06 91 ARG B CA 1
ATOM 2653 C C . ARG B 1 91 ? -16.844 -24.469 1.552 1 89.06 91 ARG B C 1
ATOM 2655 O O . ARG B 1 91 ? -17.688 -24.172 2.395 1 89.06 91 ARG B O 1
ATOM 2662 N N . ARG B 1 92 ? -15.805 -25.172 1.666 1 92.25 92 ARG B N 1
ATOM 2663 C CA . ARG B 1 92 ? -15.625 -25.781 2.98 1 92.25 92 ARG B CA 1
ATOM 2664 C C . ARG B 1 92 ? -15.156 -24.75 4.004 1 92.25 92 ARG B C 1
ATOM 2666 O O . ARG B 1 92 ? -15.484 -24.859 5.188 1 92.25 92 ARG B O 1
ATOM 2673 N N . MET B 1 93 ? -14.523 -23.812 3.336 1 87.81 93 MET B N 1
ATOM 2674 C CA . MET B 1 93 ? -14 -22.781 4.227 1 87.81 93 MET B CA 1
ATOM 2675 C C . MET B 1 93 ? -15.055 -21.719 4.512 1 87.81 93 MET B C 1
ATOM 2677 O O . MET B 1 93 ? -15.75 -21.266 3.6 1 87.81 93 MET B O 1
ATOM 2681 N N . ARG B 1 94 ? -15.719 -21.453 5.551 1 84 94 ARG B N 1
ATOM 2682 C CA . ARG B 1 94 ? -16.719 -20.484 5.957 1 84 94 ARG B CA 1
ATOM 2683 C C . ARG B 1 94 ? -16.078 -19.141 6.312 1 84 94 ARG B C 1
ATOM 2685 O O . ARG B 1 94 ? -16.234 -18.656 7.434 1 84 94 ARG B O 1
ATOM 2692 N N . VAL B 1 95 ? -15.531 -18.578 5.07 1 90.06 95 VAL B N 1
ATOM 2693 C CA . VAL B 1 95 ? -14.875 -17.312 5.352 1 90.06 95 VAL B CA 1
ATOM 2694 C C . VAL B 1 95 ? -15.914 -16.188 5.332 1 90.06 95 VAL B C 1
ATOM 2696 O O . VAL B 1 95 ? -16.953 -16.312 4.684 1 90.06 95 VAL B O 1
ATOM 2699 N N . GLY B 1 96 ? -15.719 -15.195 6.094 1 96.19 96 GLY B N 1
ATOM 2700 C CA . GLY B 1 96 ? -16.531 -13.984 5.992 1 96.19 96 GLY B CA 1
ATOM 2701 C C . GLY B 1 96 ? -16.203 -13.141 4.777 1 96.19 96 GLY B C 1
ATOM 2702 O O . GLY B 1 96 ? -15.836 -13.68 3.725 1 96.19 96 GLY B O 1
ATOM 2703 N N . THR B 1 97 ? -16.375 -11.875 4.812 1 98.19 97 THR B N 1
ATOM 2704 C CA . THR B 1 97 ? -16.078 -10.961 3.717 1 98.19 97 THR B CA 1
ATOM 2705 C C . THR B 1 97 ? -14.57 -10.805 3.541 1 98.19 97 THR B C 1
ATOM 2707 O O . THR B 1 97 ? -13.828 -10.766 4.523 1 98.19 97 THR B O 1
ATOM 2710 N N . MET B 1 98 ? -14.203 -10.672 2.262 1 98.25 98 MET B N 1
ATOM 2711 C CA . MET B 1 98 ? -12.773 -10.648 1.969 1 98.25 98 MET B CA 1
ATOM 2712 C C . MET B 1 98 ? -12.422 -9.469 1.073 1 98.25 98 MET B C 1
ATOM 2714 O O . MET B 1 98 ? -13.25 -9.008 0.287 1 98.25 98 MET B O 1
ATOM 2718 N N . LEU B 1 99 ? -11.266 -8.961 1.244 1 98.75 99 LEU B N 1
ATOM 2719 C CA . LEU B 1 99 ? -10.594 -8.07 0.303 1 98.75 99 LEU B CA 1
ATOM 2720 C C . LEU B 1 99 ? -9.562 -8.836 -0.519 1 98.75 99 LEU B C 1
ATOM 2722 O O . LEU B 1 99 ? -8.867 -9.711 0.005 1 98.75 99 LEU B O 1
ATOM 2726 N N . THR B 1 100 ? -9.508 -8.562 -1.834 1 98.5 100 THR B N 1
ATOM 2727 C CA . THR B 1 100 ? -8.508 -9.219 -2.668 1 98.5 100 THR B CA 1
ATOM 2728 C C . THR B 1 100 ? -7.75 -8.195 -3.51 1 98.5 100 THR B C 1
ATOM 2730 O O . THR B 1 100 ? -8.062 -7 -3.479 1 98.5 100 THR B O 1
ATOM 2733 N N . ILE B 1 101 ? -6.703 -8.664 -4.113 1 97.81 101 ILE B N 1
ATOM 2734 C CA . ILE B 1 101 ? -5.891 -7.875 -5.035 1 97.81 101 ILE B CA 1
ATOM 2735 C C . ILE B 1 101 ? -5.777 -8.602 -6.375 1 97.81 101 ILE B C 1
ATOM 2737 O O . ILE B 1 101 ? -5.688 -9.828 -6.418 1 97.81 101 ILE B O 1
ATOM 2741 N N . SER B 1 102 ? -5.832 -7.816 -7.406 1 94.31 102 SER B N 1
ATOM 2742 C CA . SER B 1 102 ? -5.715 -8.344 -8.766 1 94.31 102 SER B CA 1
ATOM 2743 C C . SER B 1 102 ? -6.84 -9.32 -9.07 1 94.31 102 SER B C 1
ATOM 2745 O O . SER B 1 102 ? -7.926 -9.234 -8.492 1 94.31 102 SER B O 1
ATOM 2747 N N . TYR B 1 103 ? -6.695 -10.078 -10.117 1 93.44 103 TYR B N 1
ATOM 2748 C CA . TYR B 1 103 ? -7.645 -11.117 -10.492 1 93.44 103 TYR B CA 1
ATOM 2749 C C . TYR B 1 103 ? -6.984 -12.484 -10.492 1 93.44 103 TYR B C 1
ATOM 2751 O O . TYR B 1 103 ? -6.211 -12.812 -11.398 1 93.44 103 TYR B O 1
ATOM 2759 N N . SER B 1 104 ? -7.305 -13.219 -9.469 1 93.38 104 SER B N 1
ATOM 2760 C CA . SER B 1 104 ? -6.887 -14.609 -9.383 1 93.38 104 SER B CA 1
ATOM 2761 C C . SER B 1 104 ? -8.055 -15.555 -9.617 1 93.38 104 SER B C 1
ATOM 2763 O O . SER B 1 104 ? -9.016 -15.57 -8.844 1 93.38 104 SER B O 1
ATOM 2765 N N . SER B 1 105 ? -7.918 -16.375 -10.633 1 91.88 105 SER B N 1
ATOM 2766 C CA . SER B 1 105 ? -8.961 -17.359 -10.883 1 91.88 105 SER B CA 1
ATOM 2767 C C . SER B 1 105 ? -9.102 -18.328 -9.711 1 91.88 105 SER B C 1
ATOM 2769 O O . SER B 1 105 ? -10.203 -18.797 -9.414 1 91.88 105 SER B O 1
ATOM 2771 N N . ALA B 1 106 ? -7.984 -18.625 -9.055 1 95.25 106 ALA B N 1
ATOM 2772 C CA . ALA B 1 106 ? -8.016 -19.5 -7.883 1 95.25 106 ALA B CA 1
ATOM 2773 C C . ALA B 1 106 ? -8.828 -18.875 -6.75 1 95.25 106 ALA B C 1
ATOM 2775 O O . ALA B 1 106 ? -9.688 -19.531 -6.16 1 95.25 106 ALA B O 1
ATOM 2776 N N . VAL B 1 107 ? -8.578 -17.609 -6.457 1 96.19 107 VAL B N 1
ATOM 2777 C CA . VAL B 1 107 ? -9.297 -16.891 -5.406 1 96.19 107 VAL B CA 1
ATOM 2778 C C . VAL B 1 107 ? -10.773 -16.797 -5.77 1 96.19 107 VAL B C 1
ATOM 2780 O O . VAL B 1 107 ? -11.648 -17.031 -4.922 1 96.19 107 VAL B O 1
ATOM 2783 N N . ALA B 1 108 ? -11.039 -16.453 -7.047 1 93.56 108 ALA B N 1
ATOM 2784 C CA . ALA B 1 108 ? -12.414 -16.328 -7.512 1 93.56 108 ALA B CA 1
ATOM 2785 C C . ALA B 1 108 ? -13.164 -17.641 -7.371 1 93.56 108 ALA B C 1
ATOM 2787 O O . ALA B 1 108 ? -14.336 -17.656 -6.984 1 93.56 108 ALA B O 1
ATOM 2788 N N . SER B 1 109 ? -12.508 -18.719 -7.676 1 92.69 109 SER B N 1
ATOM 2789 C CA . SER B 1 109 ? -13.133 -20.031 -7.594 1 92.69 109 SER B CA 1
ATOM 2790 C C . SER B 1 109 ? -13.438 -20.406 -6.148 1 92.69 109 SER B C 1
ATOM 2792 O O . SER B 1 109 ? -14.508 -20.953 -5.855 1 92.69 109 SER B O 1
ATOM 2794 N N . ALA B 1 110 ? -12.547 -20.109 -5.277 1 95.19 110 ALA B N 1
ATOM 2795 C CA . ALA B 1 110 ? -12.672 -20.531 -3.885 1 95.19 110 ALA B CA 1
ATOM 2796 C C . ALA B 1 110 ? -13.594 -19.594 -3.105 1 95.19 110 ALA B C 1
ATOM 2798 O O . ALA B 1 110 ? -14.438 -20.047 -2.33 1 95.19 110 ALA B O 1
ATOM 2799 N N . PHE B 1 111 ? -13.43 -18.203 -3.389 1 94.31 111 PHE B N 1
ATOM 2800 C CA . PHE B 1 111 ? -14.031 -17.25 -2.463 1 94.31 111 PHE B CA 1
ATOM 2801 C C . PHE B 1 111 ? -14.812 -16.188 -3.217 1 94.31 111 PHE B C 1
ATOM 2803 O O . PHE B 1 111 ? -15.109 -15.117 -2.668 1 94.31 111 PHE B O 1
ATOM 2810 N N . GLY B 1 112 ? -15.18 -16.438 -4.445 1 91.56 112 GLY B N 1
ATOM 2811 C CA . GLY B 1 112 ? -15.82 -15.438 -5.277 1 91.56 112 GLY B CA 1
ATOM 2812 C C . GLY B 1 112 ? -17 -14.766 -4.602 1 91.56 112 GLY B C 1
ATOM 2813 O O . GLY B 1 112 ? -17.156 -13.547 -4.672 1 91.56 112 GLY B O 1
ATOM 2814 N N . GLN B 1 113 ? -17.734 -15.5 -3.842 1 91.94 113 GLN B N 1
ATOM 2815 C CA . GLN B 1 113 ? -18.953 -14.984 -3.221 1 91.94 113 GLN B CA 1
ATOM 2816 C C . GLN B 1 113 ? -18.625 -14.188 -1.958 1 91.94 113 GLN B C 1
ATOM 2818 O O . GLN B 1 113 ? -19.438 -13.367 -1.512 1 91.94 113 GLN B O 1
ATOM 2823 N N . SER B 1 114 ? -17.453 -14.406 -1.447 1 96.38 114 SER B N 1
ATOM 2824 C CA . SER B 1 114 ? -17.078 -13.773 -0.187 1 96.38 114 SER B CA 1
ATOM 2825 C C . SER B 1 114 ? -16.297 -12.484 -0.427 1 96.38 114 SER B C 1
ATOM 2827 O O . SER B 1 114 ? -16.125 -11.68 0.489 1 96.38 114 SER B O 1
ATOM 2829 N N . ILE B 1 115 ? -15.891 -12.25 -1.651 1 97.19 115 ILE B N 1
ATOM 2830 C CA . ILE B 1 115 ? -15.102 -11.062 -1.961 1 97.19 115 ILE B CA 1
ATOM 2831 C C . ILE B 1 115 ? -16 -9.836 -1.995 1 97.19 115 ILE B C 1
ATOM 2833 O O . ILE B 1 115 ? -16.922 -9.758 -2.82 1 97.19 115 ILE B O 1
ATOM 2837 N N . ARG B 1 116 ? -15.742 -8.961 -1.124 1 97.75 116 ARG B N 1
ATOM 2838 C CA . ARG B 1 116 ? -16.516 -7.723 -1.067 1 97.75 116 ARG B CA 1
ATOM 2839 C C . ARG B 1 116 ? -15.797 -6.602 -1.817 1 97.75 116 ARG B C 1
ATOM 2841 O O . ARG B 1 116 ? -16.438 -5.812 -2.516 1 97.75 116 ARG B O 1
ATOM 2848 N N . TYR B 1 117 ? -14.508 -6.539 -1.611 1 98.19 117 TYR B N 1
ATOM 2849 C CA . TYR B 1 117 ? -13.703 -5.477 -2.207 1 98.19 117 TYR B CA 1
ATOM 2850 C C . TYR B 1 117 ? -12.539 -6.059 -2.992 1 98.19 117 TYR B C 1
ATOM 2852 O O . TYR B 1 117 ? -12 -7.109 -2.633 1 98.19 117 TYR B O 1
ATOM 2860 N N . ALA B 1 118 ? -12.133 -5.359 -4.031 1 97.81 118 ALA B N 1
ATOM 2861 C CA . ALA B 1 118 ? -10.891 -5.629 -4.754 1 97.81 118 ALA B CA 1
ATOM 2862 C C . ALA B 1 118 ? -10.117 -4.34 -5 1 97.81 118 ALA B C 1
ATOM 2864 O O . ALA B 1 118 ? -10.695 -3.311 -5.348 1 97.81 118 ALA B O 1
ATOM 2865 N N . LEU B 1 119 ? -8.875 -4.379 -4.723 1 97.62 119 LEU B N 1
ATOM 2866 C CA . LEU B 1 119 ? -8.047 -3.246 -5.125 1 97.62 119 LEU B CA 1
ATOM 2867 C C . LEU B 1 119 ? -8.031 -3.096 -6.645 1 97.62 119 LEU B C 1
ATOM 2869 O O . LEU B 1 119 ? -8.133 -4.086 -7.371 1 97.62 119 LEU B O 1
ATOM 2873 N N . GLU B 1 120 ? -7.84 -1.942 -7.031 1 94.31 120 GLU B N 1
ATOM 2874 C CA . GLU B 1 120 ? -7.758 -1.659 -8.461 1 94.31 120 GLU B CA 1
ATOM 2875 C C . GLU B 1 120 ? -6.566 -2.367 -9.094 1 94.31 120 GLU B C 1
ATOM 2877 O O . GLU B 1 120 ? -6.637 -2.801 -10.25 1 94.31 120 GLU B O 1
ATOM 2882 N N . SER B 1 121 ? -5.488 -2.398 -8.336 1 93.94 121 SER B N 1
ATOM 2883 C CA . SER B 1 121 ? -4.281 -3.123 -8.727 1 93.94 121 SER B CA 1
ATOM 2884 C C . SER B 1 121 ? -3.615 -2.477 -9.938 1 93.94 121 SER B C 1
ATOM 2886 O O . SER B 1 121 ? -3.289 -3.158 -10.914 1 93.94 121 SER B O 1
ATOM 2888 N N . ARG B 1 122 ? -3.457 -1.235 -9.812 1 90.88 122 ARG B N 1
ATOM 2889 C CA . ARG B 1 122 ? -2.648 -0.566 -10.828 1 90.88 122 ARG B CA 1
ATOM 2890 C C . ARG B 1 122 ? -1.168 -0.877 -10.641 1 90.88 122 ARG B C 1
ATOM 2892 O O . ARG B 1 122 ? -0.708 -1.081 -9.516 1 90.88 122 ARG B O 1
ATOM 2899 N N . PRO B 1 123 ? -0.458 -0.971 -11.781 1 85.12 123 PRO B N 1
ATOM 2900 C CA . PRO B 1 123 ? -0.803 -0.488 -13.125 1 85.12 123 PRO B CA 1
ATOM 2901 C C . PRO B 1 123 ? -1.533 -1.536 -13.961 1 85.12 123 PRO B C 1
ATOM 2903 O O . PRO B 1 123 ? -2.045 -1.225 -15.039 1 85.12 123 PRO B O 1
ATOM 2906 N N . GLY B 1 124 ? -1.643 -2.801 -13.539 1 82.5 124 GLY B N 1
ATOM 2907 C CA . GLY B 1 124 ? -2.25 -3.852 -14.344 1 82.5 124 GLY B CA 1
ATOM 2908 C C . GLY B 1 124 ? -3.756 -3.713 -14.469 1 82.5 124 GLY B C 1
ATOM 2909 O O . GLY B 1 124 ? -4.316 -3.904 -15.547 1 82.5 124 GLY B O 1
ATOM 2910 N N . SER B 1 125 ? -4.461 -3.395 -13.375 1 84.12 125 SER B N 1
ATOM 2911 C CA . SER B 1 125 ? -5.895 -3.15 -13.297 1 84.12 125 SER B CA 1
ATOM 2912 C C . SER B 1 125 ? -6.691 -4.414 -13.594 1 84.12 125 SER B C 1
ATOM 2914 O O . SER B 1 125 ? -7.777 -4.348 -14.18 1 84.12 125 SER B O 1
ATOM 2916 N N . GLU B 1 126 ? -6.121 -5.52 -13.336 1 83.88 126 GLU B N 1
ATOM 2917 C CA . GLU B 1 126 ? -6.734 -6.812 -13.609 1 83.88 126 GLU B CA 1
ATOM 2918 C C . GLU B 1 126 ? -8.031 -6.988 -12.828 1 83.88 126 GLU B C 1
ATOM 2920 O O . GLU B 1 126 ? -8.898 -7.773 -13.219 1 83.88 126 GLU B O 1
ATOM 2925 N N . ALA B 1 127 ? -8.219 -6.234 -11.773 1 87.19 127 ALA B N 1
ATOM 2926 C CA . ALA B 1 127 ? -9.383 -6.383 -10.906 1 87.19 127 ALA B CA 1
ATOM 2927 C C . ALA B 1 127 ? -10.656 -5.91 -11.609 1 87.19 127 ALA B C 1
ATOM 2929 O O . ALA B 1 127 ? -11.766 -6.277 -11.211 1 87.19 127 ALA B O 1
ATOM 2930 N N . VAL B 1 128 ? -10.5 -5.109 -12.617 1 88.25 128 VAL B N 1
ATOM 2931 C CA . VAL B 1 128 ? -11.648 -4.633 -13.383 1 88.25 128 VAL B CA 1
ATOM 2932 C C . VAL B 1 128 ? -12.375 -5.82 -14.008 1 88.25 128 VAL B C 1
ATOM 2934 O O . VAL B 1 128 ? -13.609 -5.871 -14.016 1 88.25 128 VAL B O 1
ATOM 2937 N N . GLU B 1 129 ? -11.594 -6.785 -14.469 1 89.38 129 GLU B N 1
ATOM 2938 C CA . GLU B 1 129 ? -12.18 -7.992 -15.047 1 89.38 129 GLU B CA 1
ATOM 2939 C C . GLU B 1 129 ? -12.898 -8.82 -13.984 1 89.38 129 GLU B C 1
ATOM 2941 O O . GLU B 1 129 ? -13.961 -9.383 -14.242 1 89.38 129 GLU B O 1
ATOM 2946 N N . LEU B 1 130 ? -12.32 -8.867 -12.812 1 91.62 130 LEU B N 1
ATOM 2947 C CA . LEU B 1 130 ? -12.938 -9.57 -11.695 1 91.62 130 LEU B CA 1
ATOM 2948 C C . LEU B 1 130 ? -14.297 -8.977 -11.359 1 91.62 130 LEU B C 1
ATOM 2950 O O . LEU B 1 130 ? -15.273 -9.711 -11.18 1 91.62 130 LEU B O 1
ATOM 2954 N N . ALA B 1 131 ? -14.359 -7.68 -11.297 1 91.44 131 ALA B N 1
ATOM 2955 C CA . ALA B 1 131 ? -15.594 -6.977 -10.945 1 91.44 131 ALA B CA 1
ATOM 2956 C C . ALA B 1 131 ? -16.641 -7.125 -12.039 1 91.44 131 ALA B C 1
ATOM 2958 O O . ALA B 1 131 ? -17.844 -7.094 -11.766 1 91.44 131 ALA B O 1
ATOM 2959 N N . ARG B 1 132 ? -16.203 -7.285 -13.305 1 91.81 132 ARG B N 1
ATOM 2960 C CA . ARG B 1 132 ? -17.125 -7.539 -14.398 1 91.81 132 ARG B CA 1
ATOM 2961 C C . ARG B 1 132 ? -17.766 -8.914 -14.266 1 91.81 132 ARG B C 1
ATOM 2963 O O . ARG B 1 132 ? -18.969 -9.078 -14.523 1 91.81 132 ARG B O 1
ATOM 2970 N N . ARG B 1 133 ? -16.984 -9.852 -13.805 1 90.88 133 ARG B N 1
ATOM 2971 C CA . ARG B 1 133 ? -17.453 -11.227 -13.641 1 90.88 133 ARG B CA 1
ATOM 2972 C C . ARG B 1 133 ? -18.344 -11.352 -12.406 1 90.88 133 ARG B C 1
ATOM 2974 O O . ARG B 1 133 ? -19.312 -12.125 -12.406 1 90.88 133 ARG B O 1
ATOM 2981 N N . PHE B 1 134 ? -17.938 -10.625 -11.359 1 93.88 134 PHE B N 1
ATOM 2982 C CA . PHE B 1 134 ? -18.672 -10.617 -10.102 1 93.88 134 PHE B CA 1
ATOM 2983 C C . PHE B 1 134 ? -19.141 -9.203 -9.75 1 93.88 134 PHE B C 1
ATOM 2985 O O . PHE B 1 134 ? -18.469 -8.508 -8.984 1 93.88 134 PHE B O 1
ATOM 2992 N N . PRO B 1 135 ? -20.312 -8.766 -10.109 1 94.06 135 PRO B N 1
ATOM 2993 C CA . PRO B 1 135 ? -20.734 -7.363 -10.062 1 94.06 135 PRO B CA 1
ATOM 2994 C C . PRO B 1 135 ? -20.922 -6.848 -8.641 1 94.06 135 PRO B C 1
ATOM 2996 O O . PRO B 1 135 ? -21.031 -5.637 -8.422 1 94.06 135 PRO B O 1
ATOM 2999 N N . TRP B 1 136 ? -20.984 -7.77 -7.68 1 95.5 136 TRP B N 1
ATOM 3000 C CA . TRP B 1 136 ? -21.141 -7.328 -6.301 1 95.5 136 TRP B CA 1
ATOM 3001 C C . TRP B 1 136 ? -19.797 -6.875 -5.715 1 95.5 136 TRP B C 1
ATOM 3003 O O . TRP B 1 136 ? -19.766 -6.215 -4.676 1 95.5 136 TRP B O 1
ATOM 3013 N N . ILE B 1 137 ? -18.75 -7.211 -6.355 1 96.69 137 ILE B N 1
ATOM 3014 C CA . ILE B 1 137 ? -17.438 -6.82 -5.883 1 96.69 137 ILE B CA 1
ATOM 3015 C C . ILE B 1 137 ? -17.188 -5.34 -6.184 1 96.69 137 ILE B C 1
ATOM 3017 O O . ILE B 1 137 ? -17.375 -4.895 -7.32 1 96.69 137 ILE B O 1
ATOM 3021 N N . ARG B 1 138 ? -16.781 -4.613 -5.219 1 97.06 138 ARG B N 1
ATOM 3022 C CA . ARG B 1 138 ? -16.516 -3.188 -5.371 1 97.06 138 ARG B CA 1
ATOM 3023 C C . ARG B 1 138 ? -15.023 -2.92 -5.484 1 97.06 138 ARG B C 1
ATOM 3025 O O . ARG B 1 138 ? -14.242 -3.385 -4.656 1 97.06 138 ARG B O 1
ATOM 3032 N N . LEU B 1 139 ? -14.68 -2.168 -6.52 1 96.31 139 LEU B N 1
ATOM 3033 C CA . LEU B 1 139 ? -13.289 -1.759 -6.691 1 96.31 139 LEU B CA 1
ATOM 3034 C C . LEU B 1 139 ? -12.961 -0.568 -5.797 1 96.31 139 LEU B C 1
ATOM 3036 O O . LEU B 1 139 ? -13.734 0.388 -5.719 1 96.31 139 LEU B O 1
ATOM 3040 N N . VAL B 1 140 ? -11.875 -0.646 -5.125 1 96.88 140 VAL B N 1
ATOM 3041 C CA . VAL B 1 140 ? -11.461 0.435 -4.234 1 96.88 140 VAL B CA 1
ATOM 3042 C C . VAL B 1 140 ? -10.062 0.912 -4.617 1 96.88 140 VAL B C 1
ATOM 3044 O O . VAL B 1 140 ? -9.273 0.149 -5.172 1 96.88 140 VAL B O 1
ATOM 3047 N N . PRO B 1 141 ? -9.734 2.166 -4.352 1 95.81 141 PRO B N 1
ATOM 3048 C CA . PRO B 1 141 ? -8.391 2.662 -4.66 1 95.81 141 PRO B CA 1
ATOM 3049 C C . PRO B 1 141 ? -7.293 1.879 -3.943 1 95.81 141 PRO B C 1
ATOM 3051 O O . PRO B 1 141 ? -7.461 1.491 -2.785 1 95.81 141 PRO B O 1
ATOM 3054 N N . ASP B 1 142 ? -6.188 1.705 -4.617 1 97.5 142 ASP B N 1
ATOM 3055 C CA . ASP B 1 142 ? -5.094 0.888 -4.102 1 97.5 142 ASP B CA 1
ATOM 3056 C C . ASP B 1 142 ? -4.586 1.426 -2.766 1 97.5 142 ASP B C 1
ATOM 3058 O O . ASP B 1 142 ? -4.379 0.662 -1.819 1 97.5 142 ASP B O 1
ATOM 3062 N N . LEU B 1 143 ? -4.488 2.734 -2.643 1 97.62 143 LEU B N 1
ATOM 3063 C CA . LEU B 1 143 ? -3.877 3.318 -1.453 1 97.62 143 LEU B CA 1
ATOM 3064 C C . LEU B 1 143 ? -4.863 3.34 -0.291 1 97.62 143 LEU B C 1
ATOM 3066 O O . LEU B 1 143 ? -4.477 3.58 0.854 1 97.62 143 LEU B O 1
ATOM 3070 N N . ALA B 1 144 ? -6.137 3.006 -0.547 1 97.06 144 ALA B N 1
ATOM 3071 C CA . ALA B 1 144 ? -7.129 2.9 0.519 1 97.06 144 ALA B CA 1
ATOM 3072 C C . ALA B 1 144 ? -7.164 1.49 1.099 1 97.06 144 ALA B C 1
ATOM 3074 O O . ALA B 1 144 ? -8.102 1.129 1.815 1 97.06 144 ALA B O 1
ATOM 3075 N N . MET B 1 145 ? -6.164 0.71 0.853 1 98.5 145 MET B N 1
ATOM 3076 C CA . MET B 1 145 ? -6.129 -0.701 1.228 1 98.5 145 MET B CA 1
ATOM 3077 C C . MET B 1 145 ? -6.289 -0.868 2.734 1 98.5 145 MET B C 1
ATOM 3079 O O . MET B 1 145 ? -6.934 -1.812 3.195 1 98.5 145 MET B O 1
ATOM 3083 N N . ALA B 1 146 ? -5.734 0.045 3.521 1 98.31 146 ALA B N 1
ATOM 3084 C CA . ALA B 1 146 ? -5.82 -0.1 4.973 1 98.31 146 ALA B CA 1
ATOM 3085 C C . ALA B 1 146 ? -7.262 0.054 5.457 1 98.31 146 ALA B C 1
ATOM 3087 O O . ALA B 1 146 ? -7.734 -0.731 6.281 1 98.31 146 ALA B O 1
ATOM 3088 N N . GLN B 1 147 ? -7.941 1.059 4.941 1 97.44 147 GLN B N 1
ATOM 3089 C CA . GLN B 1 147 ? -9.336 1.269 5.316 1 97.44 147 GLN B CA 1
ATOM 3090 C C . GLN B 1 147 ? -10.18 0.038 5.004 1 97.44 147 GLN B C 1
ATOM 3092 O O . GLN B 1 147 ? -10.891 -0.473 5.871 1 97.44 147 GLN B O 1
ATOM 3097 N N . PHE B 1 148 ? -10.055 -0.452 3.846 1 98.19 148 PHE B N 1
ATOM 3098 C CA . PHE B 1 148 ? -10.984 -1.477 3.383 1 98.19 148 PHE B CA 1
ATOM 3099 C C . PHE B 1 148 ? -10.586 -2.848 3.916 1 98.19 148 PHE B C 1
ATOM 3101 O O . PHE B 1 148 ? -11.445 -3.717 4.105 1 98.19 148 PHE B O 1
ATOM 3108 N N . ALA B 1 149 ? -9.305 -3.057 4.148 1 98.69 149 ALA B N 1
ATOM 3109 C CA . ALA B 1 149 ? -8.906 -4.246 4.895 1 98.69 149 ALA B CA 1
ATOM 3110 C C . ALA B 1 149 ? -9.555 -4.277 6.273 1 98.69 149 ALA B C 1
ATOM 3112 O O . ALA B 1 149 ? -9.922 -5.344 6.77 1 98.69 149 ALA B O 1
ATOM 3113 N N . GLY B 1 150 ? -9.703 -3.111 6.867 1 97.94 150 GLY B N 1
ATOM 3114 C CA . GLY B 1 150 ? -10.305 -3.014 8.188 1 97.94 150 GLY B CA 1
ATOM 3115 C C . GLY B 1 150 ? -11.797 -3.307 8.18 1 97.94 150 GLY B C 1
ATOM 3116 O O . GLY B 1 150 ? -12.375 -3.611 9.219 1 97.94 150 GLY B O 1
ATOM 3117 N N . GLU B 1 151 ? -12.391 -3.266 7.051 1 97.62 151 GLU B N 1
ATOM 3118 C CA . GLU B 1 151 ? -13.844 -3.365 6.953 1 97.62 151 GLU B CA 1
ATOM 3119 C C . GLU B 1 151 ? -14.281 -4.785 6.602 1 97.62 151 GLU B C 1
ATOM 3121 O O . GLU B 1 151 ? -15.477 -5.062 6.48 1 97.62 151 GLU B O 1
ATOM 3126 N N . VAL B 1 152 ? -13.32 -5.66 6.391 1 98.56 152 VAL B N 1
ATOM 3127 C CA . VAL B 1 152 ? -13.641 -7.035 6.016 1 98.56 152 VAL B CA 1
ATOM 3128 C C . VAL B 1 152 ? -13.094 -8 7.062 1 98.56 152 VAL B C 1
ATOM 3130 O O . VAL B 1 152 ? -12.422 -7.582 8.008 1 98.56 152 VAL B O 1
ATOM 3133 N N . ASP B 1 153 ? -13.406 -9.305 6.887 1 98.56 153 ASP B N 1
ATOM 3134 C CA . ASP B 1 153 ? -13.016 -10.312 7.867 1 98.56 153 ASP B CA 1
ATOM 3135 C C . ASP B 1 153 ? -11.617 -10.852 7.586 1 98.56 153 ASP B C 1
ATOM 3137 O O . ASP B 1 153 ? -10.961 -11.383 8.484 1 98.56 153 ASP B O 1
ATOM 3141 N N . GLY B 1 154 ? -11.164 -10.719 6.34 1 98.38 154 GLY B N 1
ATOM 3142 C CA . GLY B 1 154 ? -9.836 -11.203 5.973 1 98.38 154 GLY B CA 1
ATOM 3143 C C . GLY B 1 154 ? -9.422 -10.797 4.57 1 98.38 154 GLY B C 1
ATOM 3144 O O . GLY B 1 154 ? -10.148 -10.062 3.891 1 98.38 154 GLY B O 1
ATOM 3145 N N . ILE B 1 155 ? -8.227 -11.203 4.191 1 98.81 155 ILE B N 1
ATOM 3146 C CA . ILE B 1 155 ? -7.652 -10.914 2.881 1 98.81 155 ILE B CA 1
ATOM 3147 C C . ILE B 1 155 ? -7.363 -12.227 2.146 1 98.81 155 ILE B C 1
ATOM 3149 O O . ILE B 1 155 ? -6.84 -13.172 2.738 1 98.81 155 ILE B O 1
ATOM 3153 N N . ALA B 1 156 ? -7.738 -12.289 0.909 1 98.38 156 ALA B N 1
ATOM 3154 C CA . ALA B 1 156 ? -7.406 -13.422 0.043 1 98.38 156 ALA B CA 1
ATOM 3155 C C . ALA B 1 156 ? -6.598 -12.961 -1.169 1 98.38 156 ALA B C 1
ATOM 3157 O O . ALA B 1 156 ? -6.953 -11.977 -1.822 1 98.38 156 ALA B O 1
ATOM 3158 N N . MET B 1 157 ? -5.531 -13.602 -1.445 1 98.12 157 MET B N 1
ATOM 3159 C CA . MET B 1 157 ? -4.789 -13.305 -2.666 1 98.12 157 MET B CA 1
ATOM 3160 C C . MET B 1 157 ? -4.312 -14.586 -3.336 1 98.12 157 MET B C 1
ATOM 3162 O O . MET B 1 157 ? -4.316 -15.656 -2.719 1 98.12 157 MET B O 1
ATOM 3166 N N . GLY B 1 158 ? -4.059 -14.539 -4.578 1 97.31 158 GLY B N 1
ATOM 3167 C CA . GLY B 1 158 ? -3.482 -15.648 -5.32 1 97.31 158 GLY B CA 1
ATOM 3168 C C . GLY B 1 158 ? -1.981 -15.773 -5.137 1 97.31 158 GLY B C 1
ATOM 3169 O O . GLY B 1 158 ? -1.411 -15.188 -4.215 1 97.31 158 GLY B O 1
ATOM 3170 N N . ALA B 1 159 ? -1.438 -16.609 -6.02 1 97.25 159 ALA B N 1
ATOM 3171 C CA . ALA B 1 159 ? 0.01 -16.781 -6.078 1 97.25 159 ALA B CA 1
ATOM 3172 C C . ALA B 1 159 ? 0.466 -17.094 -7.5 1 97.25 159 ALA B C 1
ATOM 3174 O O . ALA B 1 159 ? -0.196 -17.844 -8.219 1 97.25 159 ALA B O 1
ATOM 3175 N N . ASP B 1 160 ? 1.543 -16.484 -7.84 1 94.62 160 ASP B N 1
ATOM 3176 C CA . ASP B 1 160 ? 2.195 -16.828 -9.102 1 94.62 160 ASP B CA 1
ATOM 3177 C C . ASP B 1 160 ? 3.307 -17.859 -8.883 1 94.62 160 ASP B C 1
ATOM 3179 O O . ASP B 1 160 ? 3.766 -18.484 -9.836 1 94.62 160 ASP B O 1
ATOM 3183 N N . GLY B 1 161 ? 3.686 -18 -7.66 1 96.75 161 GLY B N 1
ATOM 3184 C CA . GLY B 1 161 ? 4.66 -18.984 -7.234 1 96.75 161 GLY B CA 1
ATOM 3185 C C . GLY B 1 161 ? 4.816 -19.062 -5.727 1 96.75 161 GLY B C 1
ATOM 3186 O O . GLY B 1 161 ? 4.82 -18.031 -5.047 1 96.75 161 GLY B O 1
ATOM 3187 N N . ILE B 1 162 ? 4.863 -20.219 -5.227 1 98.25 162 ILE B N 1
ATOM 3188 C CA . ILE B 1 162 ? 5.133 -20.469 -3.814 1 98.25 162 ILE B CA 1
ATOM 3189 C C . ILE B 1 162 ? 6.52 -21.078 -3.654 1 98.25 162 ILE B C 1
ATOM 3191 O O . ILE B 1 162 ? 6.754 -22.219 -4.074 1 98.25 162 ILE B O 1
ATOM 3195 N N . TYR B 1 163 ? 7.418 -20.344 -3.111 1 97.31 163 TYR B N 1
ATOM 3196 C CA . TYR B 1 163 ? 8.812 -20.75 -3.006 1 97.31 163 TYR B CA 1
ATOM 3197 C C . TYR B 1 163 ? 9.227 -20.922 -1.547 1 97.31 163 TYR B C 1
ATOM 3199 O O . TYR B 1 163 ? 8.383 -20.844 -0.647 1 97.31 163 TYR B O 1
ATOM 3207 N N . SER B 1 164 ? 10.602 -21.25 -1.436 1 95.75 164 SER B N 1
ATOM 3208 C CA . SER B 1 164 ? 11.133 -21.359 -0.078 1 95.75 164 SER B CA 1
ATOM 3209 C C . SER B 1 164 ? 11.164 -20 0.609 1 95.75 164 SER B C 1
ATOM 3211 O O . SER B 1 164 ? 11.883 -19.094 0.172 1 95.75 164 SER B O 1
ATOM 3213 N N . GLY B 1 165 ? 10.281 -19.703 1.439 1 96.12 165 GLY B N 1
ATOM 3214 C CA . GLY B 1 165 ? 10.328 -18.516 2.291 1 96.12 165 GLY B CA 1
ATOM 3215 C C . GLY B 1 165 ? 9.406 -17.406 1.824 1 96.12 165 GLY B C 1
ATOM 3216 O O . GLY B 1 165 ? 9.102 -16.484 2.586 1 96.12 165 GLY B O 1
ATOM 3217 N N . VAL B 1 166 ? 9.094 -17.484 0.412 1 97.06 166 VAL B N 1
ATOM 3218 C CA . VAL B 1 166 ? 8.266 -16.375 -0.061 1 97.06 166 VAL B CA 1
ATOM 3219 C C . VAL B 1 166 ? 7.195 -16.906 -1.019 1 97.06 166 VAL B C 1
ATOM 3221 O O . VAL B 1 166 ? 7.344 -17.984 -1.584 1 97.06 166 VAL B O 1
ATOM 3224 N N . VAL B 1 167 ? 6.176 -16.188 -1.167 1 97.75 167 VAL B N 1
ATOM 3225 C CA . VAL B 1 167 ? 5.172 -16.375 -2.211 1 97.75 167 VAL B CA 1
ATOM 3226 C C . VAL B 1 167 ? 5.164 -15.164 -3.145 1 97.75 167 VAL B C 1
ATOM 3228 O O . VAL B 1 167 ? 5.211 -14.016 -2.689 1 97.75 167 VAL B O 1
ATOM 3231 N N . LEU B 1 168 ? 5.227 -15.445 -4.434 1 96.5 168 LEU B N 1
ATOM 3232 C CA . LEU B 1 168 ? 5.184 -14.414 -5.461 1 96.5 168 LEU B CA 1
ATOM 3233 C C . LEU B 1 168 ? 3.746 -14.125 -5.883 1 96.5 168 LEU B C 1
ATOM 3235 O O . LEU B 1 168 ? 2.988 -15.055 -6.184 1 96.5 168 LEU B O 1
ATOM 3239 N N . ASN B 1 169 ? 3.369 -12.891 -5.871 1 95.62 169 ASN B N 1
ATOM 3240 C CA . ASN B 1 169 ? 2.084 -12.422 -6.379 1 95.62 169 ASN B CA 1
ATOM 3241 C C . ASN B 1 169 ? 2.176 -11 -6.906 1 95.62 169 ASN B C 1
ATOM 3243 O O . ASN B 1 169 ? 3.229 -10.359 -6.812 1 95.62 169 ASN B O 1
ATOM 3247 N N . LYS B 1 170 ? 1.14 -10.555 -7.473 1 94.19 170 LYS B N 1
ATOM 3248 C CA . LYS B 1 170 ? 1.087 -9.258 -8.141 1 94.19 170 LYS B CA 1
ATOM 3249 C C . LYS B 1 170 ? 1.603 -8.148 -7.227 1 94.19 170 LYS B C 1
ATOM 3251 O O . LYS B 1 170 ? 1.419 -8.203 -6.008 1 94.19 170 LYS B O 1
ATOM 3256 N N . VAL B 1 171 ? 2.232 -7.184 -7.891 1 95.19 171 VAL B N 1
ATOM 3257 C CA . VAL B 1 171 ? 2.752 -6.023 -7.172 1 95.19 171 VAL B CA 1
ATOM 3258 C C . VAL B 1 171 ? 1.645 -5.402 -6.32 1 95.19 171 VAL B C 1
ATOM 3260 O O . VAL B 1 171 ? 0.498 -5.301 -6.766 1 95.19 171 VAL B O 1
ATOM 3263 N N . GLY B 1 172 ? 1.981 -5.004 -5.09 1 97.5 172 GLY B N 1
ATOM 3264 C CA . GLY B 1 172 ? 1.005 -4.504 -4.137 1 97.5 172 GLY B CA 1
ATOM 3265 C C . GLY B 1 172 ? 0.643 -5.516 -3.068 1 97.5 172 GLY B C 1
ATOM 3266 O O . GLY B 1 172 ? 0.075 -5.16 -2.033 1 97.5 172 GLY B O 1
ATOM 3267 N N . SER B 1 173 ? 1.043 -6.73 -3.258 1 98.31 173 SER B N 1
ATOM 3268 C CA . SER B 1 173 ? 0.698 -7.793 -2.318 1 98.31 173 SER B CA 1
ATOM 3269 C C . SER B 1 173 ? 1.5 -7.672 -1.026 1 98.31 173 SER B C 1
ATOM 3271 O O . SER B 1 173 ? 1.003 -8 0.053 1 98.31 173 SER B O 1
ATOM 3273 N N . LEU B 1 174 ? 2.752 -7.18 -1.144 1 98.69 174 LEU B N 1
ATOM 3274 C CA . LEU B 1 174 ? 3.555 -7.047 0.067 1 98.69 174 LEU B CA 1
ATOM 3275 C C . LEU B 1 174 ? 2.986 -5.965 0.982 1 98.69 174 LEU B C 1
ATOM 3277 O O . LEU B 1 174 ? 2.723 -6.219 2.16 1 98.69 174 LEU B O 1
ATOM 3281 N N . PRO B 1 175 ? 2.73 -4.758 0.432 1 98.88 175 PRO B N 1
ATOM 3282 C CA . PRO B 1 175 ? 2.113 -3.783 1.335 1 98.88 175 PRO B CA 1
ATOM 3283 C C . PRO B 1 175 ? 0.764 -4.25 1.874 1 98.88 175 PRO B C 1
ATOM 3285 O O . PRO B 1 175 ? 0.432 -3.984 3.033 1 98.88 175 PRO B O 1
ATOM 3288 N N . LEU B 1 176 ? -0.038 -4.961 1.101 1 98.94 176 LEU B N 1
ATOM 3289 C CA . LEU B 1 176 ? -1.325 -5.469 1.562 1 98.94 176 LEU B CA 1
ATOM 3290 C C . LEU B 1 176 ? -1.14 -6.488 2.682 1 98.94 176 LEU B C 1
ATOM 3292 O O . LEU B 1 176 ? -1.887 -6.48 3.662 1 98.94 176 LEU B O 1
ATOM 3296 N N . ALA B 1 177 ? -0.141 -7.344 2.537 1 98.94 177 ALA B N 1
ATOM 3297 C CA . ALA B 1 177 ? 0.164 -8.328 3.57 1 98.94 177 ALA B CA 1
ATOM 3298 C C . ALA B 1 177 ? 0.573 -7.648 4.875 1 98.94 177 ALA B C 1
ATOM 3300 O O . ALA B 1 177 ? 0.171 -8.078 5.957 1 98.94 177 ALA B O 1
ATOM 3301 N N . LEU B 1 178 ? 1.34 -6.652 4.785 1 98.94 178 LEU B N 1
ATOM 3302 C CA . LEU B 1 178 ? 1.784 -5.914 5.965 1 98.94 178 LEU B CA 1
ATOM 3303 C C . LEU B 1 178 ? 0.608 -5.23 6.652 1 98.94 178 LEU B C 1
ATOM 3305 O O . LEU B 1 178 ? 0.532 -5.203 7.883 1 98.94 178 LEU B O 1
ATOM 3309 N N . VAL B 1 179 ? -0.306 -4.668 5.855 1 98.88 179 VAL B N 1
ATOM 3310 C CA . VAL B 1 179 ? -1.517 -4.051 6.387 1 98.88 179 VAL B CA 1
ATOM 3311 C C . VAL B 1 179 ? -2.355 -5.102 7.113 1 98.88 179 VAL B C 1
ATOM 3313 O O . VAL B 1 179 ? -2.842 -4.859 8.219 1 98.88 179 VAL B O 1
ATOM 3316 N N . ALA B 1 180 ? -2.496 -6.242 6.477 1 98.88 180 ALA B N 1
ATOM 3317 C CA . ALA B 1 180 ? -3.254 -7.328 7.094 1 98.88 180 ALA B CA 1
ATOM 3318 C C . ALA B 1 180 ? -2.691 -7.68 8.469 1 98.88 180 ALA B C 1
ATOM 3320 O O . ALA B 1 180 ? -3.443 -7.809 9.438 1 98.88 180 ALA B O 1
ATOM 3321 N N . ARG B 1 181 ? -1.395 -7.824 8.523 1 98.69 181 ARG B N 1
ATOM 3322 C CA . ARG B 1 181 ? -0.73 -8.156 9.781 1 98.69 181 ARG B CA 1
ATOM 3323 C C . ARG B 1 181 ? -0.952 -7.066 10.82 1 98.69 181 ARG B C 1
ATOM 3325 O O . ARG B 1 181 ? -1.252 -7.359 11.984 1 98.69 181 ARG B O 1
ATOM 3332 N N . ARG B 1 182 ? -0.822 -5.844 10.422 1 98.19 182 ARG B N 1
ATOM 3333 C CA . ARG B 1 182 ? -0.995 -4.707 11.32 1 98.19 182 ARG B CA 1
ATOM 3334 C C . ARG B 1 182 ? -2.402 -4.684 11.906 1 98.19 182 ARG B C 1
ATOM 3336 O O . ARG B 1 182 ? -2.586 -4.352 13.078 1 98.19 182 ARG B O 1
ATOM 3343 N N . LEU B 1 183 ? -3.398 -5.023 11.117 1 98.12 183 LEU B N 1
ATOM 3344 C CA . LEU B 1 183 ? -4.797 -4.91 11.516 1 98.12 183 LEU B CA 1
ATOM 3345 C C . LEU B 1 183 ? -5.285 -6.203 12.164 1 98.12 183 LEU B C 1
ATOM 3347 O O . LEU B 1 183 ? -6.43 -6.281 12.617 1 98.12 183 LEU B O 1
ATOM 3351 N N . GLY B 1 184 ? -4.445 -7.211 12.156 1 98.38 184 GLY B N 1
ATOM 3352 C CA . GLY B 1 184 ? -4.836 -8.5 12.711 1 98.38 184 GLY B CA 1
ATOM 3353 C C . GLY B 1 184 ? -5.844 -9.234 11.852 1 98.38 184 GLY B C 1
ATOM 3354 O O . GLY B 1 184 ? -6.73 -9.914 12.367 1 98.38 184 GLY B O 1
ATOM 3355 N N . LYS B 1 185 ? -5.824 -8.977 10.57 1 98.56 185 LYS B N 1
ATOM 3356 C CA . LYS B 1 185 ? -6.691 -9.672 9.625 1 98.56 185 LYS B CA 1
ATOM 3357 C C . LYS B 1 185 ? -6 -10.898 9.039 1 98.56 185 LYS B C 1
ATOM 3359 O O . LYS B 1 185 ? -4.824 -10.844 8.68 1 98.56 185 LYS B O 1
ATOM 3364 N N . PRO B 1 186 ? -6.656 -12.062 8.961 1 98.44 186 PRO B N 1
ATOM 3365 C CA . PRO B 1 186 ? -6.02 -13.219 8.32 1 98.44 186 PRO B CA 1
ATOM 3366 C C . PRO B 1 186 ? -5.742 -12.992 6.836 1 98.44 186 PRO B C 1
ATOM 3368 O O . PRO B 1 186 ? -6.574 -12.414 6.129 1 98.44 186 PRO B O 1
ATOM 3371 N N . LEU B 1 187 ? -4.59 -13.375 6.445 1 98.81 187 LEU B N 1
ATOM 3372 C CA . LEU B 1 187 ? -4.219 -13.391 5.035 1 98.81 187 LEU B CA 1
ATOM 3373 C C . LEU B 1 187 ? -4.191 -14.82 4.5 1 98.81 187 LEU B C 1
ATOM 3375 O O . LEU B 1 187 ? -3.379 -15.633 4.941 1 98.81 187 LEU B O 1
ATOM 3379 N N . LEU B 1 188 ? -5.047 -15.125 3.525 1 98.62 188 LEU B N 1
ATOM 3380 C CA . LEU B 1 188 ? -5.148 -16.438 2.9 1 98.62 188 LEU B CA 1
ATOM 3381 C C . LEU B 1 188 ? -4.605 -16.406 1.475 1 98.62 188 LEU B C 1
ATOM 3383 O O . LEU B 1 188 ? -5.004 -15.555 0.675 1 98.62 188 LEU B O 1
ATOM 3387 N N . VAL B 1 189 ? -3.713 -17.281 1.194 1 98.75 189 VAL B N 1
ATOM 3388 C CA . VAL B 1 189 ? -3.246 -17.453 -0.176 1 98.75 189 VAL B CA 1
ATOM 3389 C C . VAL B 1 189 ? -3.932 -18.672 -0.803 1 98.75 189 VAL B C 1
ATOM 3391 O O . VAL B 1 189 ? -3.924 -19.766 -0.23 1 98.75 189 VAL B O 1
ATOM 3394 N N . VAL B 1 190 ? -4.551 -18.469 -1.946 1 98.38 190 VAL B N 1
ATOM 3395 C CA . VAL B 1 190 ? -5.246 -19.516 -2.688 1 98.38 190 VAL B CA 1
ATOM 3396 C C . VAL B 1 190 ? -4.535 -19.766 -4.012 1 98.38 190 VAL B C 1
ATOM 3398 O O . VAL B 1 190 ? -4.406 -18.859 -4.84 1 98.38 190 VAL B O 1
ATOM 3401 N N . ALA B 1 191 ? -4.086 -20.984 -4.227 1 98.25 191 ALA B N 1
ATOM 3402 C CA . ALA B 1 191 ? -3.314 -21.25 -5.438 1 98.25 191 ALA B CA 1
ATOM 3403 C C . ALA B 1 191 ? -3.32 -22.734 -5.781 1 98.25 191 ALA B C 1
ATOM 3405 O O . ALA B 1 191 ? -3.404 -23.578 -4.887 1 98.25 191 ALA B O 1
ATOM 3406 N N . GLU B 1 192 ? -3.27 -23.031 -7.039 1 98.38 192 GLU B N 1
ATOM 3407 C CA . GLU B 1 192 ? -3.035 -24.406 -7.445 1 98.38 192 GLU B CA 1
ATOM 3408 C C . GLU B 1 192 ? -1.668 -24.906 -6.973 1 98.38 192 GLU B C 1
ATOM 3410 O O . GLU B 1 192 ? -0.693 -24.141 -6.992 1 98.38 192 GLU B O 1
ATOM 3415 N N . SER B 1 193 ? -1.567 -26.156 -6.684 1 98.56 193 SER B N 1
ATOM 3416 C CA . SER B 1 193 ? -0.375 -26.719 -6.062 1 98.56 193 SER B CA 1
ATOM 3417 C C . SER B 1 193 ? 0.785 -26.781 -7.051 1 98.56 193 SER B C 1
ATOM 3419 O O . SER B 1 193 ? 1.95 -26.797 -6.648 1 98.56 193 SER B O 1
ATOM 3421 N N . PHE B 1 194 ? 0.501 -26.75 -8.359 1 98.38 194 PHE B N 1
ATOM 3422 C CA . PHE B 1 194 ? 1.575 -26.797 -9.344 1 98.38 194 PHE B CA 1
ATOM 3423 C C . PHE B 1 194 ? 2.338 -25.484 -9.375 1 98.38 194 PHE B C 1
ATOM 3425 O O . PHE B 1 194 ? 3.324 -25.344 -10.102 1 98.38 194 PHE B O 1
ATOM 3432 N N . LYS B 1 195 ? 1.965 -24.516 -8.523 1 97.94 195 LYS B N 1
ATOM 3433 C CA . LYS B 1 195 ? 2.652 -23.234 -8.406 1 97.94 195 LYS B CA 1
ATOM 3434 C C . LYS B 1 195 ? 3.65 -23.25 -7.254 1 97.94 195 LYS B C 1
ATOM 3436 O O . LYS B 1 195 ? 4.266 -22.219 -6.945 1 97.94 195 LYS B O 1
ATOM 3441 N N . ALA B 1 196 ? 3.855 -24.406 -6.648 1 98.38 196 ALA B N 1
ATOM 3442 C CA . ALA B 1 196 ? 4.852 -24.547 -5.59 1 98.38 196 ALA B CA 1
ATOM 3443 C C . ALA B 1 196 ? 6.164 -25.078 -6.145 1 98.38 196 ALA B C 1
ATOM 3445 O O . ALA B 1 196 ? 6.172 -26.047 -6.918 1 98.38 196 ALA B O 1
ATOM 3446 N N . LEU B 1 197 ? 7.215 -24.453 -5.82 1 97.06 197 LEU B N 1
ATOM 3447 C CA . LEU B 1 197 ? 8.57 -24.844 -6.199 1 97.06 197 LEU B CA 1
ATOM 3448 C C . LEU B 1 197 ? 9.523 -24.719 -5.012 1 97.06 197 LEU B C 1
ATOM 3450 O O . LEU B 1 197 ? 9.836 -23.609 -4.57 1 97.06 197 LEU B O 1
ATOM 3454 N N . PRO B 1 198 ? 10.031 -25.844 -4.445 1 96.19 198 PRO B N 1
ATOM 3455 C CA . PRO B 1 198 ? 10.844 -25.828 -3.227 1 96.19 198 PRO B CA 1
ATOM 3456 C C . PRO B 1 198 ? 12.266 -25.328 -3.475 1 96.19 198 PRO B C 1
ATOM 3458 O O . PRO B 1 198 ? 13.234 -26.078 -3.242 1 96.19 198 PRO B O 1
ATOM 3461 N N . ARG B 1 199 ? 12.422 -24.094 -3.83 1 93.94 199 ARG B N 1
ATOM 3462 C CA . ARG B 1 199 ? 13.711 -23.438 -3.992 1 93.94 199 ARG B CA 1
ATOM 3463 C C . ARG B 1 199 ? 13.602 -21.938 -3.689 1 93.94 199 ARG B C 1
ATOM 3465 O O . ARG B 1 199 ? 12.492 -21.406 -3.539 1 93.94 199 ARG B O 1
ATOM 3472 N N . ASP B 1 200 ? 14.773 -21.328 -3.613 1 91.31 200 ASP B N 1
ATOM 3473 C CA . ASP B 1 200 ? 14.797 -19.875 -3.445 1 91.31 200 ASP B CA 1
ATOM 3474 C C . ASP B 1 200 ? 14.508 -19.172 -4.766 1 91.31 200 ASP B C 1
ATOM 3476 O O . ASP B 1 200 ? 14.719 -19.734 -5.84 1 91.31 200 ASP B O 1
ATOM 3480 N N . VAL B 1 201 ? 13.898 -18.125 -4.664 1 88 201 VAL B N 1
ATOM 3481 C CA . VAL B 1 201 ? 13.648 -17.312 -5.855 1 88 201 VAL B CA 1
ATOM 3482 C C . VAL B 1 201 ? 14.422 -16 -5.758 1 88 201 VAL B C 1
ATOM 3484 O O . VAL B 1 201 ? 14.664 -15.5 -4.66 1 88 201 VAL B O 1
ATOM 3487 N N . ASP B 1 202 ? 14.812 -15.547 -6.938 1 85.81 202 ASP B N 1
ATOM 3488 C CA . ASP B 1 202 ? 15.445 -14.234 -7.016 1 85.81 202 ASP B CA 1
ATOM 3489 C C . ASP B 1 202 ? 14.398 -13.125 -7.09 1 85.81 202 ASP B C 1
ATOM 3491 O O . ASP B 1 202 ? 13.891 -12.812 -8.172 1 85.81 202 ASP B O 1
ATOM 3495 N N . CYS B 1 203 ? 14.141 -12.414 -6.012 1 84 203 CYS B N 1
ATOM 3496 C CA . CYS B 1 203 ? 13.117 -11.375 -5.934 1 84 203 CYS B CA 1
ATOM 3497 C C . CYS B 1 203 ? 13.539 -10.141 -6.715 1 84 203 CYS B C 1
ATOM 3499 O O . CYS B 1 203 ? 12.703 -9.305 -7.066 1 84 203 CYS B O 1
ATOM 3501 N N . GLY B 1 204 ? 14.805 -10.039 -6.949 1 77 204 GLY B N 1
ATOM 3502 C CA . GLY B 1 204 ? 15.32 -8.906 -7.711 1 77 204 GLY B CA 1
ATOM 3503 C C . GLY B 1 204 ? 15.117 -9.055 -9.203 1 77 204 GLY B C 1
ATOM 3504 O O . GLY B 1 204 ? 15.062 -8.062 -9.93 1 77 204 GLY B O 1
ATOM 3505 N N . GLY B 1 205 ? 15 -10.289 -9.703 1 71.19 205 GLY B N 1
ATOM 3506 C CA . GLY B 1 205 ? 14.984 -10.562 -11.125 1 71.19 205 GLY B CA 1
ATOM 3507 C C . GLY B 1 205 ? 13.609 -10.945 -11.648 1 71.19 205 GLY B C 1
ATOM 3508 O O . GLY B 1 205 ? 13.484 -11.516 -12.734 1 71.19 205 GLY B O 1
ATOM 3509 N N . ILE B 1 206 ? 12.688 -10.547 -10.914 1 71.75 206 ILE B N 1
ATOM 3510 C CA . ILE B 1 206 ? 11.336 -10.93 -11.297 1 71.75 206 ILE B CA 1
ATOM 3511 C C . ILE B 1 206 ? 10.867 -10.07 -12.469 1 71.75 206 ILE B C 1
ATOM 3513 O O . ILE B 1 206 ? 11.461 -9.031 -12.766 1 71.75 206 ILE B O 1
ATOM 3517 N N . HIS B 1 207 ? 9.922 -10.516 -13.156 1 80.75 207 HIS B N 1
ATOM 3518 C CA . HIS B 1 207 ? 9.375 -9.875 -14.344 1 80.75 207 HIS B CA 1
ATOM 3519 C C . HIS B 1 207 ? 9.016 -8.422 -14.07 1 80.75 207 HIS B C 1
ATOM 3521 O O . HIS B 1 207 ? 8.422 -8.102 -13.039 1 80.75 207 HIS B O 1
ATOM 3527 N N . SER B 1 208 ? 9.531 -7.562 -14.914 1 87.25 208 SER B N 1
ATOM 3528 C CA . SER B 1 208 ? 9.32 -6.121 -14.828 1 87.25 208 SER B CA 1
ATOM 3529 C C . SER B 1 208 ? 8.875 -5.543 -16.156 1 87.25 208 SER B C 1
ATOM 3531 O O . SER B 1 208 ? 9.047 -6.172 -17.203 1 87.25 208 SER B O 1
ATOM 3533 N N . VAL B 1 209 ? 8.188 -4.5 -16.078 1 87.12 209 VAL B N 1
ATOM 3534 C CA . VAL B 1 209 ? 7.785 -3.754 -17.266 1 87.12 209 VAL B CA 1
ATOM 3535 C C . VAL B 1 209 ? 8.297 -2.318 -17.172 1 87.12 209 VAL B C 1
ATOM 3537 O O . VAL B 1 209 ? 8.641 -1.842 -16.078 1 87.12 209 VAL B O 1
ATOM 3540 N N . GLU B 1 210 ? 8.336 -1.689 -18.312 1 91 210 GLU B N 1
ATOM 3541 C CA . GLU B 1 210 ? 8.734 -0.285 -18.344 1 91 210 GLU B CA 1
ATOM 3542 C C . GLU B 1 210 ? 7.52 0.634 -18.219 1 91 210 GLU B C 1
ATOM 3544 O O . GLU B 1 210 ? 6.582 0.545 -19.016 1 91 210 GLU B O 1
ATOM 3549 N N . ILE B 1 211 ? 7.504 1.461 -17.219 1 89 211 ILE B N 1
ATOM 3550 C CA . ILE B 1 211 ? 6.473 2.477 -17.016 1 89 211 ILE B CA 1
ATOM 3551 C C . ILE B 1 211 ? 7.125 3.846 -16.859 1 89 211 ILE B C 1
ATOM 3553 O O . ILE B 1 211 ? 7.863 4.074 -15.891 1 89 211 ILE B O 1
ATOM 3557 N N . ASN B 1 212 ? 6.816 4.816 -17.703 1 86.62 212 ASN B N 1
ATOM 3558 C CA . ASN B 1 212 ? 7.375 6.16 -17.641 1 86.62 212 ASN B CA 1
ATOM 3559 C C . ASN B 1 212 ? 8.898 6.133 -17.562 1 86.62 212 ASN B C 1
ATOM 3561 O O . ASN B 1 212 ? 9.492 6.844 -16.75 1 86.62 212 ASN B O 1
ATOM 3565 N N . GLY B 1 213 ? 9.484 5.16 -18.266 1 91.38 213 GLY B N 1
ATOM 3566 C CA . GLY B 1 213 ? 10.938 5.074 -18.344 1 91.38 213 GLY B CA 1
ATOM 3567 C C . GLY B 1 213 ? 11.555 4.355 -17.172 1 91.38 213 GLY B C 1
ATOM 3568 O O . GLY B 1 213 ? 12.781 4.316 -17.031 1 91.38 213 GLY B O 1
ATOM 3569 N N . LEU B 1 214 ? 10.719 3.838 -16.312 1 94.69 214 LEU B N 1
ATOM 3570 C CA . LEU B 1 214 ? 11.211 3.123 -15.133 1 94.69 214 LEU B CA 1
ATOM 3571 C C . LEU B 1 214 ? 10.883 1.639 -15.219 1 94.69 214 LEU B C 1
ATOM 3573 O O . LEU B 1 214 ? 9.797 1.267 -15.688 1 94.69 214 LEU B O 1
ATOM 3577 N N . ARG B 1 215 ? 11.812 0.833 -14.797 1 94 215 ARG B N 1
ATOM 3578 C CA . ARG B 1 215 ? 11.547 -0.592 -14.641 1 94 215 ARG B CA 1
ATOM 3579 C C . ARG B 1 215 ? 10.711 -0.861 -13.391 1 94 215 ARG B C 1
ATOM 3581 O O . ARG B 1 215 ? 11.156 -0.59 -12.273 1 94 215 ARG B O 1
ATOM 3588 N N . VAL B 1 216 ? 9.523 -1.389 -13.609 1 94.12 216 VAL B N 1
ATOM 3589 C CA . VAL B 1 216 ? 8.609 -1.632 -12.5 1 94.12 216 VAL B CA 1
ATOM 3590 C C . VAL B 1 216 ? 8.305 -3.125 -12.398 1 94.12 216 VAL B C 1
ATOM 3592 O O . VAL B 1 216 ? 7.832 -3.736 -13.359 1 94.12 216 VAL B O 1
ATOM 3595 N N . LYS B 1 217 ? 8.602 -3.648 -11.289 1 92.62 217 LYS B N 1
ATOM 3596 C CA . LYS B 1 217 ? 8.281 -5.051 -11.039 1 92.62 217 LYS B CA 1
ATOM 3597 C C . LYS B 1 217 ? 6.77 -5.273 -11 1 92.62 217 LYS B C 1
ATOM 3599 O O . LYS B 1 217 ? 6.031 -4.453 -10.445 1 92.62 217 LYS B O 1
ATOM 3604 N N . LEU B 1 218 ? 6.355 -6.391 -11.508 1 89.88 218 LEU B N 1
ATOM 3605 C CA . LEU B 1 218 ? 4.922 -6.672 -11.562 1 89.88 218 LEU B CA 1
ATOM 3606 C C . LEU B 1 218 ? 4.508 -7.602 -10.43 1 89.88 218 LEU B C 1
ATOM 3608 O O . LEU B 1 218 ? 3.314 -7.852 -10.227 1 89.88 218 LEU B O 1
ATOM 3612 N N . PHE B 1 219 ? 5.504 -8.039 -9.672 1 92.69 219 PHE B N 1
ATOM 3613 C CA . PHE B 1 219 ? 5.234 -8.969 -8.586 1 92.69 219 PHE B CA 1
ATOM 3614 C C . PHE B 1 219 ? 5.988 -8.562 -7.328 1 92.69 219 PHE B C 1
ATOM 3616 O O . PHE B 1 219 ? 7.031 -7.906 -7.406 1 92.69 219 PHE B O 1
ATOM 3623 N N . ASP B 1 220 ? 5.43 -8.914 -6.25 1 95.81 220 ASP B N 1
ATOM 3624 C CA . ASP B 1 220 ? 6.094 -8.797 -4.957 1 95.81 220 ASP B CA 1
ATOM 3625 C C . ASP B 1 220 ? 6.465 -10.172 -4.406 1 95.81 220 ASP B C 1
ATOM 3627 O O . ASP B 1 220 ? 5.754 -11.156 -4.637 1 95.81 220 ASP B O 1
ATOM 3631 N N . CYS B 1 221 ? 7.578 -10.203 -3.715 1 96.81 221 CYS B N 1
ATOM 3632 C CA . CYS B 1 221 ? 7.902 -11.336 -2.85 1 96.81 221 CYS B CA 1
ATOM 3633 C C . CYS B 1 221 ? 7.332 -11.133 -1.451 1 96.81 221 CYS B C 1
ATOM 3635 O O . CYS B 1 221 ? 7.832 -10.305 -0.687 1 96.81 221 CYS B O 1
ATOM 3637 N N . VAL B 1 222 ? 6.328 -11.836 -1.165 1 98.31 222 VAL B N 1
ATOM 3638 C CA . VAL B 1 222 ? 5.715 -11.742 0.155 1 98.31 222 VAL B CA 1
ATOM 3639 C C . VAL B 1 222 ? 6.258 -12.852 1.055 1 98.31 222 VAL B C 1
ATOM 3641 O O . VAL B 1 222 ? 6.129 -14.039 0.736 1 98.31 222 VAL B O 1
ATOM 3644 N N . PRO B 1 223 ? 6.898 -12.516 2.193 1 98.06 223 PRO B N 1
ATOM 3645 C CA . PRO B 1 223 ? 7.355 -13.57 3.102 1 98.06 223 PRO B CA 1
ATOM 3646 C C . PRO B 1 223 ? 6.23 -14.516 3.523 1 98.06 223 PRO B C 1
ATOM 3648 O O . PRO B 1 223 ? 5.148 -14.062 3.902 1 98.06 223 PRO B O 1
ATOM 3651 N N . ASN B 1 224 ? 6.527 -15.805 3.484 1 98.44 224 ASN B N 1
ATOM 3652 C CA . ASN B 1 224 ? 5.52 -16.797 3.83 1 98.44 224 ASN B CA 1
ATOM 3653 C C . ASN B 1 224 ? 4.988 -16.594 5.246 1 98.44 224 ASN B C 1
ATOM 3655 O O . ASN B 1 224 ? 3.82 -16.875 5.523 1 98.44 224 ASN B O 1
ATOM 3659 N N . GLU B 1 225 ? 5.785 -16.047 6.145 1 98 225 GLU B N 1
ATOM 3660 C CA . GLU B 1 225 ? 5.418 -15.875 7.547 1 98 225 GLU B CA 1
ATOM 3661 C C . GLU B 1 225 ? 4.297 -14.852 7.707 1 98 225 GLU B C 1
ATOM 3663 O O . GLU B 1 225 ? 3.678 -14.766 8.766 1 98 225 GLU B O 1
ATOM 3668 N N . LEU B 1 226 ? 4.062 -14.016 6.648 1 98.62 226 LEU B N 1
ATOM 3669 C CA . LEU B 1 226 ? 2.984 -13.039 6.707 1 98.62 226 LEU B CA 1
ATOM 3670 C C . LEU B 1 226 ? 1.651 -13.672 6.324 1 98.62 226 LEU B C 1
ATOM 3672 O O . LEU B 1 226 ? 0.594 -13.062 6.512 1 98.62 226 LEU B O 1
ATOM 3676 N N . VAL B 1 227 ? 1.696 -14.891 5.832 1 98.81 227 VAL B N 1
ATOM 3677 C CA . VAL B 1 227 ? 0.497 -15.594 5.383 1 98.81 227 VAL B CA 1
ATOM 3678 C C . VAL B 1 227 ? -0.029 -16.484 6.504 1 98.81 227 VAL B C 1
ATOM 3680 O O . VAL B 1 227 ? 0.747 -17.156 7.18 1 98.81 227 VAL B O 1
ATOM 3683 N N . ASP B 1 228 ? -1.287 -16.469 6.734 1 98.56 228 ASP B N 1
ATOM 3684 C CA . ASP B 1 228 ? -1.86 -17.281 7.797 1 98.56 228 ASP B CA 1
ATOM 3685 C C . ASP B 1 228 ? -2.111 -18.719 7.309 1 98.56 228 ASP B C 1
ATOM 3687 O O . ASP B 1 228 ? -1.925 -19.672 8.062 1 98.56 228 ASP B O 1
ATOM 3691 N N . GLU B 1 229 ? -2.551 -18.828 6.066 1 98 229 GLU B N 1
ATOM 3692 C CA . GLU B 1 229 ? -2.861 -20.156 5.527 1 98 229 GLU B CA 1
ATOM 3693 C C . GLU B 1 229 ? -2.742 -20.172 4.008 1 98 229 GLU B C 1
ATOM 3695 O O . GLU B 1 229 ? -3.111 -19.203 3.34 1 98 229 GLU B O 1
ATOM 3700 N N . PHE B 1 230 ? -2.215 -21.266 3.508 1 98.5 230 PHE B N 1
ATOM 3701 C CA . PHE B 1 230 ? -2.193 -21.562 2.08 1 98.5 230 PHE B CA 1
ATOM 3702 C C . PHE B 1 230 ? -3.256 -22.594 1.723 1 98.5 230 PHE B C 1
ATOM 3704 O O . PHE B 1 230 ? -3.225 -23.719 2.217 1 98.5 230 PHE B O 1
ATOM 3711 N N . ILE B 1 231 ? -4.172 -22.203 0.899 1 98.25 231 ILE B N 1
ATOM 3712 C CA . ILE B 1 231 ? -5.254 -23.078 0.449 1 98.25 231 ILE B CA 1
ATOM 3713 C C . ILE B 1 231 ? -4.957 -23.562 -0.964 1 98.25 231 ILE B C 1
ATOM 3715 O O . ILE B 1 231 ? -4.883 -22.781 -1.905 1 98.25 231 ILE B O 1
ATOM 3719 N N . THR B 1 232 ? -4.805 -24.891 -1.154 1 98.25 232 THR B N 1
ATOM 3720 C CA . THR B 1 232 ? -4.465 -25.453 -2.455 1 98.25 232 THR B CA 1
ATOM 3721 C C . THR B 1 232 ? -5.434 -26.578 -2.834 1 98.25 232 THR B C 1
ATOM 3723 O O . THR B 1 232 ? -6.305 -26.938 -2.043 1 98.25 232 THR B O 1
ATOM 3726 N N . ASP B 1 233 ? -5.285 -27.047 -4.027 1 98.06 233 ASP B N 1
ATOM 3727 C CA . ASP B 1 233 ? -6.098 -28.141 -4.543 1 98.06 233 ASP B CA 1
ATOM 3728 C C . ASP B 1 233 ? -5.73 -29.469 -3.871 1 98.06 233 ASP B C 1
ATOM 3730 O O . ASP B 1 233 ? -6.473 -30.438 -3.965 1 98.06 233 ASP B O 1
ATOM 3734 N N . VAL B 1 234 ? -4.605 -29.516 -3.121 1 98.19 234 VAL B N 1
ATOM 3735 C CA . VAL B 1 234 ? -4.172 -30.766 -2.506 1 98.19 234 VAL B CA 1
ATOM 3736 C C . VAL B 1 234 ? -4.238 -30.641 -0.986 1 98.19 234 VAL B C 1
ATOM 3738 O O . VAL B 1 234 ? -3.678 -31.469 -0.265 1 98.19 234 VAL B O 1
ATOM 3741 N N . GLY B 1 235 ? -4.824 -29.516 -0.505 1 97.19 235 GLY B N 1
ATOM 3742 C CA . GLY B 1 235 ? -4.992 -29.344 0.929 1 97.19 235 GLY B CA 1
ATOM 3743 C C . GLY B 1 235 ? -4.613 -27.953 1.412 1 97.19 235 GLY B C 1
ATOM 3744 O O . GLY B 1 235 ? -4.297 -27.078 0.607 1 97.19 235 GLY B O 1
ATOM 3745 N N . GLU B 1 236 ? -4.773 -27.75 2.744 1 96.94 236 GLU B N 1
ATOM 3746 C CA . GLU B 1 236 ? -4.422 -26.5 3.416 1 96.94 236 GLU B CA 1
ATOM 3747 C C . GLU B 1 236 ? -3.102 -26.641 4.172 1 96.94 236 GLU B C 1
ATOM 3749 O O . GLU B 1 236 ? -2.836 -27.672 4.789 1 96.94 236 GLU B O 1
ATOM 3754 N N . PHE B 1 237 ? -2.279 -25.594 4.043 1 98.06 237 PHE B N 1
ATOM 3755 C CA . PHE B 1 237 ? -0.955 -25.625 4.648 1 98.06 237 PHE B CA 1
ATOM 3756 C C . PHE B 1 237 ? -0.691 -24.359 5.453 1 98.06 237 PHE B C 1
ATOM 3758 O O . PHE B 1 237 ? -1.179 -23.281 5.102 1 98.06 237 PHE B O 1
ATOM 3765 N N . ARG B 1 238 ? 0.038 -24.422 6.535 1 97 238 ARG B N 1
ATOM 3766 C CA . ARG B 1 238 ? 0.514 -23.281 7.309 1 97 238 ARG B CA 1
ATOM 3767 C C . ARG B 1 238 ? 1.958 -22.953 6.953 1 97 238 ARG B C 1
ATOM 3769 O O . ARG B 1 238 ? 2.717 -23.812 6.516 1 97 238 ARG B O 1
ATOM 3776 N N . PRO B 1 239 ? 2.238 -21.703 7.094 1 97.25 239 PRO B N 1
ATOM 3777 C CA . PRO B 1 239 ? 3.631 -21.344 6.812 1 97.25 239 PRO B CA 1
ATOM 3778 C C . PRO B 1 239 ? 4.621 -22.078 7.707 1 97.25 239 PRO B C 1
ATOM 3780 O O . PRO B 1 239 ? 4.309 -22.391 8.859 1 97.25 239 PRO B O 1
ATOM 3783 N N . GLY B 1 240 ? 5.742 -22.344 7.219 1 92.88 240 GLY B N 1
ATOM 3784 C CA . GLY B 1 240 ? 6.789 -23.031 7.957 1 92.88 240 GLY B CA 1
ATOM 3785 C C . GLY B 1 240 ? 7.898 -23.562 7.07 1 92.88 240 GLY B C 1
ATOM 3786 O O . GLY B 1 240 ? 7.859 -23.391 5.848 1 92.88 240 GLY B O 1
ATOM 3787 N N . GLN B 1 241 ? 8.812 -24.203 7.852 1 88.69 241 GLN B N 1
ATOM 3788 C CA . GLN B 1 241 ? 9.906 -24.812 7.109 1 88.69 241 GLN B CA 1
ATOM 3789 C C . GLN B 1 241 ? 9.398 -25.938 6.207 1 88.69 241 GLN B C 1
ATOM 3791 O O . GLN B 1 241 ? 8.578 -26.75 6.625 1 88.69 241 GLN B O 1
ATOM 3796 N N . GLY B 1 242 ? 9.516 -25.922 4.996 1 95.56 242 GLY B N 1
ATOM 3797 C CA . GLY B 1 242 ? 9.172 -27 4.082 1 95.56 242 GLY B CA 1
ATOM 3798 C C . GLY B 1 242 ? 7.863 -26.766 3.354 1 95.56 242 GLY B C 1
ATOM 3799 O O . GLY B 1 242 ? 7.371 -27.672 2.66 1 95.56 242 GLY B O 1
ATOM 3800 N N . LEU B 1 243 ? 7.254 -25.672 3.537 1 97.69 243 LEU B N 1
ATOM 3801 C CA . LEU B 1 243 ? 5.953 -25.375 2.953 1 97.69 243 LEU B CA 1
ATOM 3802 C C . LEU B 1 243 ? 5.938 -25.703 1.464 1 97.69 243 LEU B C 1
ATOM 3804 O O . LEU B 1 243 ? 5.129 -26.516 1.013 1 97.69 243 LEU B O 1
ATOM 3808 N N . ALA B 1 244 ? 6.848 -25.109 0.759 1 98.06 244 ALA B N 1
ATOM 3809 C CA . ALA B 1 244 ? 6.879 -25.281 -0.69 1 98.06 244 ALA B CA 1
ATOM 3810 C C . ALA B 1 244 ? 7.129 -26.75 -1.059 1 98.06 244 ALA B C 1
ATOM 3812 O O . ALA B 1 244 ? 6.512 -27.281 -1.985 1 98.06 244 ALA B O 1
ATOM 3813 N N . SER B 1 245 ? 8.008 -27.375 -0.324 1 98 245 SER B N 1
ATOM 3814 C CA . SER B 1 245 ? 8.32 -28.781 -0.566 1 98 245 SER B CA 1
ATOM 3815 C C . SER B 1 245 ? 7.105 -29.672 -0.309 1 98 245 SER B C 1
ATOM 3817 O O . SER B 1 245 ? 6.805 -30.562 -1.102 1 98 245 SER B O 1
ATOM 3819 N N . ASP B 1 246 ? 6.449 -29.422 0.816 1 98.44 246 ASP B N 1
ATOM 3820 C CA . ASP B 1 246 ? 5.277 -30.203 1.177 1 98.44 246 ASP B CA 1
ATOM 3821 C C . ASP B 1 246 ? 4.18 -30.078 0.119 1 98.44 246 ASP B C 1
ATOM 3823 O O . ASP B 1 246 ? 3.582 -31.078 -0.283 1 98.44 246 ASP B O 1
ATOM 3827 N N . ILE B 1 247 ? 3.939 -28.891 -0.35 1 98.69 247 ILE B N 1
ATOM 3828 C CA . ILE B 1 247 ? 2.906 -28.672 -1.355 1 98.69 247 ILE B CA 1
ATOM 3829 C C . ILE B 1 247 ? 3.314 -29.328 -2.67 1 98.69 247 ILE B C 1
ATOM 3831 O O . ILE B 1 247 ? 2.506 -30 -3.309 1 98.69 247 ILE B O 1
ATOM 3835 N N . HIS B 1 248 ? 4.566 -29.125 -3.076 1 98.25 248 HIS B N 1
ATOM 3836 C CA . HIS B 1 248 ? 5.074 -29.672 -4.328 1 98.25 248 HIS B CA 1
ATOM 3837 C C . HIS B 1 248 ? 4.973 -31.188 -4.352 1 98.25 248 HIS B C 1
ATOM 3839 O O . HIS B 1 248 ? 4.547 -31.781 -5.348 1 98.25 248 HIS B O 1
ATOM 3845 N N . GLU B 1 249 ? 5.395 -31.797 -3.295 1 97.75 249 GLU B N 1
ATOM 3846 C CA . GLU B 1 249 ? 5.344 -33.25 -3.211 1 97.75 249 GLU B CA 1
ATOM 3847 C C . GLU B 1 249 ? 3.902 -33.75 -3.248 1 97.75 249 GLU B C 1
ATOM 3849 O O . GLU B 1 249 ? 3.604 -34.75 -3.912 1 97.75 249 GLU B O 1
ATOM 3854 N N . ALA B 1 250 ? 3.057 -33.125 -2.504 1 98.31 250 ALA B N 1
ATOM 3855 C CA . ALA B 1 250 ? 1.644 -33.469 -2.537 1 98.31 250 ALA B CA 1
ATOM 3856 C C . ALA B 1 250 ? 1.071 -33.344 -3.943 1 98.31 250 ALA B C 1
ATOM 3858 O O . ALA B 1 250 ? 0.259 -34.156 -4.379 1 98.31 250 ALA B O 1
ATOM 3859 N N . ALA B 1 251 ? 1.466 -32.312 -4.641 1 98.31 251 ALA B N 1
ATOM 3860 C CA . ALA B 1 251 ? 1.023 -32.062 -6.012 1 98.31 251 ALA B CA 1
ATOM 3861 C C . ALA B 1 251 ? 1.472 -33.219 -6.938 1 98.31 251 ALA B C 1
ATOM 3863 O O . ALA B 1 251 ? 0.687 -33.688 -7.75 1 98.31 251 ALA B O 1
ATOM 3864 N N . MET B 1 252 ? 2.723 -33.594 -6.781 1 97.5 252 MET B N 1
ATOM 3865 C CA . MET B 1 252 ? 3.268 -34.656 -7.605 1 97.5 252 MET B CA 1
ATOM 3866 C C . MET B 1 252 ? 2.555 -36 -7.32 1 97.5 252 MET B C 1
ATOM 3868 O O . MET B 1 252 ? 2.275 -36.75 -8.242 1 97.5 252 MET B O 1
ATOM 3872 N N . ASN B 1 253 ? 2.297 -36.188 -6.07 1 97.81 253 ASN B N 1
ATOM 3873 C CA . ASN B 1 253 ? 1.543 -37.375 -5.703 1 97.81 253 ASN B CA 1
ATOM 3874 C C . ASN B 1 253 ? 0.136 -37.344 -6.293 1 97.81 253 ASN B C 1
ATOM 3876 O O . ASN B 1 253 ? -0.369 -38.375 -6.746 1 97.81 253 ASN B O 1
ATOM 3880 N N . GLU B 1 254 ? -0.503 -36.219 -6.25 1 97.94 254 GLU B N 1
ATOM 3881 C CA . GLU B 1 254 ? -1.829 -36.062 -6.844 1 97.94 254 GLU B CA 1
ATOM 3882 C C . GLU B 1 254 ? -1.79 -36.344 -8.352 1 97.94 254 GLU B C 1
ATOM 3884 O O . GLU B 1 254 ? -2.66 -37.031 -8.891 1 97.94 254 GLU B O 1
ATOM 3889 N N . LEU B 1 255 ? -0.789 -35.781 -9.023 1 97.88 255 LEU B N 1
ATOM 3890 C CA . LEU B 1 255 ? -0.608 -35.969 -10.461 1 97.88 255 LEU B CA 1
ATOM 3891 C C . LEU B 1 255 ? -0.485 -37.469 -10.789 1 97.88 255 LEU B C 1
ATOM 3893 O O . LEU B 1 255 ? -1.036 -37.938 -11.789 1 97.88 255 LEU B O 1
ATOM 3897 N N . MET B 1 256 ? 0.144 -38.219 -9.984 1 97.38 256 MET B N 1
ATOM 3898 C CA . MET B 1 256 ? 0.4 -39.656 -10.219 1 97.38 256 MET B CA 1
ATOM 3899 C C . MET B 1 256 ? -0.905 -40.438 -10.266 1 97.38 256 MET B C 1
ATOM 3901 O O . MET B 1 256 ? -0.992 -41.469 -10.938 1 97.38 256 MET B O 1
ATOM 3905 N N . LYS B 1 257 ? -1.892 -39.906 -9.602 1 97.44 257 LYS B N 1
ATOM 3906 C CA . LYS B 1 257 ? -3.182 -40.594 -9.586 1 97.44 257 LYS B CA 1
ATOM 3907 C C . LYS B 1 257 ? -3.826 -40.594 -10.969 1 97.44 257 LYS B C 1
ATOM 3909 O O . LYS B 1 257 ? -4.75 -41.375 -11.227 1 97.44 257 LYS B O 1
ATOM 3914 N N . PHE B 1 258 ? -3.418 -39.719 -11.773 1 96.69 258 PHE B N 1
ATOM 3915 C CA . PHE B 1 258 ? -3.99 -39.594 -13.109 1 96.69 258 PHE B CA 1
ATOM 3916 C C . PHE B 1 258 ? -3.154 -40.344 -14.125 1 96.69 258 PHE B C 1
ATOM 3918 O O . PHE B 1 258 ? -3.494 -40.406 -15.312 1 96.69 258 PHE B O 1
ATOM 3925 N N . LEU B 1 259 ? -2.02 -40.875 -13.734 1 95.94 259 LEU B N 1
ATOM 3926 C CA . LEU B 1 259 ? -1.136 -41.594 -14.633 1 95.94 259 LEU B CA 1
ATOM 3927 C C . LEU B 1 259 ? -1.576 -43.062 -14.766 1 95.94 259 LEU B C 1
ATOM 3929 O O . LEU B 1 259 ? -2.164 -43.594 -13.836 1 95.94 259 LEU B O 1
#

Foldseek 3Di:
DALVVLLVCLLPDDADFQLVLLVSLLVSLVNCAPPPDLVVSLVSLCPSFPPFLSSNLLNVQCVVVHRDPLSSVLSVVLSVLFLVLLLVLLVVDPFAAEEEEADDSSCCSRQVVRYQEYECQPPSSNCVVSCVVPVNYYYDHLVCLLVVCLVIQAYEYEFRAAEFFWTKDFPSVQVNLVSCVVNVHAYEYGYELSRFDYHDDDQPPADWDADPNDTGHGIGTHGLQSHQWYRTSQGIDHDDGCRSVVSSVSSSVSSVVSD/DALVVLLVCLLPDDADFQLVLLVSLLVSLVNCAPPPDLVVSLVSLCPSFPPFLSSNLLNVQCVVVHRDPLSSVLSVVLSVLFLVLLLVLLVVDPFAAEEEEADDSSCCSRQVVRYQEYECQPPNSNCVVSCVVPVNYYYDHLVCLLVVCLVIQAYEYEFRAAEFFWTKDFPSVQVSLVSCVVNVHAYEYGYELSRFDYHDDDQPPADWDADPNDTGHGIGTHGLQSHQWYRTSQGIDHDDGCRSVVSSVSSSVSSVVSD

pLDDT: mean 95.07, std 5.0, range [71.0, 98.94]

InterPro domains:
  IPR000649 Initiation factor 2B-related [PF01008] (97-239)
  IPR027363 Methylthioribose-1-phosphate isomerase, N-terminal [G3DSA:1.20.120.420] (1-77)
  IPR037171 NagB/RpiA transferase-like [SSF100950] (4-241)
  IPR042529 Initiation factor 2B-like, C-terminal [G3DSA:3.40.50.10470] (91-241)

Radius of gyration: 27.15 Å; Cα contacts (8 Å, |Δi|>4): 1087; chains: 2; bounding box: 43×86×58 Å

Secondary structure (DSSP, 8-state):
--HHHHHHHHHH-SS--HHHHHHHHHHHHHHHTTTS-HHHHHHHHHHHSTT-HHHHHHHHHHHHH-SSHHHHHHHHHHHHHHHHHHHHHHHHS----EEE-S--HHHHHHHTTTEEEEE--TTTTTHHHHHHHSTTPEEE-GGGHHHHHHTSSEEEE--SEE-SSEEEEETTHHHHHHHHHHHT--EEEE--GGGB-SS---TTSS-EEEETTEEEESEEEEEGGG-SEEEETTEEE-SSTTHHHHHHHHHHHHHHTT-/--HHHHHHHHHH-SS--HHHHHHHHHHHHHHHTTTS-HHHHHHHHHHHSTT-HHHHHHHHHHHHH-SSHHHHHHHHHHHHHHHHHHHHHHHHS----EEE-S--HHHHHHHTTTEEEEE--TTTTTHHHHHHHSTTPEEE-GGGHHHHHHTSSEEEE--SEE-SSEEEEETTHHHHHHHHHHHT--EEEE--GGGB-SS---TTSS-EEEETTEEEESEEEEEGGG-SEEEETTEEE-SSTTHHHHHHHHHHHHHHTT-

Organism: NCBI:txid62609